Protein AF-A0A1I8GW81-F1 (afdb_monomer_lite)

Organism: NCBI:txid282301

Foldseek 3Di:
DDDDDPQVVLLVVLLVVVVVDPWDKAADPDSQKIWTWAAADPPALRHQFIWIKIWGHDPPPPVQPIWIATPWAAQAFQAARPTRTGNRVLRVVVGDSPDRPVCVRVPSVNCCRRDPDLLRGNRVVLSVCVVPPVVVSSVVRNVSRVCIGHPVNVVVVPDDPDPPPDDDDDDDDDDDDDDDDDDDDDDDDDDDDDDDDDDDDDPDDDDPCDSVPPLVVLLVVLLVVQVVQAADDPVSLVSNVVSLCVQLVVLLVVLVVLVVVLVVQVVDPPDPCNVVSVVVNVVSLVSLVVSLVVLLCSLVVGQCSNDDDLLSNLSSLLVNLVSLLSNLLPDDDPSNVVSLVSSLVSLVSSQVSCVVHPQLLALSNLVSLLVVLVSCCRRVVNNVVSLVSLVVSLVRNVVCLVVDDPVSNVSSVVSSVSSVVSNVVSVVVPDPDD

pLDDT: mean 83.76, std 21.66, range [25.72, 98.88]

Structure (mmCIF, N/CA/C/O backbone):
data_AF-A0A1I8GW81-F1
#
_entry.id   AF-A0A1I8GW81-F1
#
loop_
_atom_site.group_PDB
_atom_site.id
_atom_site.type_symbol
_atom_site.label_atom_id
_atom_site.label_alt_id
_atom_site.label_comp_id
_atom_site.label_asym_id
_atom_site.label_entity_id
_atom_site.label_seq_id
_atom_site.pdbx_PDB_ins_code
_atom_site.Cartn_x
_atom_site.Cartn_y
_atom_site.Cartn_z
_atom_site.occupancy
_atom_site.B_iso_or_equiv
_atom_site.auth_seq_id
_atom_site.auth_comp_id
_atom_site.auth_asym_id
_atom_site.auth_atom_id
_atom_site.pdbx_PDB_model_num
ATOM 1 N N . MET A 1 1 ? 0.591 40.148 5.434 1.00 39.41 1 MET A N 1
ATOM 2 C CA . MET A 1 1 ? -0.159 39.199 4.586 1.00 39.41 1 MET A CA 1
ATOM 3 C C . MET A 1 1 ? 0.541 37.858 4.692 1.00 39.41 1 MET A C 1
ATOM 5 O O . MET A 1 1 ? 1.702 37.778 4.315 1.00 39.41 1 MET A O 1
ATOM 9 N N . SER A 1 2 ? -0.090 36.864 5.317 1.00 41.97 2 SER A N 1
ATOM 10 C CA . SER A 1 2 ? 0.519 35.543 5.515 1.00 41.97 2 SER A CA 1
ATOM 11 C C . SER A 1 2 ? 0.615 34.805 4.182 1.00 41.97 2 SER A C 1
ATOM 13 O O . SER A 1 2 ? -0.361 34.750 3.435 1.00 41.97 2 SER A O 1
ATOM 15 N N . SER A 1 3 ? 1.790 34.257 3.878 1.00 42.06 3 SER A N 1
ATOM 16 C CA . SER A 1 3 ? 2.015 33.408 2.707 1.00 42.06 3 SER A CA 1
ATOM 17 C C . SER A 1 3 ? 1.001 32.253 2.679 1.00 42.06 3 SER A C 1
ATOM 19 O O . SER A 1 3 ? 0.822 31.607 3.713 1.00 42.06 3 S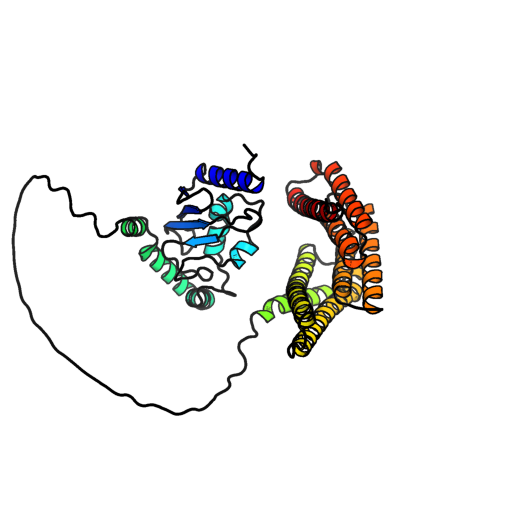ER A O 1
ATOM 21 N N . PRO A 1 4 ? 0.343 31.961 1.538 1.00 52.59 4 PRO A N 1
ATOM 22 C CA . PRO A 1 4 ? -0.596 30.845 1.457 1.00 52.59 4 PRO A CA 1
ATOM 23 C C . PRO A 1 4 ? 0.121 29.526 1.756 1.00 52.59 4 PRO A C 1
ATOM 25 O O . PRO A 1 4 ? 1.276 29.348 1.351 1.00 52.59 4 PRO A O 1
ATOM 28 N N . SER A 1 5 ? -0.567 28.628 2.468 1.00 57.16 5 SER A N 1
ATOM 29 C CA . SER A 1 5 ? -0.049 27.308 2.830 1.00 57.16 5 SER A CA 1
ATOM 30 C C . SER A 1 5 ? 0.350 26.513 1.574 1.00 57.16 5 SER A C 1
ATOM 32 O O . SER A 1 5 ? -0.259 26.696 0.514 1.00 57.16 5 SER A O 1
ATOM 34 N N . PRO A 1 6 ? 1.356 25.623 1.656 1.00 59.84 6 PRO A N 1
ATOM 35 C CA . PRO A 1 6 ? 1.836 24.857 0.502 1.00 59.84 6 PRO A CA 1
ATOM 36 C C . PRO A 1 6 ? 0.731 24.096 -0.253 1.00 59.84 6 PRO A C 1
ATOM 38 O O . PRO A 1 6 ? 0.732 24.096 -1.481 1.00 59.84 6 PRO A O 1
ATOM 41 N N . GLY A 1 7 ? -0.251 23.529 0.460 1.00 60.22 7 GLY A N 1
ATOM 42 C CA . GLY A 1 7 ? -1.398 22.838 -0.149 1.00 60.22 7 GLY A CA 1
ATOM 43 C C . GLY A 1 7 ? -2.308 23.764 -0.960 1.00 60.22 7 GLY A C 1
ATOM 44 O O . GLY A 1 7 ? -2.708 23.423 -2.070 1.00 60.22 7 GLY A O 1
ATOM 45 N N . LYS A 1 8 ? -2.543 24.991 -0.473 1.00 68.50 8 LYS A N 1
ATOM 46 C CA . LYS A 1 8 ? -3.333 25.994 -1.199 1.00 68.50 8 LYS A CA 1
ATOM 47 C C . LYS A 1 8 ? -2.632 26.439 -2.486 1.00 68.50 8 LYS A C 1
ATOM 49 O O . LYS A 1 8 ? -3.270 26.540 -3.523 1.00 68.50 8 LYS A O 1
ATOM 54 N N . ARG A 1 9 ? -1.301 26.593 -2.453 1.00 76.69 9 ARG A N 1
ATOM 55 C CA . ARG A 1 9 ? -0.507 26.903 -3.659 1.00 76.69 9 ARG A CA 1
ATOM 56 C C . ARG A 1 9 ? -0.579 25.795 -4.717 1.00 76.69 9 ARG A C 1
ATOM 58 O O . ARG A 1 9 ? -0.606 26.105 -5.906 1.00 76.69 9 ARG A O 1
ATOM 65 N N . ARG A 1 10 ? -0.598 24.522 -4.301 1.00 84.00 10 ARG A N 1
ATOM 66 C CA . ARG A 1 10 ? -0.701 23.374 -5.218 1.00 84.00 10 ARG A CA 1
ATOM 67 C C . ARG A 1 10 ? -2.068 23.314 -5.897 1.00 84.00 10 ARG A C 1
ATOM 69 O O . ARG A 1 10 ? -2.113 23.192 -7.114 1.00 84.00 10 ARG A O 1
ATOM 76 N N . MET A 1 11 ? -3.148 23.454 -5.129 1.00 87.88 11 MET A N 1
ATOM 77 C CA . MET A 1 11 ? -4.513 23.508 -5.661 1.00 87.88 11 MET A CA 1
ATOM 78 C C . MET A 1 11 ? -4.654 24.599 -6.725 1.00 87.88 11 MET A C 1
ATOM 80 O O . MET A 1 11 ? -5.080 24.314 -7.840 1.00 87.88 11 MET A O 1
ATOM 84 N N . ASP A 1 12 ? -4.225 25.821 -6.405 1.00 87.12 12 ASP A N 1
ATOM 85 C CA . ASP A 1 12 ? -4.325 26.949 -7.330 1.00 87.12 12 ASP A CA 1
ATOM 86 C C . ASP A 1 12 ? -3.555 26.666 -8.634 1.00 87.12 12 ASP A C 1
ATOM 88 O O . ASP A 1 12 ? -4.070 26.896 -9.725 1.00 87.12 12 ASP A O 1
ATOM 92 N N . THR A 1 13 ? -2.347 26.099 -8.529 1.00 88.50 13 THR A N 1
ATOM 93 C CA . THR A 1 13 ? -1.511 25.752 -9.690 1.00 88.50 13 THR A CA 1
ATOM 94 C C . THR A 1 13 ? -2.173 24.702 -10.582 1.00 88.50 13 THR A C 1
ATOM 96 O O . THR A 1 13 ? -2.207 24.867 -11.800 1.00 88.50 13 THR A O 1
ATOM 99 N N . ASP A 1 14 ? -2.707 23.630 -9.998 1.00 91.44 14 ASP A N 1
ATOM 100 C CA . ASP A 1 14 ? -3.291 22.529 -10.767 1.00 91.44 14 ASP A CA 1
ATOM 101 C C . ASP A 1 14 ? -4.582 22.948 -11.469 1.00 91.44 14 ASP A C 1
ATOM 103 O O . ASP A 1 14 ? -4.821 22.563 -12.614 1.00 91.44 14 ASP A O 1
ATOM 107 N N . VAL A 1 15 ? -5.405 23.761 -10.802 1.00 91.62 15 VAL A N 1
ATOM 108 C CA . VAL A 1 15 ? -6.655 24.262 -11.380 1.00 91.62 15 VAL A CA 1
ATOM 109 C C . VAL A 1 15 ? -6.359 25.245 -12.508 1.00 91.62 15 VAL A C 1
ATOM 111 O O . VAL A 1 15 ? -6.983 25.150 -13.560 1.00 91.62 15 VAL A O 1
ATOM 114 N N . ILE A 1 16 ? -5.372 26.134 -12.345 1.00 90.50 16 ILE A N 1
ATOM 115 C CA . ILE A 1 16 ? -4.944 27.044 -13.419 1.00 90.50 16 ILE A CA 1
ATOM 116 C C . ILE A 1 16 ? -4.442 26.249 -14.627 1.00 90.50 16 ILE A C 1
ATOM 118 O O . ILE A 1 16 ? -4.914 26.487 -15.734 1.00 90.50 16 ILE A O 1
ATOM 122 N N . LYS A 1 17 ? -3.571 25.251 -14.426 1.00 90.75 17 LYS A N 1
ATOM 123 C CA . LYS A 1 17 ? -3.110 24.377 -15.518 1.00 90.75 17 LYS A CA 1
ATOM 124 C C . LYS A 1 17 ? -4.267 23.690 -16.244 1.00 90.75 17 LYS A C 1
ATOM 126 O O . LYS A 1 17 ? -4.241 23.571 -17.464 1.00 90.75 17 LYS A O 1
ATOM 131 N N . LEU A 1 18 ? -5.272 23.217 -15.504 1.00 93.19 18 LEU A N 1
ATOM 132 C CA . LEU A 1 18 ? -6.447 22.583 -16.096 1.00 93.19 18 LEU A CA 1
ATOM 133 C C . LEU A 1 18 ? -7.270 23.587 -16.918 1.00 93.19 18 LEU A C 1
ATOM 135 O O . LEU A 1 18 ? -7.709 23.247 -18.012 1.00 93.19 18 LEU A O 1
ATOM 139 N N . VAL A 1 19 ? -7.441 24.817 -16.429 1.00 91.00 19 VAL A N 1
ATOM 140 C CA . VAL A 1 19 ? -8.118 25.908 -17.154 1.00 91.00 19 VAL A CA 1
ATOM 141 C C . VAL A 1 19 ? -7.345 26.320 -18.413 1.00 91.00 19 VAL A C 1
ATOM 143 O O . VAL A 1 19 ? -7.960 26.639 -19.424 1.00 91.00 19 VAL A O 1
ATOM 146 N N . GLU A 1 20 ? -6.013 26.289 -18.373 1.00 89.31 20 GLU A N 1
ATOM 147 C CA . GLU A 1 20 ? -5.134 26.589 -19.515 1.00 89.31 20 GLU A CA 1
ATOM 148 C C . GLU A 1 20 ? -4.990 25.418 -20.504 1.00 89.31 20 GLU A C 1
ATOM 150 O O . GLU A 1 20 ? -4.377 25.562 -21.565 1.00 89.31 20 GLU A O 1
ATOM 155 N N . SER A 1 21 ? -5.542 24.250 -20.173 1.00 91.94 21 SER A N 1
ATOM 156 C CA . SER A 1 21 ? -5.500 23.064 -21.026 1.00 91.94 21 SER A CA 1
ATOM 157 C C . SER A 1 21 ? -6.554 23.109 -22.144 1.00 91.94 21 SER A C 1
ATOM 159 O O . SER A 1 21 ? -7.313 24.061 -22.302 1.00 91.94 21 SER A O 1
ATOM 161 N N . LYS A 1 22 ? -6.642 22.026 -22.926 1.00 90.25 22 LYS A N 1
ATOM 162 C CA . LYS A 1 22 ? -7.671 21.849 -23.967 1.00 90.25 22 LYS A CA 1
ATOM 163 C C . LYS A 1 22 ? -9.094 21.642 -23.420 1.00 90.25 22 LYS A C 1
ATOM 165 O O . LYS A 1 22 ? -10.027 21.531 -24.210 1.00 90.25 22 LYS A O 1
ATOM 170 N N . HIS A 1 23 ? -9.260 21.494 -22.106 1.00 93.12 23 HIS A N 1
ATOM 171 C CA . HIS A 1 23 ? -10.548 21.182 -21.493 1.00 93.12 23 HIS A CA 1
ATOM 172 C C . HIS A 1 23 ? -11.400 22.441 -21.279 1.00 93.12 23 HIS A C 1
ATOM 174 O O . HIS A 1 23 ? -10.908 23.469 -20.826 1.00 93.12 23 HIS A O 1
ATOM 180 N N . GLU A 1 24 ? -12.707 22.356 -21.549 1.00 93.88 24 GLU A N 1
ATOM 181 C CA . GLU A 1 24 ? -13.642 23.440 -21.220 1.00 93.88 24 GLU A CA 1
ATOM 182 C C . GLU A 1 24 ? -13.980 23.385 -19.718 1.00 93.88 24 GLU A C 1
ATOM 184 O O . GLU A 1 24 ? -14.733 22.511 -19.276 1.00 93.88 24 GLU A O 1
ATOM 189 N N . VAL A 1 25 ? -13.422 24.313 -18.932 1.00 95.31 25 VAL A N 1
ATOM 190 C CA . VAL A 1 25 ? -13.583 24.388 -17.468 1.00 95.31 25 VAL A CA 1
ATOM 191 C C . VAL A 1 25 ? -14.464 25.577 -17.072 1.00 95.31 25 VAL A C 1
ATOM 193 O O . VAL A 1 25 ? -14.251 26.702 -17.514 1.00 95.31 25 VAL A O 1
ATOM 196 N N . THR A 1 26 ? -15.446 25.346 -16.202 1.00 93.31 26 THR A N 1
ATOM 197 C CA . THR A 1 26 ? -16.316 26.369 -15.602 1.00 93.31 26 THR A CA 1
ATOM 198 C C . THR A 1 26 ? -16.170 26.346 -14.082 1.00 93.31 26 THR A C 1
ATOM 200 O O . THR A 1 26 ? -16.577 25.383 -13.435 1.00 93.31 26 THR A O 1
ATOM 203 N N . ILE A 1 27 ? -15.610 27.405 -13.496 1.00 91.38 27 ILE A N 1
ATOM 204 C CA . ILE A 1 27 ? -15.498 27.562 -12.036 1.00 91.38 27 ILE A CA 1
ATOM 205 C C . ILE A 1 27 ? -16.873 27.921 -11.449 1.00 91.38 27 ILE A C 1
ATOM 207 O O . ILE A 1 27 ? -17.555 28.781 -12.007 1.00 91.38 27 ILE A O 1
ATOM 211 N N . LEU A 1 28 ? -17.288 27.284 -10.345 1.00 84.62 28 LEU A N 1
ATOM 212 C CA . LEU A 1 28 ? -18.614 27.511 -9.747 1.00 84.62 28 LEU A CA 1
ATOM 213 C C . LEU A 1 28 ? -18.599 28.573 -8.636 1.00 84.62 28 LEU A C 1
ATOM 215 O O . LEU A 1 28 ? -19.233 29.616 -8.772 1.00 84.62 28 LEU A O 1
ATOM 219 N N . GLY A 1 29 ? -17.883 28.312 -7.539 1.00 66.50 29 GLY A N 1
ATOM 220 C CA . GLY A 1 29 ? -17.831 29.194 -6.360 1.00 66.50 29 GLY A CA 1
ATOM 221 C C . GLY A 1 29 ? -16.419 29.482 -5.839 1.00 66.50 29 GLY A C 1
ATOM 222 O O . GLY A 1 29 ? -16.241 30.369 -5.005 1.00 66.50 29 GLY A O 1
ATOM 223 N N . GLY A 1 30 ? -15.412 28.765 -6.347 1.00 81.12 30 GLY A N 1
ATOM 224 C CA . GLY A 1 30 ? -14.006 28.868 -5.958 1.00 81.12 30 GLY A CA 1
ATOM 225 C C . GLY A 1 30 ? -13.150 27.833 -6.693 1.00 81.12 30 GLY A C 1
ATOM 226 O O . GLY A 1 30 ? -13.681 26.962 -7.374 1.00 81.12 30 GLY A O 1
ATOM 227 N N . LEU A 1 31 ? -11.821 27.907 -6.558 1.00 86.25 31 LEU A N 1
ATOM 228 C CA . LEU A 1 31 ? -10.905 26.963 -7.227 1.00 86.25 31 LEU A CA 1
ATOM 229 C C . LEU A 1 31 ? -11.044 25.518 -6.715 1.00 86.25 31 LEU A C 1
ATOM 231 O O . LEU A 1 31 ? -10.553 24.595 -7.351 1.00 86.25 31 LEU A O 1
ATOM 235 N N . ASN A 1 32 ? -11.728 25.312 -5.591 1.00 90.31 32 ASN A N 1
ATOM 236 C CA . ASN A 1 32 ? -12.013 23.993 -5.044 1.00 90.31 32 ASN A CA 1
ATOM 237 C C . ASN A 1 32 ? -13.237 23.312 -5.678 1.00 90.31 32 ASN A C 1
ATOM 239 O O . ASN A 1 32 ? -13.373 22.111 -5.505 1.00 90.31 32 ASN A O 1
ATOM 243 N N . GLU A 1 33 ? -14.108 24.023 -6.402 1.00 94.19 33 GLU A N 1
ATOM 244 C CA . GLU A 1 33 ? -15.288 23.417 -7.033 1.00 94.19 33 GLU A CA 1
ATOM 245 C C . GLU A 1 33 ? -15.505 23.962 -8.450 1.00 94.19 33 GLU A C 1
ATOM 247 O O . GLU A 1 33 ? -15.765 25.153 -8.671 1.00 94.19 33 GLU A O 1
ATOM 252 N N . PHE A 1 34 ? -15.420 23.070 -9.433 1.00 95.19 34 PHE A N 1
ATOM 253 C CA . PHE A 1 34 ? -15.541 23.420 -10.844 1.00 95.19 34 PHE A CA 1
ATOM 254 C C . PHE A 1 34 ? -16.154 22.286 -11.664 1.00 95.19 34 PHE A C 1
ATOM 256 O O . PHE A 1 34 ? -16.250 21.139 -11.233 1.00 95.19 34 PHE A O 1
ATOM 263 N N . VAL A 1 35 ? -16.601 22.623 -12.870 1.00 96.50 35 VAL A N 1
ATOM 264 C CA . VAL A 1 35 ? -17.203 21.697 -13.830 1.00 96.50 35 VAL A CA 1
ATOM 265 C C . VAL A 1 35 ? -16.343 21.647 -15.077 1.00 96.50 35 VAL A C 1
ATOM 267 O O . VAL A 1 35 ? -15.944 22.686 -15.594 1.00 96.50 35 VAL A O 1
ATOM 270 N N . VAL A 1 36 ? -16.097 20.448 -15.588 1.00 97.12 36 VAL A N 1
ATOM 271 C CA . VAL A 1 36 ? -15.345 20.227 -16.822 1.00 97.12 36 VAL A CA 1
ATOM 272 C C . VAL A 1 36 ? -16.226 19.513 -17.829 1.00 97.12 36 VAL A C 1
ATOM 274 O O . VAL A 1 36 ? -16.928 18.554 -17.494 1.00 97.12 36 VAL A O 1
ATOM 277 N N . LYS A 1 37 ? -16.206 19.980 -19.075 1.00 96.19 37 LYS A N 1
ATOM 278 C CA . LYS A 1 37 ? -16.853 19.275 -20.178 1.00 96.19 37 LYS A CA 1
ATOM 279 C C . LYS A 1 37 ? -15.987 18.095 -20.609 1.00 96.19 37 LYS A C 1
ATOM 281 O O . LYS A 1 37 ? -14.825 18.262 -20.977 1.00 96.19 37 LYS A O 1
ATOM 286 N N . PHE A 1 38 ? -16.569 16.907 -20.570 1.00 97.44 38 PHE A N 1
ATOM 287 C CA . PHE A 1 38 ? -15.899 15.650 -20.863 1.00 97.44 38 PHE A CA 1
ATOM 288 C C . PHE A 1 38 ? -16.573 14.952 -22.043 1.00 97.44 38 PHE A C 1
ATOM 290 O O . PHE A 1 38 ? -17.796 14.813 -22.071 1.00 97.44 38 PHE A O 1
ATOM 297 N N . HIS A 1 39 ? -15.770 14.511 -23.007 1.00 96.81 39 HIS A N 1
ATOM 298 C CA . HIS A 1 39 ? -16.231 13.767 -24.174 1.00 96.81 39 HIS A CA 1
ATOM 299 C C . HIS A 1 39 ? -15.968 12.277 -23.971 1.00 96.81 39 HIS A C 1
ATOM 301 O O . HIS A 1 39 ? -14.891 11.890 -23.518 1.00 96.81 39 HIS A O 1
ATOM 307 N N . GLY A 1 40 ? -16.954 11.451 -24.314 1.00 96.19 40 GLY A N 1
ATOM 308 C CA . GLY A 1 40 ? -16.848 10.001 -24.222 1.00 96.19 40 GLY A CA 1
ATOM 309 C C . GLY A 1 40 ? -15.687 9.454 -25.058 1.00 96.19 40 GLY A C 1
ATOM 310 O O . GLY A 1 40 ? -15.480 9.941 -26.173 1.00 96.19 40 GLY A O 1
ATOM 311 N N . PRO A 1 41 ? -14.942 8.451 -24.560 1.00 95.06 41 PRO A N 1
ATOM 312 C CA . PRO A 1 41 ? -13.826 7.863 -25.294 1.00 95.06 41 PRO A CA 1
ATOM 313 C C . PRO A 1 41 ? -14.271 7.248 -26.622 1.00 95.06 41 PRO A C 1
ATOM 315 O O . PRO A 1 41 ? -15.325 6.606 -26.685 1.00 95.06 41 PRO A O 1
ATOM 318 N N . ALA A 1 42 ? -13.441 7.401 -27.654 1.00 91.94 42 ALA A N 1
ATOM 319 C CA . ALA A 1 42 ? -13.593 6.662 -28.904 1.00 91.94 42 ALA A CA 1
ATOM 320 C C . ALA A 1 42 ? -13.472 5.149 -28.661 1.00 91.94 42 ALA A C 1
ATOM 322 O O . ALA A 1 42 ? -12.874 4.723 -27.669 1.00 91.94 42 ALA A O 1
ATOM 323 N N . ASP A 1 43 ? -14.066 4.348 -29.544 1.00 89.69 43 ASP A N 1
ATOM 324 C CA . ASP A 1 43 ? -14.063 2.881 -29.481 1.00 89.69 43 ASP A CA 1
ATOM 325 C C . ASP A 1 43 ? -14.726 2.308 -28.211 1.00 89.69 43 ASP A C 1
ATOM 327 O O . ASP A 1 43 ? -14.570 1.134 -27.863 1.00 89.69 43 ASP A O 1
ATOM 331 N N . SER A 1 44 ? -15.540 3.119 -27.530 1.00 93.94 44 SER A N 1
ATOM 332 C CA . SER A 1 44 ? -16.287 2.736 -26.332 1.00 93.94 44 SER A CA 1
ATOM 333 C C . SER A 1 44 ? -17.800 2.887 -26.543 1.00 93.94 44 SER A C 1
ATOM 335 O O . SER A 1 44 ? -18.243 3.636 -27.414 1.00 93.94 44 SER A O 1
ATOM 337 N N . PRO A 1 45 ? -18.650 2.234 -25.728 1.00 95.25 45 PRO A N 1
ATOM 338 C CA . PRO A 1 45 ? -20.102 2.445 -25.782 1.00 95.25 45 PRO A CA 1
ATOM 339 C C . PRO A 1 45 ? -20.529 3.889 -25.476 1.00 95.25 45 PRO A C 1
ATOM 341 O O . PRO A 1 45 ? -21.667 4.259 -25.758 1.00 95.25 45 PRO A O 1
ATOM 344 N N . TYR A 1 46 ? -19.622 4.677 -24.894 1.00 97.75 46 TYR A N 1
ATOM 345 C CA . TYR A 1 46 ? -19.808 6.069 -24.500 1.00 97.75 46 TYR A CA 1
ATOM 346 C C . TYR A 1 46 ? -19.431 7.062 -25.608 1.00 97.75 46 TYR A C 1
ATOM 348 O O . TYR A 1 46 ? -19.612 8.267 -25.424 1.00 97.75 46 TYR A O 1
ATOM 356 N N . GLU A 1 47 ? -18.903 6.584 -26.739 1.00 96.12 47 GLU A N 1
ATOM 357 C CA . GLU A 1 47 ? -18.481 7.421 -27.861 1.00 96.12 47 GLU A CA 1
ATOM 358 C C . GLU A 1 47 ? -19.612 8.343 -28.348 1.00 96.12 47 GLU A C 1
ATOM 360 O O . GLU A 1 47 ? -20.782 7.961 -28.427 1.00 96.12 47 GLU A O 1
ATOM 365 N N . GLY A 1 48 ? -19.258 9.595 -28.652 1.00 94.81 48 GLY A N 1
ATOM 366 C CA . GLY A 1 48 ? -20.209 10.643 -29.036 1.00 94.81 48 GLY A CA 1
ATOM 367 C C . GLY A 1 48 ? -20.964 11.278 -27.861 1.00 94.81 48 GLY A C 1
ATOM 368 O O . GLY A 1 48 ? -21.653 12.280 -28.059 1.00 94.81 48 GLY A O 1
ATOM 369 N N . GLY A 1 49 ? -20.813 10.742 -26.647 1.00 97.19 49 GLY A N 1
ATOM 370 C CA . GLY A 1 49 ? -21.343 11.340 -25.430 1.00 97.19 49 GLY A CA 1
ATOM 371 C C . GLY A 1 49 ? -20.559 12.569 -24.967 1.00 97.19 49 GLY A C 1
ATOM 372 O O . GLY A 1 49 ? -19.352 12.687 -25.175 1.00 97.19 49 GLY A O 1
ATOM 373 N N . VAL A 1 50 ? -21.262 13.491 -24.320 1.00 97.44 50 VAL A N 1
ATOM 374 C CA . VAL A 1 50 ? -20.763 14.736 -23.748 1.00 97.44 50 VAL A CA 1
ATOM 375 C C . VAL A 1 50 ? -21.385 14.897 -22.367 1.00 97.44 50 VAL A C 1
ATOM 377 O O . VAL A 1 50 ? -22.610 14.929 -22.208 1.00 97.44 50 VAL A O 1
ATOM 380 N N . TRP A 1 51 ? -20.532 15.014 -21.357 1.00 97.69 51 TRP A N 1
ATOM 381 C CA . TRP A 1 51 ? -20.936 15.171 -19.968 1.00 97.69 51 TRP A CA 1
ATOM 382 C C . TRP A 1 51 ? -20.357 16.427 -19.347 1.00 97.69 51 TRP A C 1
ATOM 384 O O . TRP A 1 51 ? -19.266 16.879 -19.691 1.00 97.69 51 TRP A O 1
ATOM 394 N N . LYS A 1 52 ? -21.093 16.967 -18.379 1.00 96.88 52 LYS A N 1
ATOM 395 C CA . LYS A 1 52 ? -20.564 17.928 -17.416 1.00 96.88 52 LYS A CA 1
ATOM 396 C C . LYS A 1 52 ? -20.139 17.170 -16.174 1.00 96.88 52 LYS A C 1
ATOM 398 O O . LYS A 1 52 ? -20.978 16.574 -15.503 1.00 96.88 52 LYS A O 1
ATOM 403 N N . VAL A 1 53 ? -18.850 17.193 -15.879 1.00 97.75 53 VAL A N 1
ATOM 404 C CA . VAL A 1 53 ? -18.268 16.496 -14.736 1.00 97.75 53 VAL A CA 1
ATOM 405 C C . VAL A 1 53 ? -17.912 17.527 -13.678 1.00 97.75 53 VAL A C 1
ATOM 407 O O . VAL A 1 53 ? -17.058 18.381 -13.903 1.00 97.75 53 VAL A O 1
ATOM 410 N N . ARG A 1 54 ? -18.583 17.464 -12.531 1.00 96.75 54 ARG A N 1
ATOM 411 C CA . ARG A 1 54 ? -18.258 18.257 -11.350 1.00 96.75 54 ARG A CA 1
ATOM 412 C C . ARG A 1 54 ? -17.060 17.641 -10.636 1.00 96.75 54 ARG A C 1
ATOM 414 O O . ARG A 1 54 ? -17.041 16.434 -10.389 1.00 96.75 54 ARG A O 1
ATOM 421 N N . VAL A 1 55 ? -16.110 18.492 -10.274 1.00 96.88 55 VAL A N 1
ATOM 422 C CA . VAL A 1 55 ? -14.934 18.168 -9.473 1.00 96.88 55 VAL A CA 1
ATOM 423 C C . VAL A 1 55 ? -14.967 19.009 -8.205 1.00 96.88 55 VAL A C 1
ATOM 425 O O . VAL A 1 55 ? -15.085 20.231 -8.283 1.00 96.88 55 VAL A O 1
ATOM 428 N N . ASP A 1 56 ? -14.851 18.345 -7.059 1.00 95.62 56 ASP A N 1
ATOM 429 C CA . ASP A 1 56 ? -14.702 18.975 -5.747 1.00 95.62 56 ASP A CA 1
ATOM 430 C C . ASP A 1 56 ? -13.348 18.579 -5.139 1.00 95.62 56 ASP A C 1
ATOM 432 O O . ASP A 1 56 ? -13.025 17.393 -5.015 1.00 95.62 56 ASP A O 1
ATOM 436 N N . LEU A 1 57 ? -12.525 19.577 -4.819 1.00 94.94 57 LEU A N 1
ATOM 437 C CA . LEU A 1 57 ? -11.203 19.413 -4.228 1.00 94.94 57 LEU A CA 1
ATOM 438 C C . LEU A 1 57 ? -11.304 19.571 -2.703 1.00 94.94 57 LEU A C 1
ATOM 440 O O . LEU A 1 57 ? -11.656 20.652 -2.223 1.00 94.94 57 LEU A O 1
ATOM 444 N N . PRO A 1 58 ? -10.953 18.537 -1.918 1.00 92.69 58 PRO A N 1
ATOM 445 C CA . PRO A 1 58 ? -11.058 18.598 -0.464 1.00 92.69 58 PRO A CA 1
ATOM 446 C C . PRO A 1 58 ? -9.962 19.476 0.159 1.00 92.69 58 PRO A C 1
ATOM 448 O O . PRO A 1 58 ? -8.890 19.655 -0.413 1.00 92.69 58 PRO A O 1
ATOM 451 N N . ASP A 1 59 ? -10.146 19.892 1.417 1.00 87.50 59 ASP A N 1
ATOM 452 C CA . ASP A 1 59 ? -9.171 20.712 2.168 1.00 87.50 59 ASP A CA 1
ATOM 453 C C . ASP A 1 59 ? -7.749 20.125 2.231 1.00 87.50 59 ASP A C 1
ATOM 455 O O . ASP A 1 59 ? -6.767 20.849 2.401 1.00 87.50 59 ASP A O 1
ATOM 459 N N . ARG A 1 60 ? -7.628 18.792 2.130 1.00 84.94 60 ARG A N 1
ATOM 460 C CA . ARG A 1 60 ? -6.344 18.069 2.134 1.00 84.94 60 ARG A CA 1
ATOM 461 C C . ARG A 1 60 ? -5.845 17.697 0.736 1.00 84.94 60 ARG A C 1
ATOM 463 O O . ARG A 1 60 ? -4.980 16.830 0.623 1.00 84.94 60 ARG A O 1
ATOM 470 N N . TYR A 1 61 ? -6.375 18.307 -0.319 1.00 89.06 61 TYR A N 1
ATOM 471 C CA . TYR A 1 61 ? -5.844 18.167 -1.672 1.00 89.06 61 TYR A CA 1
ATOM 472 C C . TYR A 1 61 ? -4.363 18.607 -1.720 1.00 89.06 61 TYR A C 1
ATOM 474 O O . TYR A 1 61 ? -4.008 19.620 -1.106 1.00 89.06 61 TYR A O 1
ATOM 482 N N . PRO A 1 62 ? -3.474 17.876 -2.422 1.00 89.69 62 PRO A N 1
ATOM 483 C CA . PRO A 1 62 ? -3.732 16.699 -3.270 1.00 89.69 62 PRO A CA 1
ATOM 484 C C . PRO A 1 62 ? -3.619 15.333 -2.558 1.00 89.69 62 PRO A C 1
ATOM 486 O O . PRO A 1 62 ? -3.758 14.292 -3.198 1.00 89.69 62 PRO A O 1
ATOM 489 N N . PHE A 1 63 ? -3.372 15.305 -1.243 1.00 85.44 63 PHE A N 1
ATOM 490 C CA . PHE A 1 63 ? -3.209 14.067 -0.459 1.00 85.44 63 PHE A CA 1
ATOM 491 C C . PHE A 1 63 ? -4.524 13.319 -0.211 1.00 85.44 63 PHE A C 1
ATOM 493 O O . PHE A 1 63 ? -4.517 12.128 0.089 1.00 85.44 63 PHE A O 1
ATOM 500 N N . LYS A 1 64 ? -5.657 14.017 -0.320 1.00 88.88 64 LYS A N 1
ATOM 501 C CA . LYS A 1 64 ? -6.967 13.408 -0.555 1.00 88.88 64 LYS A CA 1
ATOM 502 C C . LYS A 1 64 ? -7.359 13.610 -2.015 1.00 88.88 64 LYS A C 1
ATOM 504 O O . LYS A 1 64 ? -7.161 14.702 -2.548 1.00 88.88 64 LYS A O 1
ATOM 509 N N . SER A 1 65 ? -7.919 12.565 -2.617 1.00 93.12 65 SER A N 1
ATOM 510 C CA . SER A 1 65 ? -8.418 12.587 -3.989 1.00 93.12 65 SER A CA 1
ATOM 511 C C . SER A 1 65 ? -9.563 13.594 -4.164 1.00 93.12 65 SER A C 1
ATOM 513 O O . SER A 1 65 ? -10.307 13.864 -3.214 1.00 93.12 65 SER A O 1
ATOM 515 N N . PRO A 1 66 ? -9.710 14.168 -5.367 1.00 95.62 66 PRO A N 1
ATOM 516 C CA . PRO A 1 66 ? -10.909 14.896 -5.755 1.00 95.62 66 PRO A CA 1
ATOM 517 C C . PRO A 1 66 ? -12.151 14.006 -5.710 1.00 95.62 66 PRO A C 1
ATOM 519 O O . PRO A 1 66 ? -12.081 12.818 -6.014 1.00 95.62 66 PRO A O 1
ATOM 522 N N . SER A 1 67 ? -13.306 14.595 -5.419 1.00 96.19 67 SER A N 1
ATOM 523 C CA . SER A 1 67 ? -14.593 13.933 -5.644 1.00 96.19 67 SER A CA 1
ATOM 524 C C . SER A 1 67 ? -15.090 14.249 -7.051 1.00 96.19 67 SER A C 1
ATOM 526 O O . SER A 1 67 ? -15.114 15.413 -7.452 1.00 96.19 67 SER A O 1
ATOM 528 N N . ILE A 1 68 ? -15.498 13.219 -7.796 1.00 97.69 68 ILE A N 1
ATOM 529 C CA . ILE A 1 68 ? -15.921 13.331 -9.197 1.00 97.69 68 ILE A CA 1
ATOM 530 C C . ILE A 1 68 ? -17.388 12.936 -9.331 1.00 97.69 68 ILE A C 1
ATOM 532 O O . ILE A 1 68 ? -17.801 11.893 -8.823 1.00 97.69 68 ILE A O 1
ATOM 536 N N . GLY A 1 69 ? -18.178 13.755 -10.027 1.00 97.31 69 GLY A N 1
ATOM 537 C CA . GLY A 1 69 ? -19.590 13.468 -10.277 1.00 97.31 69 GLY A CA 1
ATOM 538 C C . GLY A 1 69 ? -20.074 13.925 -11.649 1.00 97.31 69 GLY A C 1
ATOM 539 O O . GLY A 1 69 ? -19.813 15.047 -12.071 1.00 97.31 69 GLY A O 1
ATOM 540 N N . PHE A 1 70 ? -20.817 13.068 -12.340 1.00 97.75 70 PHE A N 1
ATOM 541 C CA . PHE A 1 70 ? -21.474 13.364 -13.609 1.00 97.75 70 PHE A CA 1
ATOM 542 C C . PHE A 1 70 ? -22.789 14.113 -13.363 1.00 97.75 70 PHE A C 1
ATOM 544 O O . PHE A 1 70 ? -23.692 13.605 -12.708 1.00 97.75 70 PHE A O 1
ATOM 551 N N . MET A 1 71 ? -22.916 15.334 -13.886 1.00 95.25 71 MET A N 1
ATOM 552 C CA . MET A 1 71 ? -24.099 16.176 -13.660 1.00 95.25 71 MET A CA 1
ATOM 553 C C . MET A 1 71 ? -25.296 15.776 -14.528 1.00 95.25 71 MET A C 1
ATOM 555 O O . MET A 1 71 ? -26.445 15.975 -14.141 1.00 95.25 71 MET A O 1
ATOM 559 N N . ASN A 1 72 ? -25.038 15.251 -15.723 1.00 94.69 72 ASN A N 1
ATOM 560 C CA . ASN A 1 72 ? -26.045 14.634 -16.577 1.00 94.69 72 ASN A CA 1
ATOM 561 C C . ASN A 1 72 ? -25.891 13.111 -16.538 1.00 94.69 72 ASN A C 1
ATOM 563 O O . ASN A 1 72 ? -24.802 12.593 -16.294 1.00 94.69 72 ASN A O 1
ATOM 567 N N . ARG A 1 73 ? -27.004 12.401 -16.755 1.00 95.25 73 ARG A N 1
ATOM 568 C CA . ARG A 1 73 ? -27.100 10.957 -16.506 1.00 95.25 73 ARG A CA 1
ATOM 569 C C . ARG A 1 73 ? -26.073 10.162 -17.315 1.00 95.25 73 ARG A C 1
ATOM 571 O O . ARG A 1 73 ? -25.832 10.429 -18.493 1.00 95.25 73 ARG A O 1
ATOM 578 N N . ILE A 1 74 ? -25.533 9.135 -16.673 1.00 97.62 74 ILE A N 1
ATOM 579 C CA . ILE A 1 74 ? -24.637 8.140 -17.255 1.00 97.62 74 ILE A CA 1
ATOM 580 C C . ILE A 1 74 ? -24.993 6.770 -16.672 1.00 97.62 74 ILE A C 1
ATOM 582 O O . ILE A 1 74 ? -25.318 6.665 -15.492 1.00 97.62 74 ILE A O 1
ATOM 586 N N . PHE A 1 75 ? -24.975 5.728 -17.501 1.00 97.88 75 PHE A N 1
ATOM 587 C CA . PHE A 1 75 ? -25.254 4.358 -17.070 1.00 97.88 75 PHE A CA 1
ATOM 588 C C . PHE A 1 75 ? -23.943 3.585 -16.968 1.00 97.88 75 PHE A C 1
ATOM 590 O O . PHE A 1 75 ? -23.413 3.188 -17.997 1.00 97.88 75 PHE A O 1
ATOM 597 N N . HIS A 1 76 ? -23.404 3.399 -15.760 1.00 98.19 76 HIS A N 1
ATOM 598 C CA . HIS A 1 76 ? -22.083 2.794 -15.562 1.00 98.19 76 HIS A CA 1
ATOM 599 C C . HIS A 1 76 ? -21.995 2.039 -14.217 1.00 98.19 76 HIS A C 1
ATOM 601 O O . HIS A 1 76 ? -22.483 2.566 -13.219 1.00 98.19 76 HIS A O 1
ATOM 607 N N . PRO A 1 77 ? -21.340 0.859 -14.139 1.00 97.56 77 PRO A N 1
ATOM 608 C CA . PRO A 1 77 ? -21.233 0.054 -12.912 1.00 97.56 77 PRO A CA 1
ATOM 609 C C . PRO A 1 77 ? -20.713 0.801 -11.675 1.00 97.56 77 PRO A C 1
ATOM 611 O O . PRO A 1 77 ? -21.281 0.671 -10.598 1.00 97.56 77 PRO A O 1
ATOM 614 N N . ASN A 1 78 ? -19.666 1.617 -11.812 1.00 97.69 78 ASN A N 1
ATOM 615 C CA . ASN A 1 78 ? -19.038 2.341 -10.691 1.00 97.69 78 ASN A CA 1
ATOM 616 C C . ASN A 1 78 ? -19.499 3.796 -10.523 1.00 97.69 78 ASN A C 1
ATOM 618 O O . ASN A 1 78 ? -18.794 4.585 -9.892 1.00 97.69 78 ASN A O 1
ATOM 622 N N . ILE A 1 79 ? -20.630 4.173 -11.123 1.00 97.88 79 ILE A N 1
ATOM 623 C CA . ILE A 1 79 ? -21.197 5.518 -10.987 1.00 97.88 79 ILE A CA 1
ATOM 624 C C . ILE A 1 79 ? -22.607 5.383 -10.424 1.00 97.88 79 ILE A C 1
ATOM 626 O O . ILE A 1 79 ? -23.423 4.635 -10.963 1.00 97.88 79 ILE A O 1
ATOM 630 N N . ASP A 1 80 ? -22.886 6.099 -9.339 1.00 96.06 80 ASP A N 1
ATOM 631 C CA . ASP A 1 80 ? -24.218 6.123 -8.745 1.00 96.06 80 ASP A CA 1
ATOM 632 C C . ASP A 1 80 ? -25.228 6.768 -9.707 1.00 96.06 80 ASP A C 1
ATOM 634 O O . ASP A 1 80 ? -25.018 7.874 -10.205 1.00 96.06 80 ASP A O 1
ATOM 638 N N . GLU A 1 81 ? -26.341 6.086 -9.974 1.00 91.50 81 GLU A N 1
ATOM 639 C CA . GLU A 1 81 ? -27.303 6.517 -10.999 1.00 91.50 81 GLU A CA 1
ATOM 640 C C . GLU A 1 81 ? -28.106 7.760 -10.587 1.00 91.50 81 GLU A C 1
ATOM 642 O O . GLU A 1 81 ? -28.567 8.514 -11.448 1.00 91.50 81 GLU A O 1
ATOM 647 N N . ALA A 1 82 ? -28.281 7.984 -9.281 1.00 89.88 82 ALA A N 1
ATOM 648 C CA . ALA A 1 82 ? -29.068 9.097 -8.761 1.00 89.88 82 ALA A CA 1
ATOM 649 C C . ALA A 1 82 ? -28.255 10.397 -8.674 1.00 89.88 82 ALA A C 1
ATOM 651 O O . ALA A 1 82 ? -28.733 11.455 -9.083 1.00 89.88 82 ALA A O 1
ATOM 652 N N . SER A 1 83 ? -27.039 10.318 -8.137 1.00 93.31 83 SER A N 1
ATOM 653 C CA . SER A 1 83 ? -26.159 11.464 -7.885 1.00 93.31 83 SER A CA 1
ATOM 654 C C . SER A 1 83 ? -25.120 11.700 -8.981 1.00 93.31 83 SER A C 1
ATOM 656 O O . SER A 1 83 ? -24.575 12.800 -9.068 1.00 93.31 83 SER A O 1
ATOM 658 N N . GLY A 1 84 ? -24.819 10.683 -9.795 1.00 95.69 84 GLY A N 1
ATOM 659 C CA . GLY A 1 84 ? -23.734 10.707 -10.775 1.00 95.69 84 GLY A CA 1
ATOM 660 C C . GLY A 1 84 ? -22.338 10.603 -10.159 1.00 95.69 84 GLY A C 1
ATOM 661 O O . GLY A 1 84 ? -21.351 10.743 -10.882 1.00 95.69 84 GLY A O 1
ATOM 662 N N . SER A 1 85 ? -22.220 10.387 -8.847 1.00 96.69 85 SER A N 1
ATOM 663 C CA . SER A 1 85 ? -20.931 10.277 -8.162 1.00 96.69 85 SER A CA 1
ATOM 664 C C . SER A 1 85 ? -20.168 9.025 -8.583 1.00 96.69 85 SER A C 1
ATOM 666 O O . SER A 1 85 ? -20.705 7.918 -8.587 1.00 96.69 85 SER A O 1
ATOM 668 N N . VAL A 1 86 ? -18.889 9.207 -8.908 1.00 97.00 86 VAL A N 1
ATOM 669 C CA . VAL A 1 86 ? -17.944 8.109 -9.123 1.00 97.00 86 VAL A CA 1
ATOM 670 C C . VAL A 1 86 ? -17.584 7.500 -7.769 1.00 97.00 86 VAL A C 1
ATOM 672 O O . VAL A 1 86 ? -17.366 8.232 -6.801 1.00 97.00 86 VAL A O 1
ATOM 675 N N . CYS A 1 87 ? -17.506 6.170 -7.699 1.00 92.44 87 CYS A N 1
ATOM 676 C CA . CYS A 1 87 ? -17.103 5.467 -6.483 1.00 92.44 87 CYS A CA 1
ATOM 677 C C . CYS A 1 87 ? -15.761 5.983 -5.946 1.00 92.44 87 CYS A C 1
ATOM 679 O O . CYS A 1 87 ? -14.761 6.039 -6.669 1.00 92.44 87 CYS A O 1
ATOM 681 N N . LEU A 1 88 ? -15.746 6.345 -4.660 1.00 87.62 88 LEU A N 1
ATOM 682 C CA . LEU A 1 88 ? -14.580 6.937 -4.012 1.00 87.62 88 LEU A CA 1
ATOM 683 C C . LEU A 1 88 ? -13.391 5.966 -3.980 1.00 87.62 88 LEU A C 1
ATOM 685 O O . LEU A 1 88 ? -12.251 6.386 -4.159 1.00 87.62 88 LEU A O 1
ATOM 689 N N . ASP A 1 89 ? -13.646 4.669 -3.816 1.00 85.88 89 ASP A N 1
ATOM 690 C CA . ASP A 1 89 ? -12.584 3.664 -3.786 1.00 85.88 89 ASP A CA 1
ATOM 691 C C . ASP A 1 89 ? -11.930 3.484 -5.159 1.00 85.88 89 ASP A C 1
ATOM 693 O O . ASP A 1 89 ? -10.708 3.375 -5.247 1.00 85.88 89 ASP A O 1
ATOM 697 N N . VAL A 1 90 ? -12.707 3.579 -6.242 1.00 88.25 90 VAL A N 1
ATOM 698 C CA . VAL A 1 90 ? -12.193 3.495 -7.619 1.00 88.25 90 VAL A CA 1
ATOM 699 C C . VAL A 1 90 ? -11.242 4.651 -7.931 1.00 88.25 90 VAL A C 1
ATOM 701 O O . VAL A 1 90 ? -10.156 4.436 -8.475 1.00 88.25 90 VAL A O 1
ATOM 704 N N . ILE A 1 91 ? -11.603 5.881 -7.549 1.00 88.50 91 ILE A N 1
ATOM 705 C CA . ILE A 1 91 ? -10.683 7.010 -7.716 1.00 88.50 91 ILE A CA 1
ATOM 706 C C . ILE A 1 91 ? -9.509 6.934 -6.738 1.00 88.50 91 ILE A C 1
ATOM 708 O O . ILE A 1 91 ? -8.400 7.254 -7.138 1.00 88.50 91 ILE A O 1
ATOM 712 N N . ASN A 1 92 ? -9.685 6.456 -5.503 1.00 86.88 92 ASN A N 1
ATOM 713 C CA . ASN A 1 92 ? -8.585 6.324 -4.538 1.00 86.88 92 ASN A CA 1
ATOM 714 C C . ASN A 1 92 ? -7.535 5.284 -4.941 1.00 86.88 92 ASN A C 1
ATOM 716 O O . ASN A 1 92 ? -6.366 5.453 -4.607 1.00 86.88 92 ASN A O 1
ATOM 720 N N . GLN A 1 93 ? -7.929 4.229 -5.653 1.00 85.12 93 GLN A N 1
ATOM 721 C CA . GLN A 1 93 ? -6.997 3.228 -6.178 1.00 85.12 93 GLN A CA 1
ATOM 722 C C . GLN A 1 93 ? -6.102 3.792 -7.287 1.00 85.12 93 GLN A C 1
ATOM 724 O O . GLN A 1 93 ? -4.969 3.344 -7.446 1.00 85.12 93 GLN A O 1
ATOM 729 N N . THR A 1 94 ? -6.601 4.778 -8.039 1.00 82.38 94 THR A N 1
ATOM 730 C CA . THR A 1 94 ? -5.879 5.363 -9.178 1.00 82.38 94 THR A CA 1
ATOM 731 C C . THR A 1 94 ? -5.227 6.700 -8.830 1.00 82.38 94 THR A C 1
ATOM 733 O O . THR A 1 94 ? -4.189 7.039 -9.379 1.00 82.38 94 THR A O 1
ATOM 736 N N . TRP A 1 95 ? -5.811 7.496 -7.935 1.00 88.94 95 TRP A N 1
ATOM 737 C CA . TRP A 1 95 ? -5.360 8.852 -7.644 1.00 88.94 95 TRP A CA 1
ATOM 738 C C . TRP A 1 95 ? -4.021 8.864 -6.910 1.00 88.94 95 TRP A C 1
ATOM 740 O O . TRP A 1 95 ? -3.823 8.201 -5.894 1.00 88.94 95 TRP A O 1
ATOM 750 N N . SER A 1 96 ? -3.126 9.724 -7.382 1.00 87.69 96 SER A N 1
ATOM 751 C CA . SER A 1 96 ? -1.876 10.053 -6.715 1.00 87.69 96 SER A CA 1
ATOM 752 C C . SER A 1 96 ? -1.770 11.562 -6.586 1.00 87.69 96 SER A C 1
ATOM 754 O O . SER A 1 96 ? -2.081 12.290 -7.526 1.00 87.69 96 SER A O 1
ATOM 756 N N . ALA A 1 97 ? -1.249 12.038 -5.454 1.00 85.88 97 ALA A N 1
ATOM 757 C CA . ALA A 1 97 ? -0.986 13.457 -5.220 1.00 85.88 97 ALA A CA 1
ATOM 758 C C . ALA A 1 97 ? 0.002 14.085 -6.230 1.00 85.88 97 ALA A C 1
ATOM 760 O O . ALA A 1 97 ? 0.157 15.305 -6.274 1.00 85.88 97 ALA A O 1
ATOM 761 N N . LEU A 1 98 ? 0.690 13.244 -7.012 1.00 78.50 98 LEU A N 1
ATOM 762 C CA . LEU A 1 98 ? 1.600 13.639 -8.084 1.00 78.50 98 LEU A CA 1
ATOM 763 C C . LEU A 1 98 ? 0.888 13.898 -9.415 1.00 78.50 98 LEU A C 1
ATOM 765 O O . LEU A 1 98 ? 1.479 14.512 -10.301 1.00 78.50 98 LEU A O 1
ATOM 769 N N . TYR A 1 99 ? -0.341 13.413 -9.581 1.00 86.50 99 TYR A N 1
ATOM 770 C CA . TYR A 1 99 ? -1.081 13.576 -10.821 1.00 86.50 99 TYR A CA 1
ATOM 771 C C . TYR A 1 99 ? -1.621 14.994 -10.955 1.00 86.50 99 TYR A C 1
ATOM 773 O O . TYR A 1 99 ? -2.173 15.570 -10.020 1.00 86.50 99 TYR A O 1
ATOM 781 N N . ASP A 1 100 ? -1.458 15.549 -12.152 1.00 89.81 100 ASP A N 1
ATOM 782 C CA . ASP A 1 100 ? -2.125 16.787 -12.528 1.00 89.81 100 ASP A CA 1
ATOM 783 C C . ASP A 1 100 ? -3.624 16.501 -12.742 1.00 89.81 100 ASP A C 1
ATOM 785 O O . ASP A 1 100 ? -4.011 15.402 -13.150 1.00 89.81 100 ASP A O 1
ATOM 789 N N . LEU A 1 101 ? -4.486 17.493 -12.492 1.00 93.38 101 LEU A N 1
ATOM 790 C CA . LEU A 1 101 ? -5.942 17.332 -12.630 1.00 93.38 101 LEU A CA 1
ATOM 791 C C . LEU A 1 101 ? -6.378 16.950 -14.053 1.00 93.38 101 LEU A C 1
ATOM 793 O O . LEU A 1 101 ? -7.431 16.340 -14.222 1.00 93.38 101 LEU A O 1
ATOM 797 N N . THR A 1 102 ? -5.568 17.253 -15.074 1.00 93.81 102 THR A N 1
ATOM 798 C CA . THR A 1 102 ? -5.808 16.806 -16.456 1.00 93.81 102 THR A CA 1
ATOM 799 C C . THR A 1 102 ? -5.857 15.283 -16.557 1.00 93.81 102 THR A C 1
ATOM 801 O O . THR A 1 102 ? -6.658 14.751 -17.321 1.00 93.81 102 THR A O 1
ATOM 804 N N . ASN A 1 103 ? -5.105 14.561 -15.717 1.00 92.62 103 ASN A N 1
ATOM 805 C CA . ASN A 1 103 ? -5.071 13.099 -15.713 1.00 92.62 103 ASN A CA 1
ATOM 806 C C . ASN A 1 103 ? -6.449 12.472 -15.428 1.00 92.62 103 ASN A C 1
ATOM 808 O O . ASN A 1 103 ? -6.753 11.379 -15.906 1.00 92.62 103 ASN A O 1
ATOM 812 N N . ILE A 1 104 ? -7.315 13.184 -14.699 1.00 95.25 104 ILE A N 1
ATOM 813 C CA . ILE A 1 104 ? -8.693 12.747 -14.441 1.00 95.25 104 ILE A CA 1
ATOM 814 C C . ILE A 1 104 ? -9.450 12.573 -15.762 1.00 95.25 104 ILE A C 1
ATOM 816 O O . ILE A 1 104 ? -10.142 11.578 -15.955 1.00 95.25 104 ILE A O 1
ATOM 820 N N . PHE A 1 105 ? -9.286 13.521 -16.682 1.00 96.12 105 PHE A N 1
ATOM 821 C CA . PHE A 1 105 ? -10.017 13.576 -17.948 1.00 96.12 105 PHE A CA 1
ATOM 822 C C . PHE A 1 105 ? -9.284 12.881 -19.094 1.00 96.12 105 PHE A C 1
ATOM 824 O O . PHE A 1 105 ? -9.928 12.434 -20.039 1.00 96.12 105 PHE A O 1
ATOM 831 N N . GLU A 1 106 ? -7.958 12.791 -19.025 1.00 93.94 106 GLU A N 1
ATOM 832 C CA . GLU A 1 106 ? -7.138 12.200 -20.085 1.00 93.94 106 GLU A CA 1
ATOM 833 C C . GLU A 1 106 ? -6.885 10.703 -19.893 1.00 93.94 106 GLU A C 1
ATOM 835 O O . GLU A 1 106 ? -6.760 9.995 -20.890 1.00 93.94 106 GLU A O 1
ATOM 840 N N . SER A 1 107 ? -6.873 10.208 -18.649 1.00 93.19 107 SER A N 1
ATOM 841 C CA . SER A 1 107 ? -6.608 8.789 -18.374 1.00 93.19 107 SER A CA 1
ATOM 842 C C . SER A 1 107 ? -7.673 8.145 -17.500 1.00 93.19 107 SER A C 1
ATOM 844 O O . SER A 1 107 ? -8.274 7.162 -17.921 1.00 93.19 107 SER A O 1
ATOM 846 N N . PHE A 1 108 ? -7.946 8.685 -16.308 1.00 95.44 108 PHE A N 1
ATOM 847 C CA . PHE A 1 108 ? -8.794 8.002 -15.323 1.00 95.44 108 PHE A CA 1
ATOM 848 C C . PHE A 1 108 ? -10.224 7.772 -15.827 1.00 95.44 108 PHE A C 1
ATOM 850 O O . PHE A 1 108 ? -10.672 6.630 -15.873 1.00 95.44 108 PHE A O 1
ATOM 857 N N . LEU A 1 109 ? -10.940 8.826 -16.238 1.00 97.06 109 LEU A N 1
ATOM 858 C CA . LEU A 1 109 ? -12.310 8.689 -16.739 1.00 97.06 109 LEU A CA 1
ATOM 859 C C . LEU A 1 109 ? -12.374 7.850 -18.026 1.00 97.06 109 LEU A C 1
ATOM 861 O O . LEU A 1 109 ? -13.224 6.961 -18.086 1.00 97.06 109 LEU A O 1
ATOM 865 N N . PRO A 1 110 ? -11.492 8.039 -19.031 1.00 96.06 110 PRO A N 1
ATOM 866 C CA . PRO A 1 110 ? -11.465 7.152 -20.189 1.00 96.06 110 PRO A CA 1
ATOM 867 C C . PRO A 1 110 ? -11.246 5.676 -19.850 1.00 96.06 110 PRO A C 1
ATOM 869 O O . PRO A 1 110 ? -11.963 4.825 -20.374 1.00 96.06 110 PRO A O 1
ATOM 872 N N . GLN A 1 111 ? -10.304 5.368 -18.955 1.00 93.00 111 GLN A N 1
ATOM 873 C CA . GLN A 1 111 ? -10.043 3.994 -18.523 1.00 93.00 111 GLN A CA 1
ATOM 874 C C . GLN A 1 111 ? -11.218 3.412 -17.745 1.00 93.00 111 GLN A C 1
ATOM 876 O O . GLN A 1 111 ? -11.607 2.280 -18.014 1.00 93.00 111 GLN A O 1
ATOM 881 N N . LEU A 1 112 ? -11.819 4.194 -16.847 1.00 95.56 112 LEU A N 1
ATOM 882 C CA . LEU A 1 112 ? -12.984 3.771 -16.080 1.00 95.56 112 LEU A CA 1
ATOM 883 C C . LEU A 1 112 ? -14.151 3.396 -17.002 1.00 95.56 112 LEU A C 1
ATOM 885 O O . LEU A 1 112 ? -14.731 2.328 -16.846 1.00 95.56 112 LEU A O 1
ATOM 889 N N . LEU A 1 113 ? -14.459 4.242 -17.991 1.00 95.88 113 LEU A N 1
ATOM 890 C CA . LEU A 1 113 ? -15.560 3.993 -18.925 1.00 95.88 113 LEU A CA 1
ATOM 891 C C . LEU A 1 113 ? -15.294 2.817 -19.874 1.00 95.88 113 LEU A C 1
ATOM 893 O O . LEU A 1 113 ? -16.236 2.127 -20.270 1.00 95.88 113 LEU A O 1
ATOM 897 N N . ALA A 1 114 ? -14.036 2.588 -20.255 1.00 91.25 114 ALA A N 1
ATOM 898 C CA . ALA A 1 114 ? -13.655 1.461 -21.102 1.00 91.25 114 ALA A CA 1
ATOM 899 C C . ALA A 1 114 ? -13.647 0.131 -20.332 1.00 91.25 114 ALA A C 1
ATOM 901 O O . ALA A 1 114 ? -14.071 -0.891 -20.874 1.00 91.25 114 ALA A O 1
ATOM 902 N N . TYR A 1 115 ? -13.211 0.157 -19.071 1.00 90.12 115 TYR A N 1
ATOM 903 C CA . TYR A 1 115 ? -13.010 -1.023 -18.234 1.00 90.12 115 TYR A CA 1
ATOM 904 C C . TYR A 1 115 ? -13.658 -0.836 -16.852 1.00 90.12 115 TYR A C 1
ATOM 906 O O . TYR A 1 115 ? -12.956 -0.619 -15.860 1.00 90.12 115 TYR A O 1
ATOM 914 N N . PRO A 1 116 ? -14.999 -0.929 -16.759 1.00 89.88 116 PRO A N 1
ATOM 915 C CA . PRO A 1 116 ? -15.692 -0.852 -15.480 1.00 89.88 116 PRO A CA 1
ATOM 916 C C . PRO A 1 116 ? -15.258 -1.979 -14.538 1.00 89.88 116 PRO A C 1
ATOM 918 O O . PRO A 1 116 ? -14.981 -3.093 -14.985 1.00 89.88 116 PRO A O 1
ATOM 921 N N . ASN A 1 117 ? -15.297 -1.725 -13.230 1.00 86.94 117 ASN A N 1
ATOM 922 C CA . ASN A 1 117 ? -15.152 -2.754 -12.206 1.00 86.94 117 ASN A CA 1
ATOM 923 C C . ASN A 1 117 ? -16.545 -3.271 -11.786 1.00 86.94 117 ASN A C 1
ATOM 925 O O . ASN A 1 117 ? -17.246 -2.585 -11.041 1.00 86.94 117 ASN A O 1
ATOM 929 N N . PRO A 1 118 ? -16.980 -4.464 -12.225 1.00 88.06 118 PRO A N 1
ATOM 930 C CA . PRO A 1 118 ? -18.297 -4.988 -11.876 1.00 88.06 118 PRO A CA 1
ATOM 931 C C . PRO A 1 118 ? -18.353 -5.669 -10.500 1.00 88.06 118 PRO A C 1
ATOM 933 O O . PRO A 1 118 ? -19.440 -6.068 -10.095 1.00 88.06 118 PRO A O 1
ATOM 936 N N . MET A 1 119 ? -17.217 -5.826 -9.808 1.00 84.19 119 MET A N 1
ATOM 937 C CA . MET A 1 119 ? -17.124 -6.591 -8.557 1.00 84.19 119 MET A CA 1
ATOM 938 C C . MET A 1 119 ? -17.674 -5.835 -7.347 1.00 84.19 119 MET A C 1
ATOM 940 O O . MET A 1 119 ? -18.183 -6.460 -6.425 1.00 84.19 119 MET A O 1
ATOM 944 N N . ASP A 1 120 ? -17.587 -4.503 -7.365 1.00 85.25 120 ASP A N 1
ATOM 945 C CA . ASP A 1 120 ? -18.160 -3.629 -6.337 1.00 85.25 120 ASP A CA 1
ATOM 946 C C . ASP A 1 120 ? -18.861 -2.421 -6.992 1.00 85.25 120 ASP A C 1
ATOM 948 O O . ASP A 1 120 ? -18.288 -1.329 -7.130 1.00 85.25 120 ASP A O 1
ATOM 952 N N . PRO A 1 121 ? -20.065 -2.636 -7.556 1.00 93.12 121 PRO A N 1
ATOM 953 C CA . PRO A 1 121 ? -20.739 -1.625 -8.349 1.00 93.12 121 PRO A CA 1
ATOM 954 C C . PRO A 1 121 ? -21.648 -0.731 -7.500 1.00 93.12 121 PRO A C 1
ATOM 956 O O . PRO A 1 121 ? -22.454 -1.203 -6.704 1.00 93.12 121 PRO A O 1
ATOM 959 N N . LEU A 1 122 ? -21.630 0.572 -7.783 1.00 93.81 122 LEU A N 1
ATOM 960 C CA . LEU A 1 122 ? -22.668 1.496 -7.311 1.00 93.81 122 LEU A CA 1
ATOM 961 C C . LEU A 1 122 ? -23.981 1.313 -8.084 1.00 93.81 122 LEU A C 1
ATOM 963 O O . LEU A 1 122 ? -25.062 1.531 -7.543 1.00 93.81 122 LEU A O 1
ATOM 967 N N . ASN A 1 123 ? -23.899 0.878 -9.345 1.00 96.00 123 ASN A N 1
ATOM 968 C CA . ASN A 1 123 ? -25.052 0.530 -10.166 1.00 96.00 123 ASN A CA 1
ATOM 969 C C . ASN A 1 123 ? -25.061 -0.975 -10.468 1.00 96.00 123 ASN A C 1
ATOM 971 O O . ASN A 1 123 ? -24.505 -1.438 -11.471 1.00 96.00 123 ASN A O 1
ATOM 975 N N . GLY A 1 124 ? -25.740 -1.742 -9.612 1.00 95.38 124 GLY A N 1
ATOM 976 C CA . GLY A 1 124 ? -25.867 -3.195 -9.764 1.00 95.38 124 GLY A CA 1
ATOM 977 C C . GLY A 1 124 ? -26.555 -3.625 -11.067 1.00 95.38 124 GLY A C 1
ATOM 978 O O . GLY A 1 124 ? -26.195 -4.650 -11.644 1.00 95.38 124 GLY A O 1
ATOM 979 N N . ALA A 1 125 ? -27.488 -2.824 -11.598 1.00 95.38 125 ALA A N 1
ATOM 980 C CA . ALA A 1 125 ? -28.136 -3.120 -12.876 1.00 95.38 125 ALA A CA 1
ATOM 981 C C . ALA A 1 125 ? -27.159 -2.983 -14.056 1.00 95.38 125 ALA A C 1
ATOM 983 O O . ALA A 1 125 ? -27.169 -3.812 -14.968 1.00 95.38 125 ALA A O 1
ATOM 984 N N . ALA A 1 126 ? -26.299 -1.961 -14.031 1.00 95.88 126 ALA A N 1
ATOM 985 C CA . ALA A 1 126 ? -25.245 -1.779 -15.024 1.00 95.88 126 ALA A CA 1
ATOM 986 C C . ALA A 1 126 ? -24.196 -2.892 -14.940 1.00 95.88 126 ALA A C 1
ATOM 988 O O . ALA A 1 126 ? -23.831 -3.447 -15.973 1.00 95.88 126 ALA A O 1
ATOM 989 N N . ALA A 1 127 ? -23.770 -3.271 -13.731 1.00 95.44 127 ALA A N 1
ATOM 990 C CA . ALA A 1 127 ? -22.817 -4.361 -13.523 1.00 95.44 127 ALA A CA 1
ATOM 991 C C . ALA A 1 127 ? -23.362 -5.719 -13.978 1.00 95.44 127 ALA A C 1
ATOM 993 O O . ALA A 1 127 ? -22.680 -6.453 -14.689 1.00 95.44 127 ALA A O 1
ATOM 994 N N . SER A 1 128 ? -24.617 -6.029 -13.638 1.00 96.12 128 SER A N 1
ATOM 995 C CA . SER A 1 128 ? -25.270 -7.271 -14.054 1.00 96.12 128 SER A CA 1
ATOM 996 C C . SER A 1 128 ? -25.369 -7.378 -15.578 1.00 96.12 128 SER A C 1
ATOM 998 O O . SER A 1 128 ? -25.036 -8.425 -16.137 1.00 96.12 128 SER A O 1
ATOM 1000 N N . LEU A 1 129 ? -25.765 -6.293 -16.260 1.00 96.31 129 LEU A N 1
ATOM 1001 C CA . LEU A 1 129 ? -25.777 -6.248 -17.723 1.00 96.31 129 LEU A CA 1
ATOM 1002 C C . LEU A 1 129 ? -24.365 -6.374 -18.299 1.00 96.31 129 LEU A C 1
ATOM 1004 O O . LEU A 1 129 ? -24.170 -7.149 -19.227 1.00 96.31 129 LEU A O 1
ATOM 1008 N N . TYR A 1 130 ? -23.384 -5.667 -17.741 1.00 94.94 130 TYR A N 1
ATOM 1009 C CA . TYR A 1 130 ? -21.998 -5.729 -18.202 1.00 94.94 130 TYR A CA 1
ATOM 1010 C C . TYR A 1 130 ? -21.418 -7.152 -18.127 1.00 94.94 130 TYR A C 1
ATOM 1012 O O . TYR A 1 130 ? -20.811 -7.606 -19.093 1.00 94.94 130 TYR A O 1
ATOM 1020 N N . LEU A 1 131 ? -21.658 -7.872 -17.024 1.00 93.19 131 LEU A N 1
ATOM 1021 C CA . LEU A 1 131 ? -21.151 -9.232 -16.806 1.00 93.19 131 LEU A CA 1
ATOM 1022 C C . LEU A 1 131 ? -21.864 -10.292 -17.652 1.00 93.19 131 LEU A C 1
ATOM 1024 O O . LEU A 1 131 ? -21.217 -11.156 -18.237 1.00 93.19 131 LEU A O 1
ATOM 1028 N N . HIS A 1 132 ? -23.197 -10.253 -17.701 1.00 95.81 132 HIS A N 1
ATOM 1029 C CA . HIS A 1 132 ? -23.983 -11.371 -18.236 1.00 95.81 132 HIS A CA 1
ATOM 1030 C C . HIS A 1 132 ? -24.520 -11.118 -19.645 1.00 95.81 132 HIS A C 1
ATOM 1032 O O . HIS A 1 132 ? -24.846 -12.065 -20.359 1.00 95.81 132 HIS A O 1
ATOM 1038 N N . ARG A 1 133 ? -24.675 -9.849 -20.043 1.00 95.94 133 ARG A N 1
ATOM 1039 C CA . ARG A 1 133 ? -25.303 -9.438 -21.310 1.00 95.94 133 ARG A CA 1
ATOM 1040 C C . ARG A 1 133 ? -24.593 -8.209 -21.901 1.00 95.94 133 ARG A C 1
ATOM 1042 O O . ARG A 1 133 ? -25.194 -7.136 -21.996 1.00 95.94 133 ARG A O 1
ATOM 1049 N N . PRO A 1 134 ? -23.320 -8.347 -22.315 1.00 91.81 134 PRO A N 1
ATOM 1050 C CA . PRO A 1 134 ? -22.492 -7.215 -22.729 1.00 91.81 134 PRO A CA 1
ATOM 1051 C C . PRO A 1 134 ? -23.073 -6.442 -23.922 1.00 91.81 134 PRO A C 1
ATOM 1053 O O . PRO A 1 134 ? -22.969 -5.219 -23.955 1.00 91.81 134 PRO A O 1
ATOM 1056 N N . GLU A 1 135 ? -23.748 -7.099 -24.868 1.00 96.06 135 GLU A N 1
ATOM 1057 C CA . GLU A 1 135 ? -24.406 -6.399 -25.984 1.00 96.06 135 GLU A CA 1
ATOM 1058 C C . GLU A 1 135 ? -25.598 -5.543 -25.530 1.00 96.06 135 GLU A C 1
ATOM 1060 O O . GLU A 1 135 ? -25.735 -4.399 -25.973 1.00 96.06 135 GLU A O 1
ATOM 1065 N N . ASP A 1 136 ? -26.407 -6.037 -24.586 1.00 97.31 136 ASP A N 1
ATOM 1066 C CA . ASP A 1 136 ? -27.512 -5.274 -23.990 1.00 97.31 136 ASP A CA 1
ATOM 1067 C C . ASP A 1 136 ? -26.973 -4.082 -23.190 1.00 97.31 136 ASP A C 1
ATOM 1069 O O . ASP A 1 136 ? -27.522 -2.982 -23.265 1.00 97.31 136 ASP A O 1
ATOM 1073 N N . TYR A 1 137 ? -25.867 -4.273 -22.461 1.00 97.31 137 TYR A N 1
ATOM 1074 C CA . TYR A 1 137 ? -25.165 -3.181 -21.788 1.00 97.31 137 TYR A CA 1
ATOM 1075 C C . TYR A 1 137 ? -24.726 -2.112 -22.794 1.00 97.31 137 TYR A C 1
ATOM 1077 O O . TYR A 1 137 ? -25.069 -0.942 -22.633 1.00 97.31 137 TYR A O 1
ATOM 1085 N N . ARG A 1 138 ? -24.040 -2.501 -23.879 1.00 96.75 138 ARG A N 1
ATOM 1086 C CA . ARG A 1 138 ? -23.596 -1.571 -24.932 1.00 96.75 138 ARG A CA 1
ATOM 1087 C C . ARG A 1 138 ? -24.773 -0.837 -25.575 1.00 96.75 138 ARG A C 1
ATOM 1089 O O . ARG A 1 138 ? -24.679 0.361 -25.835 1.00 96.75 138 ARG A O 1
ATOM 1096 N N . ALA A 1 139 ? -25.879 -1.529 -25.848 1.00 97.56 139 ALA A N 1
ATOM 1097 C CA . ALA A 1 139 ? -27.093 -0.922 -26.391 1.00 97.56 139 ALA A CA 1
ATOM 1098 C C . ALA A 1 139 ? -27.701 0.103 -25.422 1.00 97.56 139 ALA A C 1
ATOM 1100 O O . ALA A 1 139 ? -27.963 1.235 -25.828 1.00 97.56 139 ALA A O 1
ATOM 1101 N N . LYS A 1 140 ? -27.836 -0.255 -24.141 1.00 97.50 140 LYS A N 1
ATOM 1102 C CA . LYS A 1 140 ? -28.394 0.622 -23.108 1.00 97.50 140 LYS A CA 1
ATOM 1103 C C . LYS A 1 140 ? -27.516 1.843 -22.831 1.00 97.50 140 LYS A C 1
ATOM 1105 O O . LYS A 1 140 ? -28.038 2.945 -22.685 1.00 97.50 140 LYS A O 1
ATOM 1110 N N . VAL A 1 141 ? -26.190 1.689 -22.812 1.00 97.88 141 VAL A N 1
ATOM 1111 C CA . VAL A 1 141 ? -25.269 2.833 -22.688 1.00 97.88 141 VAL A CA 1
ATOM 1112 C C . VAL A 1 141 ? -25.445 3.787 -23.870 1.00 97.88 141 VAL A C 1
ATOM 1114 O O . VAL A 1 141 ? -25.603 4.987 -23.657 1.00 97.88 141 VAL A O 1
ATOM 1117 N N . ARG A 1 142 ? -25.503 3.272 -25.107 1.00 97.19 142 ARG A N 1
ATOM 1118 C CA . ARG A 1 142 ? -25.738 4.104 -26.302 1.00 97.19 142 ARG A CA 1
ATOM 1119 C C . ARG A 1 142 ? -27.085 4.824 -26.258 1.00 97.19 142 ARG A C 1
ATOM 1121 O O . ARG A 1 142 ? -27.158 5.988 -26.639 1.00 97.19 142 ARG A O 1
ATOM 1128 N N . GLU A 1 143 ? -28.134 4.170 -25.765 1.00 97.38 143 GLU A N 1
ATOM 1129 C CA . GLU A 1 143 ? -29.437 4.803 -25.536 1.00 97.38 143 GLU A CA 1
ATOM 1130 C C . GLU A 1 143 ? -29.327 5.961 -24.530 1.00 97.38 143 GLU A C 1
ATOM 1132 O O . GLU A 1 143 ? -29.761 7.075 -24.822 1.00 97.38 143 GLU A O 1
ATOM 1137 N N . TYR A 1 144 ? -28.671 5.740 -23.384 1.00 97.00 144 TYR A N 1
ATOM 1138 C CA . TYR A 1 144 ? -28.428 6.792 -22.389 1.00 97.00 144 TYR A CA 1
ATOM 1139 C C . TYR A 1 144 ? -27.617 7.955 -22.968 1.00 97.00 144 TYR A C 1
ATOM 1141 O O . TYR A 1 144 ? -27.925 9.112 -22.678 1.00 97.00 144 TYR A O 1
ATOM 1149 N N . VAL A 1 145 ? -26.613 7.670 -23.804 1.00 97.50 145 VAL A N 1
ATOM 1150 C CA . VAL A 1 145 ? -25.827 8.701 -24.490 1.00 97.50 145 VAL A CA 1
ATOM 1151 C C . VAL A 1 145 ? -26.730 9.575 -25.358 1.00 97.50 145 VAL A C 1
ATOM 1153 O O . VAL A 1 145 ? -26.698 10.797 -25.224 1.00 97.50 145 VAL A O 1
ATOM 1156 N N . GLN A 1 146 ? -27.580 8.967 -26.189 1.00 96.19 146 GLN A N 1
ATOM 1157 C CA . GLN A 1 146 ? -28.491 9.706 -27.068 1.00 96.19 146 GLN A CA 1
ATOM 1158 C C . GLN A 1 146 ? -29.512 10.544 -26.288 1.00 96.19 146 GLN A C 1
ATOM 1160 O O . GLN A 1 146 ? -29.781 11.689 -26.658 1.00 96.19 146 GLN A O 1
ATOM 1165 N N . LEU A 1 147 ? -30.049 10.002 -25.191 1.00 94.19 147 LEU A N 1
ATOM 1166 C CA . LEU A 1 147 ? -31.074 10.667 -24.384 1.00 94.19 147 LEU A CA 1
ATOM 1167 C C . LEU A 1 147 ? -30.523 11.797 -23.507 1.00 94.19 147 LEU A C 1
ATOM 1169 O O . LEU A 1 147 ? -31.176 12.829 -23.360 1.00 94.19 147 LEU A O 1
ATOM 1173 N N . TYR A 1 148 ? -29.348 11.608 -22.903 1.00 94.81 148 TYR A N 1
ATOM 1174 C CA . TYR A 1 148 ? -28.896 12.450 -21.789 1.00 94.81 148 TYR A CA 1
ATOM 1175 C C . TYR A 1 148 ? -27.527 13.096 -21.982 1.00 94.81 148 TYR A C 1
ATOM 1177 O O . TYR A 1 148 ? -27.187 14.012 -21.231 1.00 94.81 148 TYR A O 1
ATOM 1185 N N . ALA A 1 149 ? -26.733 12.638 -22.950 1.00 95.50 149 ALA A N 1
ATOM 1186 C CA . ALA A 1 149 ? -25.340 13.047 -23.102 1.00 95.50 149 ALA A CA 1
ATOM 1187 C C . ALA A 1 149 ? -25.001 13.509 -24.524 1.00 95.50 149 ALA A C 1
ATOM 1189 O O . ALA A 1 149 ? -23.864 13.398 -24.950 1.00 95.50 149 ALA A O 1
ATOM 1190 N N . THR A 1 150 ? -25.951 14.053 -25.281 1.00 94.31 150 THR A N 1
ATOM 1191 C CA . THR A 1 150 ? -25.637 14.765 -26.531 1.00 94.31 150 THR A CA 1
ATOM 1192 C C . THR A 1 150 ? -25.488 16.266 -26.281 1.00 94.31 150 THR A C 1
ATOM 1194 O O . THR A 1 150 ? -26.047 16.812 -25.329 1.00 94.31 150 THR A O 1
ATOM 1197 N N . GLU A 1 151 ? -24.797 16.979 -27.176 1.00 90.12 151 GLU A N 1
ATOM 1198 C CA . GLU A 1 151 ? -24.753 18.455 -27.167 1.00 90.12 151 GLU A CA 1
ATOM 1199 C C . GLU A 1 151 ? -26.160 19.078 -27.158 1.00 90.12 151 GLU A C 1
ATOM 1201 O O . GLU A 1 151 ? -26.420 20.066 -26.470 1.00 90.12 151 GLU A O 1
ATOM 1206 N N . ALA A 1 152 ? -27.103 18.474 -27.888 1.00 88.69 152 ALA A N 1
ATOM 1207 C CA . ALA A 1 152 ? -28.498 18.901 -27.890 1.00 88.69 152 ALA A CA 1
ATOM 1208 C C . ALA A 1 152 ? -29.167 18.684 -26.520 1.00 88.69 152 ALA A C 1
ATOM 1210 O O . ALA A 1 152 ? -29.817 19.600 -26.010 1.00 88.69 152 ALA A O 1
ATOM 1211 N N . ALA A 1 153 ? -28.961 17.516 -25.899 1.00 87.94 153 ALA A N 1
ATOM 1212 C CA . ALA A 1 153 ? -29.484 17.210 -24.569 1.00 87.94 153 ALA A CA 1
ATOM 1213 C C . ALA A 1 153 ? -28.924 18.170 -23.503 1.00 87.94 153 ALA A C 1
ATOM 1215 O O . ALA A 1 153 ? -29.689 18.736 -22.720 1.00 87.94 153 ALA A O 1
ATOM 1216 N N . LEU A 1 154 ? -27.619 18.461 -23.527 1.00 85.44 154 LEU A N 1
ATOM 1217 C CA . LEU A 1 154 ? -26.996 19.419 -22.606 1.00 85.44 154 LEU A CA 1
ATOM 1218 C C . LEU A 1 154 ? -27.562 20.838 -22.752 1.00 85.44 154 LEU A C 1
ATOM 1220 O O . LEU A 1 154 ? -27.850 21.490 -21.747 1.00 85.44 154 LEU A O 1
ATOM 1224 N N . ARG A 1 155 ? -27.776 21.307 -23.988 1.00 84.69 155 ARG A N 1
ATOM 1225 C CA . ARG A 1 155 ? -28.402 22.617 -24.247 1.00 84.69 155 ARG A CA 1
ATOM 1226 C C . ARG A 1 155 ? -29.847 22.670 -23.762 1.00 84.69 155 ARG A C 1
ATOM 1228 O O . ARG A 1 155 ? -30.286 23.719 -23.299 1.00 84.69 155 ARG A O 1
ATOM 1235 N N . SER A 1 156 ? -30.583 21.562 -23.862 1.00 77.88 156 SER A N 1
ATOM 1236 C CA . SER A 1 156 ? -31.960 21.479 -23.365 1.00 77.88 156 SER A CA 1
ATOM 1237 C C . SER A 1 156 ? -32.035 21.538 -21.834 1.00 77.88 156 SER A C 1
ATOM 1239 O O . SER A 1 156 ? -32.921 22.197 -21.305 1.00 77.88 156 SER A O 1
ATOM 1241 N N . LEU A 1 157 ? -31.054 20.962 -21.126 1.00 68.12 157 LEU A N 1
ATOM 1242 C CA . LEU A 1 157 ? -30.945 21.009 -19.660 1.00 68.12 157 LEU A CA 1
ATOM 1243 C C . LEU A 1 157 ? -30.550 22.393 -19.117 1.00 68.12 157 LEU A C 1
ATOM 1245 O O . LEU A 1 157 ? -30.856 22.711 -17.973 1.00 68.12 157 LEU A O 1
ATOM 1249 N N . GLN A 1 158 ? -29.866 23.219 -19.916 1.00 63.72 158 GLN A N 1
ATOM 1250 C CA . GLN A 1 158 ? -29.499 24.592 -19.537 1.00 63.72 158 GLN A CA 1
ATOM 1251 C C . GLN A 1 158 ? -30.639 25.603 -19.713 1.00 63.72 158 GLN A C 1
ATOM 1253 O O . GLN A 1 158 ? -30.574 26.685 -19.134 1.00 63.72 158 GLN A O 1
ATOM 1258 N N . ARG A 1 159 ? -31.678 25.276 -20.492 1.00 52.06 159 ARG A N 1
ATOM 1259 C CA . ARG A 1 159 ? -32.875 26.114 -20.612 1.00 52.06 159 ARG A CA 1
ATOM 1260 C C . ARG A 1 159 ? -33.837 25.761 -19.483 1.00 52.06 159 ARG A C 1
ATOM 1262 O O . ARG A 1 159 ? -34.585 24.793 -19.576 1.00 52.06 159 ARG A O 1
ATOM 1269 N N . LEU A 1 160 ? -33.824 26.547 -18.410 1.00 38.66 160 LEU A N 1
ATOM 1270 C CA . LEU A 1 160 ? -34.897 26.499 -17.419 1.00 38.66 160 LEU A CA 1
ATOM 1271 C C . LEU A 1 160 ? -36.235 26.894 -18.085 1.00 38.66 160 LEU A C 1
ATOM 1273 O O . LEU A 1 160 ? -36.256 27.799 -18.924 1.00 38.66 160 LEU A O 1
ATOM 1277 N N . PRO A 1 161 ? -37.366 26.268 -17.716 1.00 40.38 161 PRO A N 1
ATOM 1278 C CA . PRO A 1 161 ? -38.683 26.720 -18.146 1.00 40.38 161 PRO A CA 1
ATOM 1279 C C . PRO A 1 161 ? -39.010 28.040 -17.429 1.00 40.38 161 PRO A C 1
ATOM 1281 O O . PRO A 1 161 ? -39.356 28.040 -16.250 1.00 40.38 161 PRO A O 1
ATOM 1284 N N . GLY A 1 162 ? -38.857 29.175 -18.120 1.00 45.50 162 GLY A N 1
ATOM 1285 C CA . GLY A 1 162 ? -39.157 30.487 -17.531 1.00 45.50 162 GLY A CA 1
ATOM 1286 C C . GLY A 1 162 ? -38.771 31.744 -18.320 1.00 45.50 162 GLY A C 1
ATOM 1287 O O . GLY A 1 162 ? -39.167 32.829 -17.906 1.00 45.50 162 GLY A O 1
ATOM 1288 N N . GLU A 1 163 ? -38.055 31.648 -19.445 1.00 39.81 163 GLU A N 1
ATOM 1289 C CA . GLU A 1 163 ? -37.562 32.832 -20.183 1.00 39.81 163 GLU A CA 1
ATOM 1290 C C . GLU A 1 163 ? -38.341 33.204 -21.462 1.00 39.81 163 GLU A C 1
ATOM 1292 O O . GLU A 1 163 ? -37.903 34.074 -22.204 1.00 39.81 163 GLU A O 1
ATOM 1297 N N . ASP A 1 164 ? -39.546 32.669 -21.692 1.00 39.03 164 ASP A N 1
ATOM 1298 C CA . ASP A 1 164 ? -40.433 33.118 -22.791 1.00 39.03 164 ASP A CA 1
ATOM 1299 C C . ASP A 1 164 ? -41.460 34.173 -22.337 1.00 39.03 164 ASP A C 1
ATOM 1301 O O . ASP A 1 164 ? -42.626 34.190 -22.731 1.00 39.03 164 ASP A O 1
ATOM 1305 N N . SER A 1 165 ? -41.059 35.089 -21.457 1.00 41.19 165 SER A N 1
ATOM 1306 C CA . SER A 1 165 ? -41.922 36.193 -21.025 1.00 41.19 165 SER A CA 1
ATOM 1307 C C . SER A 1 165 ? -41.130 37.473 -20.818 1.00 41.19 165 SER A C 1
ATOM 1309 O O . SER A 1 165 ? -41.059 37.964 -19.696 1.00 41.19 165 SER A O 1
ATOM 1311 N N . ARG A 1 166 ? -40.538 38.007 -21.898 1.00 38.50 166 ARG A N 1
ATOM 1312 C CA . ARG A 1 166 ? -40.349 39.454 -22.172 1.00 38.50 166 ARG A CA 1
ATOM 1313 C C . ARG A 1 166 ? -39.411 39.672 -23.366 1.00 38.50 166 ARG A C 1
ATOM 1315 O O . ARG A 1 166 ? -38.223 39.892 -23.184 1.00 38.50 166 ARG A O 1
ATOM 1322 N N . ALA A 1 167 ? -39.981 39.694 -24.567 1.00 34.38 167 ALA A N 1
ATOM 1323 C CA . ALA A 1 167 ? -39.645 40.658 -25.622 1.00 34.38 167 ALA A CA 1
ATOM 1324 C C . ALA A 1 167 ? -40.592 40.431 -26.808 1.00 34.38 167 ALA A C 1
ATOM 1326 O O . ALA A 1 167 ? -40.333 39.620 -27.691 1.00 34.38 167 ALA A O 1
ATOM 1327 N N . GLY A 1 168 ? -41.724 41.137 -26.804 1.00 32.16 168 GLY A N 1
ATOM 1328 C CA . GLY A 1 168 ? -42.483 41.374 -28.027 1.00 32.16 168 GLY A CA 1
ATOM 1329 C C . GLY A 1 168 ? -41.784 42.445 -28.867 1.00 32.16 168 GLY A C 1
ATOM 1330 O O . GLY A 1 168 ? -41.244 43.400 -28.309 1.00 32.16 168 GLY A O 1
ATOM 1331 N N . GLY A 1 169 ? -41.816 42.289 -30.191 1.00 30.41 169 GLY A N 1
ATOM 1332 C CA . GLY A 1 169 ? -41.272 43.275 -31.124 1.00 30.41 169 GLY A CA 1
ATOM 1333 C C . GLY A 1 169 ? -41.288 42.841 -32.590 1.00 30.41 169 GLY A C 1
ATOM 1334 O O . GLY A 1 169 ? -40.231 42.663 -33.170 1.00 30.41 169 GLY A O 1
ATOM 1335 N N . ASP A 1 170 ? -42.497 42.663 -33.129 1.00 30.05 170 ASP A N 1
ATOM 1336 C CA . ASP A 1 170 ? -42.939 43.000 -34.497 1.00 30.05 170 ASP A CA 1
ATOM 1337 C C . ASP A 1 170 ? -42.083 42.621 -35.734 1.00 30.05 170 ASP A C 1
ATOM 1339 O O . ASP A 1 170 ? -41.041 43.211 -36.011 1.00 30.05 170 ASP A O 1
ATOM 1343 N N . SER A 1 171 ? -42.602 41.714 -36.575 1.00 32.06 171 SER A N 1
ATOM 1344 C CA . SER A 1 171 ? -43.144 42.037 -37.919 1.00 32.06 171 SER A CA 1
ATOM 1345 C C . SER A 1 171 ? -43.174 40.820 -38.865 1.00 32.06 171 SER A C 1
ATOM 1347 O O . SER A 1 171 ? -42.215 40.063 -38.967 1.00 32.06 171 SER A O 1
ATOM 1349 N N . GLY A 1 172 ? -44.273 40.674 -39.622 1.00 28.36 172 GLY A N 1
ATOM 1350 C CA . GLY A 1 172 ? -44.201 40.125 -40.987 1.00 28.36 172 GLY A CA 1
ATOM 1351 C C . GLY A 1 172 ? -44.833 38.760 -41.305 1.00 28.36 172 GLY A C 1
ATOM 1352 O O . GLY A 1 172 ? -44.130 37.807 -41.595 1.00 28.36 172 GLY A O 1
ATOM 1353 N N . ALA A 1 173 ? -46.164 38.752 -41.427 1.00 28.75 173 ALA A N 1
ATOM 1354 C CA . ALA A 1 173 ? -46.937 38.156 -42.535 1.00 28.75 173 ALA A CA 1
ATOM 1355 C C . ALA A 1 173 ? -47.055 36.619 -42.774 1.00 28.75 173 ALA A C 1
ATOM 1357 O O . ALA A 1 173 ? -46.172 35.945 -43.291 1.00 28.75 173 ALA A O 1
ATOM 1358 N N . SER A 1 174 ? -48.328 36.198 -42.693 1.00 28.62 174 SER A N 1
ATOM 1359 C CA . SER A 1 174 ? -49.104 35.415 -43.685 1.00 28.62 174 SER A CA 1
ATOM 1360 C C . SER A 1 174 ? -49.390 33.912 -43.457 1.00 28.62 174 SER A C 1
ATOM 1362 O O . SER A 1 174 ? -48.597 33.031 -43.744 1.00 28.62 174 SER A O 1
ATOM 1364 N N . ALA A 1 175 ? -50.645 33.695 -43.037 1.00 30.31 175 ALA A N 1
ATOM 1365 C CA . ALA A 1 175 ? -51.707 32.930 -43.710 1.00 30.31 175 ALA A CA 1
ATOM 1366 C C . ALA A 1 175 ? -51.791 31.382 -43.690 1.00 30.31 175 ALA A C 1
ATOM 1368 O O . ALA A 1 175 ? -50.867 30.650 -44.021 1.00 30.31 175 ALA A O 1
ATOM 1369 N N . SER A 1 176 ? -53.061 30.970 -43.517 1.00 30.12 176 SER A N 1
ATOM 1370 C CA . SER A 1 176 ? -53.745 29.698 -43.839 1.00 30.12 176 SER A CA 1
ATOM 1371 C C . SER A 1 176 ? -53.669 28.600 -42.761 1.00 30.12 176 SER A C 1
ATOM 1373 O O . SER A 1 176 ? -52.622 28.041 -42.482 1.00 30.12 176 SER A O 1
ATOM 1375 N N . SER A 1 177 ? -54.691 28.444 -41.909 1.00 29.02 177 SER A N 1
ATOM 1376 C CA . SER A 1 177 ? -56.035 27.854 -42.112 1.00 29.02 177 SER A CA 1
ATOM 1377 C C . SER A 1 177 ? -56.045 26.324 -42.038 1.00 29.02 177 SER A C 1
ATOM 1379 O O . SER A 1 177 ? -55.612 25.664 -42.974 1.00 29.02 177 SER A O 1
ATOM 1381 N N . ALA A 1 178 ? -56.636 25.771 -40.979 1.00 29.80 178 ALA A N 1
ATOM 1382 C CA . ALA A 1 178 ? -57.898 25.021 -41.034 1.00 29.80 178 ALA A CA 1
ATOM 1383 C C . ALA A 1 178 ? -58.075 24.179 -39.762 1.00 29.80 178 ALA A C 1
ATOM 1385 O O . ALA A 1 178 ? -57.173 23.484 -39.305 1.00 29.80 178 ALA A O 1
ATOM 1386 N N . ALA A 1 179 ? -59.273 24.284 -39.201 1.00 27.59 179 ALA A N 1
ATOM 1387 C CA . ALA A 1 179 ? -59.764 23.560 -38.045 1.00 27.59 179 ALA A CA 1
ATOM 1388 C C . ALA A 1 179 ? -60.289 22.165 -38.418 1.00 27.59 179 ALA A C 1
ATOM 1390 O O . ALA A 1 179 ? -60.814 21.990 -39.514 1.00 27.59 179 ALA A O 1
ATOM 1391 N N . ALA A 1 180 ? -60.239 21.235 -37.461 1.00 29.17 180 ALA A N 1
ATOM 1392 C CA . ALA A 1 180 ? -61.301 20.281 -37.088 1.00 29.17 180 ALA A CA 1
ATOM 1393 C C . ALA A 1 180 ? -60.708 19.378 -35.983 1.00 29.17 180 ALA A C 1
ATOM 1395 O O . ALA A 1 180 ? -59.720 18.699 -36.222 1.00 29.17 180 ALA A O 1
ATOM 1396 N N . ALA A 1 181 ? -61.048 19.512 -34.701 1.00 27.91 181 ALA A N 1
ATOM 1397 C CA . ALA A 1 181 ? -62.328 19.277 -34.026 1.00 27.91 181 ALA A CA 1
ATOM 1398 C C . ALA A 1 181 ? -62.724 17.792 -33.911 1.00 27.91 181 ALA A C 1
ATOM 1400 O O . ALA A 1 181 ? -62.826 17.085 -34.906 1.00 27.91 181 ALA A O 1
AT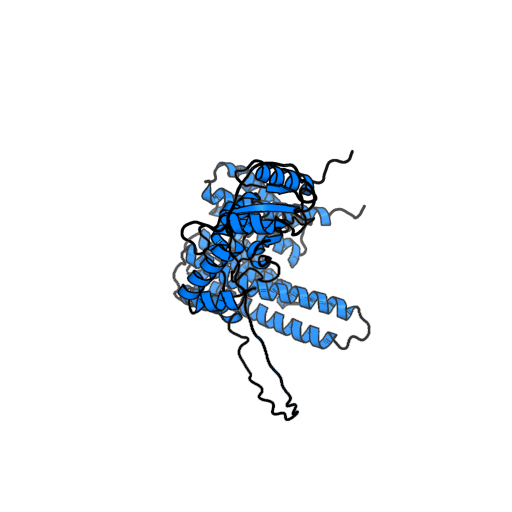OM 1401 N N . ALA A 1 182 ? -63.079 17.450 -32.665 1.00 28.59 182 ALA A N 1
ATOM 1402 C CA . ALA A 1 182 ? -63.775 16.264 -32.161 1.00 28.59 182 ALA A CA 1
ATOM 1403 C C . ALA A 1 182 ? -62.938 14.976 -32.017 1.00 28.59 182 ALA A C 1
ATOM 1405 O O . ALA A 1 182 ? -62.240 14.566 -32.927 1.00 28.59 182 ALA A O 1
ATOM 1406 N N . GLY A 1 183 ? -62.982 14.259 -30.895 1.00 25.72 183 GLY A N 1
ATOM 1407 C CA . GLY A 1 183 ? -63.823 14.393 -29.709 1.00 25.72 183 GLY A CA 1
ATOM 1408 C C . GLY A 1 183 ? -63.940 13.048 -28.985 1.00 25.72 183 GLY A C 1
ATOM 1409 O O . GLY A 1 183 ? -63.774 12.003 -29.602 1.00 25.72 183 GLY A O 1
ATOM 1410 N N . GLY A 1 184 ? -64.289 13.111 -27.697 1.00 25.95 184 GLY A N 1
ATOM 1411 C CA . GLY A 1 184 ? -64.871 12.004 -26.922 1.00 25.95 184 GLY A CA 1
ATOM 1412 C C . GLY A 1 184 ? -63.836 11.153 -26.179 1.00 25.95 184 GLY A C 1
ATOM 1413 O O . GLY A 1 184 ? -63.043 10.478 -26.813 1.00 25.95 184 GLY A O 1
ATOM 1414 N N . ALA A 1 185 ? -63.692 11.274 -24.852 1.00 27.89 185 ALA A N 1
ATOM 1415 C CA . ALA A 1 185 ? -64.566 10.690 -23.811 1.00 27.89 185 ALA A CA 1
ATOM 1416 C C . ALA A 1 185 ? -64.459 9.151 -23.775 1.00 27.89 185 ALA A C 1
ATOM 1418 O O . ALA A 1 185 ? -64.508 8.518 -24.815 1.00 27.89 185 ALA A O 1
ATOM 1419 N N . SER A 1 186 ? -64.408 8.433 -22.657 1.00 27.27 186 SER A N 1
ATOM 1420 C CA . SER A 1 186 ? -64.411 8.683 -21.211 1.00 27.27 186 SER A CA 1
ATOM 1421 C C . SER A 1 186 ? -64.307 7.281 -20.564 1.00 27.27 186 SER A C 1
ATOM 1423 O O . SER A 1 186 ? -64.501 6.279 -21.250 1.00 27.27 186 SER A O 1
ATOM 1425 N N . SER A 1 187 ? -64.170 7.242 -19.236 1.00 27.77 187 SER A N 1
ATOM 1426 C CA . SER A 1 187 ? -64.619 6.156 -18.348 1.00 27.77 187 SER A CA 1
ATOM 1427 C C . SER A 1 187 ? -63.745 4.906 -18.209 1.00 27.77 187 SER A C 1
ATOM 1429 O O . SER A 1 187 ? -63.264 4.362 -19.187 1.00 27.77 187 SER A O 1
ATOM 1431 N N . THR A 1 188 ? -63.578 4.291 -17.035 1.00 28.11 188 THR A N 1
ATOM 1432 C CA . THR A 1 188 ? -63.863 4.610 -15.616 1.00 28.11 188 THR A CA 1
ATOM 1433 C C . THR A 1 188 ? -63.397 3.391 -14.805 1.00 28.11 188 THR A C 1
ATOM 1435 O O . THR A 1 188 ? -63.625 2.267 -15.230 1.00 28.11 188 THR A O 1
ATOM 1438 N N . ASN A 1 189 ? -62.900 3.668 -13.598 1.00 29.89 189 ASN A N 1
ATOM 1439 C CA . ASN A 1 189 ? -63.129 2.976 -12.318 1.00 29.89 189 ASN A CA 1
ATOM 1440 C C . ASN A 1 189 ? -62.751 1.504 -12.060 1.00 29.89 189 ASN A C 1
ATOM 1442 O O . ASN A 1 189 ? -63.388 0.583 -12.554 1.00 29.89 189 ASN A O 1
ATOM 1446 N N . GLY A 1 190 ? -61.946 1.375 -10.991 1.00 26.39 190 GLY A N 1
ATOM 1447 C CA . GLY A 1 190 ? -62.308 0.666 -9.748 1.00 26.39 190 GLY A CA 1
ATOM 1448 C C . GLY A 1 190 ? -61.885 -0.805 -9.664 1.00 26.39 190 GLY A C 1
ATOM 1449 O O . GLY A 1 190 ? -61.864 -1.495 -10.666 1.00 26.39 190 GLY A O 1
ATOM 1450 N N . ALA A 1 191 ? -61.595 -1.413 -8.515 1.00 28.62 191 ALA A N 1
ATOM 1451 C CA . ALA A 1 191 ? -61.352 -1.001 -7.135 1.00 28.62 191 ALA A CA 1
ATOM 1452 C C . ALA A 1 191 ? -60.991 -2.288 -6.345 1.00 28.62 191 ALA A C 1
ATOM 1454 O O . ALA A 1 191 ? -61.547 -3.338 -6.637 1.00 28.62 191 ALA A O 1
ATOM 1455 N N . HIS A 1 192 ? -60.169 -2.149 -5.296 1.00 28.08 192 HIS A N 1
ATOM 1456 C CA . HIS A 1 192 ? -60.184 -2.909 -4.025 1.00 28.08 192 HIS A CA 1
ATOM 1457 C C . HIS A 1 192 ? -59.809 -4.405 -3.970 1.00 28.08 192 HIS A C 1
ATOM 1459 O O . HIS A 1 192 ? -60.362 -5.254 -4.655 1.00 28.08 192 HIS A O 1
ATOM 1465 N N . GLY A 1 193 ? -58.973 -4.723 -2.973 1.00 26.45 193 GLY A N 1
ATOM 1466 C CA . GLY A 1 193 ? -58.802 -6.067 -2.422 1.00 26.45 193 GLY A CA 1
ATOM 1467 C C . GLY A 1 193 ? -57.611 -6.151 -1.467 1.00 26.45 193 GLY A C 1
ATOM 1468 O O . GLY A 1 193 ? -56.504 -6.447 -1.895 1.00 26.45 193 GLY A O 1
ATOM 1469 N N . ALA A 1 194 ? -57.836 -5.864 -0.184 1.00 28.12 194 ALA A N 1
ATOM 1470 C CA . ALA A 1 194 ? -56.887 -6.102 0.903 1.00 28.12 194 ALA A CA 1
ATOM 1471 C C . ALA A 1 194 ? -57.038 -7.534 1.446 1.00 28.12 194 ALA A C 1
ATOM 1473 O O . ALA A 1 194 ? -58.167 -7.989 1.621 1.00 28.12 194 ALA A O 1
ATOM 1474 N N . ALA A 1 195 ? -55.932 -8.201 1.791 1.00 27.12 195 ALA A N 1
ATOM 1475 C CA . ALA A 1 195 ? -55.908 -9.306 2.753 1.00 27.12 195 ALA A CA 1
ATOM 1476 C C . ALA A 1 195 ? -54.489 -9.493 3.314 1.00 27.12 195 ALA A C 1
ATOM 1478 O O . ALA A 1 195 ? -53.505 -9.410 2.584 1.00 27.12 195 ALA A O 1
ATOM 1479 N N . ALA A 1 196 ? -54.413 -9.702 4.626 1.00 26.53 196 ALA A N 1
ATOM 1480 C CA . ALA A 1 196 ? -53.205 -9.835 5.427 1.00 26.53 196 ALA A CA 1
ATOM 1481 C C . ALA A 1 196 ? -52.926 -11.302 5.816 1.00 26.53 196 ALA A C 1
ATOM 1483 O O . ALA A 1 196 ? -53.854 -12.106 5.844 1.00 26.53 196 ALA A O 1
ATOM 1484 N N . ALA A 1 197 ? -51.673 -11.533 6.237 1.00 28.50 197 ALA A N 1
ATOM 1485 C CA . ALA A 1 197 ? -51.131 -12.638 7.047 1.00 28.50 197 ALA A CA 1
ATOM 1486 C C . ALA A 1 197 ? -51.007 -14.034 6.399 1.00 28.50 197 ALA A C 1
ATOM 1488 O O . ALA A 1 197 ? -51.998 -14.646 6.029 1.00 28.50 197 ALA A O 1
ATOM 1489 N N . ASP A 1 198 ? -49.789 -14.583 6.343 1.00 27.17 198 ASP A N 1
ATOM 1490 C CA . ASP A 1 198 ? -49.272 -15.509 7.368 1.00 27.17 198 ASP A CA 1
ATOM 1491 C C . ASP A 1 198 ? -47.784 -15.823 7.101 1.00 27.17 198 ASP A C 1
ATOM 1493 O O . ASP A 1 198 ? -47.307 -15.729 5.969 1.00 27.17 198 ASP A O 1
ATOM 1497 N N . GLY A 1 199 ? -47.032 -16.112 8.160 1.00 29.25 199 GLY A N 1
ATOM 1498 C CA . GLY A 1 199 ? -45.591 -16.314 8.125 1.00 29.25 199 GLY A CA 1
ATOM 1499 C C . GLY A 1 199 ? -45.176 -17.761 7.883 1.00 29.25 199 GLY A C 1
ATOM 1500 O O . GLY A 1 199 ? -45.726 -18.682 8.469 1.00 29.25 199 GLY A O 1
ATOM 1501 N N . THR A 1 200 ? -44.088 -17.937 7.139 1.00 29.42 200 THR A N 1
ATOM 1502 C CA . THR A 1 200 ? -43.143 -19.041 7.348 1.00 29.42 200 THR A CA 1
ATOM 1503 C C . THR A 1 200 ? -41.750 -18.567 6.972 1.00 29.42 200 THR A C 1
ATOM 1505 O O . THR A 1 200 ? -41.491 -18.198 5.829 1.00 29.42 200 THR A O 1
ATOM 1508 N N . ALA A 1 201 ? -40.865 -18.569 7.964 1.00 33.59 201 ALA A N 1
ATOM 1509 C CA . ALA A 1 201 ? -39.443 -18.357 7.800 1.00 33.59 201 ALA A CA 1
ATOM 1510 C C . ALA A 1 201 ? -38.840 -19.466 6.925 1.00 33.59 201 ALA A C 1
ATOM 1512 O O . ALA A 1 201 ? -38.902 -20.643 7.278 1.00 33.59 201 ALA A O 1
ATOM 1513 N N . GLN A 1 202 ? -38.203 -19.078 5.823 1.00 28.47 202 GLN A N 1
ATOM 1514 C CA . GLN A 1 202 ? -37.103 -19.837 5.245 1.00 28.47 202 GLN A CA 1
ATOM 1515 C C . GLN A 1 202 ? -35.839 -19.009 5.438 1.00 28.47 202 GLN A C 1
ATOM 1517 O O . GLN A 1 202 ? -35.637 -17.978 4.807 1.00 28.47 202 GLN A O 1
ATOM 1522 N N . VAL A 1 203 ? -35.017 -19.468 6.375 1.00 35.03 203 VAL A N 1
ATOM 1523 C CA . VAL A 1 203 ? -33.620 -19.072 6.498 1.00 35.03 203 VAL A CA 1
ATOM 1524 C C . VAL A 1 203 ? -32.905 -19.656 5.281 1.00 35.03 203 VAL A C 1
ATOM 1526 O O . VAL A 1 203 ? -32.612 -20.849 5.247 1.00 35.03 203 VAL A O 1
ATOM 1529 N N . SER A 1 204 ? -32.678 -18.834 4.260 1.00 29.42 204 SER A N 1
ATOM 1530 C CA . SER A 1 204 ? -31.701 -19.114 3.212 1.00 29.42 204 SER A CA 1
ATOM 1531 C C . SER A 1 204 ? -30.347 -18.624 3.710 1.00 29.42 204 SER A C 1
ATOM 1533 O O . SER A 1 204 ? -30.044 -17.434 3.683 1.00 29.42 204 SER A O 1
ATOM 1535 N N . THR A 1 205 ? -29.561 -19.550 4.244 1.00 40.19 205 THR A N 1
ATOM 1536 C CA . THR A 1 205 ? -28.129 -19.355 4.448 1.00 40.19 205 THR A CA 1
ATOM 1537 C C . THR A 1 205 ? -27.408 -19.373 3.102 1.00 40.19 205 THR A C 1
ATOM 1539 O O . THR A 1 205 ? -27.631 -20.303 2.326 1.00 40.19 205 THR A O 1
ATOM 1542 N N . ASN A 1 206 ? -26.464 -18.438 2.961 1.00 41.22 206 ASN A N 1
ATOM 1543 C CA . ASN A 1 206 ? -25.299 -18.430 2.065 1.00 41.22 206 ASN A CA 1
ATOM 1544 C C . ASN A 1 206 ? -25.510 -17.813 0.678 1.00 41.22 206 ASN A C 1
ATOM 1546 O O . ASN A 1 206 ? -25.927 -18.524 -0.221 1.00 41.22 206 ASN A O 1
ATOM 1550 N N . ASP A 1 207 ? -25.117 -16.541 0.523 1.00 35.31 207 ASP A N 1
ATOM 1551 C CA . ASP A 1 207 ? -24.625 -15.956 -0.744 1.00 35.31 207 ASP A CA 1
ATOM 1552 C C . ASP A 1 207 ? -23.686 -14.734 -0.514 1.00 35.31 207 ASP A C 1
ATOM 1554 O O . ASP A 1 207 ? -23.477 -13.920 -1.407 1.00 35.31 207 ASP A O 1
ATOM 1558 N N . ASP A 1 208 ? -23.067 -14.596 0.671 1.00 33.69 208 ASP A N 1
ATOM 1559 C CA . ASP A 1 208 ? -22.213 -13.436 1.020 1.00 33.69 208 ASP A CA 1
ATOM 1560 C C . ASP A 1 208 ? -20.687 -13.677 0.847 1.00 33.69 208 ASP A C 1
ATOM 1562 O O . ASP A 1 208 ? -19.884 -12.847 1.268 1.00 33.69 208 ASP A O 1
ATOM 1566 N N . ASP A 1 209 ? -20.243 -14.788 0.239 1.00 37.81 209 ASP A N 1
ATOM 1567 C CA . ASP A 1 209 ? -18.838 -15.255 0.336 1.00 37.81 209 ASP A CA 1
ATOM 1568 C C . ASP A 1 209 ? -18.066 -15.365 -1.000 1.00 37.81 209 ASP A C 1
ATOM 1570 O O . ASP A 1 209 ? -17.144 -16.169 -1.129 1.00 37.81 209 ASP A O 1
ATOM 1574 N N . GLU A 1 210 ? -18.420 -14.587 -2.033 1.00 38.78 210 GLU A N 1
ATOM 1575 C CA . GLU A 1 210 ? -17.740 -14.677 -3.346 1.00 38.78 210 GLU A CA 1
ATOM 1576 C C . GLU A 1 210 ? -16.671 -13.589 -3.590 1.00 38.78 210 GLU A C 1
ATOM 1578 O O . GLU A 1 210 ? -15.703 -13.818 -4.319 1.00 38.78 210 GLU A O 1
ATOM 1583 N N . SER A 1 211 ? -16.771 -12.430 -2.928 1.00 40.25 211 SER A N 1
ATOM 1584 C CA . SER A 1 211 ? -15.794 -11.328 -3.057 1.00 40.25 211 SER A CA 1
ATOM 1585 C C . SER A 1 211 ? -14.497 -11.590 -2.273 1.00 40.25 211 SER A C 1
ATOM 1587 O O . SER A 1 211 ? -13.395 -11.361 -2.777 1.00 40.25 211 SER A O 1
ATOM 1589 N N . SER A 1 212 ? -14.613 -12.192 -1.082 1.00 42.31 212 SER A N 1
ATOM 1590 C CA . SER A 1 212 ? -13.481 -12.664 -0.267 1.00 42.31 212 SER A CA 1
ATOM 1591 C C . SER A 1 212 ? -12.640 -13.712 -1.012 1.00 42.31 212 SER A C 1
ATOM 1593 O O . SER A 1 212 ? -11.437 -13.819 -0.795 1.00 42.31 212 SER A O 1
ATOM 1595 N N . MET A 1 213 ? -13.249 -14.451 -1.942 1.00 45.44 213 MET A N 1
ATOM 1596 C CA . MET A 1 213 ? -12.656 -15.594 -2.627 1.00 45.44 213 MET A CA 1
ATOM 1597 C C . MET A 1 213 ? -11.589 -15.215 -3.674 1.00 45.44 213 MET A C 1
ATOM 1599 O O . MET A 1 213 ? -10.783 -16.064 -4.041 1.00 45.44 213 MET A O 1
ATOM 1603 N N . SER A 1 214 ? -11.542 -13.971 -4.169 1.00 62.50 214 SER A N 1
ATOM 1604 C CA . SER A 1 214 ? -10.637 -13.576 -5.269 1.00 62.50 214 SER A CA 1
ATOM 1605 C C . SER A 1 214 ? -9.169 -13.419 -4.837 1.00 62.50 214 SER A C 1
ATOM 1607 O O . SER A 1 214 ? -8.261 -13.935 -5.490 1.00 62.50 214 SER A O 1
ATOM 1609 N N . GLU A 1 215 ? -8.915 -12.765 -3.699 1.00 60.28 215 GLU A N 1
ATOM 1610 C CA . GLU A 1 215 ? -7.545 -12.511 -3.226 1.00 60.28 215 GLU A CA 1
ATOM 1611 C C . GLU A 1 215 ? -6.879 -13.783 -2.685 1.00 60.28 215 GLU A C 1
ATOM 1613 O O . GLU A 1 215 ? -5.711 -14.045 -2.975 1.00 60.28 215 GLU A O 1
ATOM 1618 N N . PHE A 1 216 ? -7.638 -14.624 -1.971 1.00 72.31 216 PHE A N 1
ATOM 1619 C CA . PHE A 1 216 ? -7.151 -15.930 -1.520 1.00 72.31 216 PHE A CA 1
ATOM 1620 C C . PHE A 1 216 ? -6.862 -16.868 -2.700 1.00 72.31 216 PHE A C 1
ATOM 1622 O O . PHE A 1 216 ? -5.842 -17.549 -2.681 1.00 72.31 216 PHE A O 1
ATOM 1629 N N . LYS A 1 217 ? -7.662 -16.825 -3.779 1.00 80.12 217 LYS A N 1
ATOM 1630 C CA . LYS A 1 217 ? -7.359 -17.556 -5.024 1.00 80.12 217 LYS A CA 1
ATOM 1631 C C . LYS A 1 217 ? -6.033 -17.117 -5.649 1.00 80.12 217 LYS A C 1
ATOM 1633 O O . LYS A 1 217 ? -5.300 -17.960 -6.160 1.00 80.12 217 LYS A O 1
ATOM 1638 N N . MET A 1 218 ? -5.712 -15.820 -5.611 1.00 82.94 218 MET A N 1
ATOM 1639 C CA . MET A 1 218 ? -4.427 -15.319 -6.108 1.00 82.94 218 MET A CA 1
ATOM 1640 C C . MET A 1 218 ? -3.263 -15.813 -5.242 1.00 82.94 218 MET A C 1
ATOM 1642 O O . MET A 1 218 ? -2.247 -16.245 -5.784 1.00 82.94 218 MET A O 1
ATOM 1646 N N . VAL A 1 219 ? -3.420 -15.801 -3.915 1.00 89.38 219 VAL A N 1
ATOM 1647 C CA . VAL A 1 219 ? -2.435 -16.380 -2.989 1.00 89.38 219 VAL A CA 1
ATOM 1648 C C . VAL A 1 219 ? -2.225 -17.864 -3.290 1.00 89.38 219 VAL A C 1
ATOM 1650 O O . VAL A 1 219 ? -1.092 -18.272 -3.528 1.00 89.38 219 VAL A O 1
ATOM 1653 N N . ASP A 1 220 ? -3.293 -18.657 -3.376 1.00 90.81 220 ASP A N 1
ATOM 1654 C CA . ASP A 1 220 ? -3.208 -20.098 -3.637 1.00 90.81 220 ASP A CA 1
ATOM 1655 C C . ASP A 1 220 ? -2.537 -20.412 -4.982 1.00 90.81 220 ASP A C 1
ATOM 1657 O O . ASP A 1 220 ? -1.671 -21.288 -5.059 1.00 90.81 220 ASP A O 1
ATOM 1661 N N . ALA A 1 221 ? -2.875 -19.663 -6.036 1.00 90.75 221 ALA A N 1
ATOM 1662 C CA . ALA A 1 221 ? -2.242 -19.807 -7.343 1.00 90.75 221 ALA A CA 1
ATOM 1663 C C . ALA A 1 221 ? -0.742 -19.487 -7.284 1.00 90.75 221 ALA A C 1
ATOM 1665 O O . ALA A 1 221 ? 0.076 -20.267 -7.770 1.00 90.75 221 ALA A O 1
ATOM 1666 N N . MET A 1 222 ? -0.358 -18.378 -6.647 1.00 93.62 222 MET A N 1
ATOM 1667 C CA . MET A 1 222 ? 1.050 -17.989 -6.553 1.00 93.62 222 MET A CA 1
ATOM 1668 C C . MET A 1 222 ? 1.861 -18.913 -5.638 1.00 93.62 222 MET A C 1
ATOM 1670 O O . MET A 1 222 ? 3.043 -19.140 -5.895 1.00 93.62 222 MET A O 1
ATOM 1674 N N . LYS A 1 223 ? 1.236 -19.513 -4.620 1.00 94.88 223 LYS A N 1
ATOM 1675 C CA . LYS A 1 223 ? 1.852 -20.579 -3.820 1.00 94.88 223 LYS A CA 1
ATOM 1676 C C . LYS A 1 223 ? 2.115 -21.827 -4.648 1.00 94.88 223 LYS A C 1
ATOM 1678 O O . LYS A 1 223 ? 3.192 -22.398 -4.531 1.00 94.88 223 LYS A O 1
ATOM 1683 N N . ALA A 1 224 ? 1.173 -22.230 -5.502 1.00 93.69 224 ALA A N 1
ATOM 1684 C CA . ALA A 1 224 ? 1.362 -23.377 -6.388 1.00 93.69 224 ALA A CA 1
ATOM 1685 C C . ALA A 1 224 ? 2.564 -23.189 -7.332 1.00 93.69 224 ALA A C 1
ATOM 1687 O O . ALA A 1 224 ? 3.254 -24.158 -7.632 1.00 93.69 224 ALA A O 1
ATOM 1688 N N . VAL A 1 225 ? 2.846 -21.948 -7.746 1.00 93.50 225 VAL A N 1
ATOM 1689 C CA . VAL A 1 225 ? 4.067 -21.611 -8.497 1.00 93.50 225 VAL A CA 1
ATOM 1690 C C . VAL A 1 225 ? 5.303 -21.655 -7.589 1.00 93.50 225 VAL A C 1
ATOM 1692 O O . VAL A 1 225 ? 6.318 -22.233 -7.964 1.00 93.50 225 VAL A O 1
ATOM 1695 N N . ALA A 1 226 ? 5.226 -21.094 -6.377 1.00 94.62 226 ALA A N 1
ATOM 1696 C CA . ALA A 1 226 ? 6.347 -21.054 -5.436 1.00 94.62 226 ALA A CA 1
ATOM 1697 C C . ALA A 1 226 ? 6.864 -22.448 -5.036 1.00 94.62 226 ALA A C 1
ATOM 1699 O O . ALA A 1 226 ? 8.074 -22.640 -4.955 1.00 94.62 226 ALA A O 1
ATOM 1700 N N . VAL A 1 227 ? 5.974 -23.429 -4.840 1.00 95.19 227 VAL A N 1
ATOM 1701 C CA . VAL A 1 227 ? 6.343 -24.806 -4.443 1.00 95.19 227 VAL A CA 1
ATOM 1702 C C . VAL A 1 227 ? 6.976 -25.634 -5.568 1.00 95.19 227 VAL A C 1
ATOM 1704 O O . VAL A 1 227 ? 7.291 -26.803 -5.370 1.00 95.19 227 VAL A O 1
ATOM 1707 N N . MET A 1 228 ? 7.148 -25.060 -6.763 1.00 94.81 228 MET A N 1
ATOM 1708 C CA . MET A 1 228 ? 7.863 -25.716 -7.862 1.00 94.81 228 MET A CA 1
ATOM 1709 C C . MET A 1 228 ? 9.390 -25.682 -7.685 1.00 94.81 228 MET A C 1
ATOM 1711 O O . MET A 1 228 ? 10.090 -26.263 -8.511 1.00 94.81 228 MET A O 1
ATOM 1715 N N . ASP A 1 229 ? 9.900 -25.017 -6.639 1.00 94.88 229 ASP A N 1
ATOM 1716 C CA . ASP A 1 229 ? 11.329 -24.919 -6.297 1.00 94.88 229 ASP A CA 1
ATOM 1717 C C . ASP A 1 229 ? 12.200 -24.402 -7.454 1.00 94.88 229 ASP A C 1
ATOM 1719 O O . ASP A 1 229 ? 13.330 -24.839 -7.689 1.00 94.88 229 ASP A O 1
ATOM 1723 N N . VAL A 1 230 ? 11.644 -23.447 -8.203 1.00 94.81 230 VAL A N 1
ATOM 1724 C CA . VAL A 1 230 ? 12.322 -22.730 -9.283 1.00 94.81 230 VAL A CA 1
ATOM 1725 C C . VAL A 1 230 ? 12.362 -21.239 -8.982 1.00 94.81 230 VAL A C 1
ATOM 1727 O O . VAL A 1 230 ? 11.504 -20.692 -8.287 1.00 94.81 230 VAL A O 1
ATOM 1730 N N . GLU A 1 231 ? 13.378 -20.558 -9.508 1.00 95.75 231 GLU A N 1
ATOM 1731 C CA . GLU A 1 231 ? 13.502 -19.116 -9.330 1.00 95.75 231 GLU A CA 1
ATOM 1732 C C . GLU A 1 231 ? 12.357 -18.379 -10.037 1.00 95.75 231 GLU A C 1
ATOM 1734 O O . GLU A 1 231 ? 12.224 -18.447 -11.258 1.00 95.75 231 GLU A O 1
ATOM 1739 N N . LEU A 1 232 ? 11.551 -17.649 -9.258 1.00 95.81 232 LEU A N 1
ATOM 1740 C CA . LEU A 1 232 ? 10.462 -16.839 -9.799 1.00 95.81 232 LEU A CA 1
ATOM 1741 C C . LEU A 1 232 ? 10.988 -15.666 -10.631 1.00 95.81 232 LEU A C 1
ATOM 1743 O O . LEU A 1 232 ? 11.907 -14.934 -10.222 1.00 95.81 232 LEU A O 1
ATOM 1747 N N . THR A 1 233 ? 10.304 -15.426 -11.747 1.00 94.62 233 THR A N 1
ATOM 1748 C CA . THR A 1 233 ? 10.454 -14.215 -12.558 1.00 94.62 233 THR A CA 1
ATOM 1749 C C . THR A 1 233 ? 10.121 -12.957 -11.752 1.00 94.62 233 THR A C 1
ATOM 1751 O O . THR A 1 233 ? 9.576 -13.009 -10.643 1.00 94.62 233 THR A O 1
ATOM 1754 N N . VAL A 1 234 ? 10.475 -11.788 -12.290 1.00 88.06 234 VAL A N 1
ATOM 1755 C CA . VAL A 1 234 ? 10.178 -10.504 -11.639 1.00 88.06 234 VAL A CA 1
ATOM 1756 C C . VAL A 1 234 ? 8.664 -10.316 -11.504 1.00 88.06 234 VAL A C 1
ATOM 1758 O O . VAL A 1 234 ? 8.185 -9.918 -10.442 1.00 88.06 234 VAL A O 1
ATOM 1761 N N . GLU A 1 235 ? 7.908 -10.670 -12.540 1.00 85.19 235 GLU A N 1
ATOM 1762 C CA . GLU A 1 235 ? 6.452 -10.584 -12.588 1.00 85.19 235 GLU A CA 1
ATOM 1763 C C . GLU A 1 235 ? 5.798 -11.517 -11.564 1.00 85.19 235 GLU A C 1
ATOM 1765 O O . GLU A 1 235 ? 4.986 -11.061 -10.760 1.00 85.19 235 GLU A O 1
ATOM 1770 N N . GLU A 1 236 ? 6.187 -12.795 -11.518 1.00 91.06 236 GLU A N 1
ATOM 1771 C CA . GLU A 1 236 ? 5.652 -13.765 -10.549 1.00 91.06 236 GLU A CA 1
ATOM 1772 C C . GLU A 1 236 ? 5.959 -13.351 -9.108 1.00 91.06 236 GLU A C 1
ATOM 1774 O O . GLU A 1 236 ? 5.087 -13.382 -8.238 1.00 91.06 236 GLU A O 1
ATOM 1779 N N . ARG A 1 237 ? 7.187 -12.895 -8.849 1.00 94.75 237 ARG A N 1
ATOM 1780 C CA . ARG A 1 237 ? 7.598 -12.406 -7.529 1.00 94.75 237 ARG A CA 1
ATOM 1781 C C . ARG A 1 237 ? 6.765 -11.201 -7.089 1.00 94.75 237 ARG A C 1
ATOM 1783 O O . ARG A 1 237 ? 6.346 -11.120 -5.930 1.00 94.75 237 ARG A O 1
ATOM 1790 N N . ASN A 1 238 ? 6.506 -10.275 -8.010 1.00 86.12 238 ASN A N 1
ATOM 1791 C CA . ASN A 1 238 ? 5.667 -9.110 -7.755 1.00 86.12 238 ASN A CA 1
ATOM 1792 C C . ASN A 1 238 ? 4.204 -9.511 -7.516 1.00 86.12 238 ASN A C 1
ATOM 1794 O O . ASN A 1 238 ? 3.602 -9.010 -6.568 1.00 86.12 238 ASN A O 1
ATOM 1798 N N . LEU A 1 239 ? 3.654 -10.447 -8.297 1.00 87.88 239 LEU A N 1
ATOM 1799 C CA . LEU A 1 239 ? 2.291 -10.960 -8.117 1.00 87.88 239 LEU A CA 1
ATOM 1800 C C . LEU A 1 239 ? 2.111 -11.639 -6.754 1.00 87.88 239 LEU A C 1
ATOM 1802 O O . LEU A 1 239 ? 1.169 -11.305 -6.039 1.00 87.88 239 LEU A O 1
ATOM 1806 N N . LEU A 1 240 ? 3.036 -12.518 -6.350 1.00 90.94 240 LEU A N 1
ATOM 1807 C CA . LEU A 1 240 ? 3.028 -13.148 -5.023 1.00 90.94 240 LEU A CA 1
ATOM 1808 C C . LEU A 1 240 ? 3.019 -12.085 -3.911 1.00 90.94 240 LEU A C 1
ATOM 1810 O O . LEU A 1 240 ? 2.223 -12.150 -2.974 1.00 90.94 240 LEU A O 1
ATOM 1814 N N . SER A 1 241 ? 3.896 -11.085 -4.024 1.00 90.56 241 SER A N 1
ATOM 1815 C CA . SER A 1 241 ? 4.008 -10.014 -3.034 1.00 90.56 241 SER A CA 1
ATOM 1816 C C . SER A 1 241 ? 2.742 -9.169 -2.935 1.00 90.56 241 SER A C 1
ATOM 1818 O O . SER A 1 241 ? 2.279 -8.899 -1.828 1.00 90.56 241 SER A O 1
ATOM 1820 N N . VAL A 1 242 ? 2.146 -8.797 -4.072 1.00 85.44 242 VAL A N 1
ATOM 1821 C CA . VAL A 1 242 ? 0.880 -8.051 -4.120 1.00 85.44 242 VAL A CA 1
ATOM 1822 C C . VAL A 1 242 ? -0.260 -8.866 -3.510 1.00 85.44 242 VAL A C 1
ATOM 1824 O O . VAL A 1 242 ? -0.982 -8.333 -2.669 1.00 85.44 242 VAL A O 1
ATOM 1827 N N . ALA A 1 243 ? -0.378 -10.150 -3.861 1.00 85.62 243 ALA A N 1
ATOM 1828 C CA . ALA A 1 243 ? -1.429 -11.031 -3.355 1.00 85.62 243 ALA A CA 1
ATOM 1829 C C . ALA A 1 243 ? -1.427 -11.085 -1.821 1.00 85.62 243 ALA A C 1
ATOM 1831 O O . ALA A 1 243 ? -2.415 -10.732 -1.176 1.00 85.62 243 ALA A O 1
ATOM 1832 N N . TYR A 1 244 ? -0.284 -11.428 -1.219 1.00 92.19 244 TYR A N 1
ATOM 1833 C CA . TYR A 1 244 ? -0.189 -11.486 0.237 1.00 92.19 244 TYR A CA 1
ATOM 1834 C C . TYR A 1 244 ? -0.290 -10.101 0.893 1.00 92.19 244 TYR A C 1
ATOM 1836 O O . TYR A 1 244 ? -0.893 -9.986 1.961 1.00 92.19 244 TYR A O 1
ATOM 1844 N N . LYS A 1 245 ? 0.244 -9.039 0.264 1.00 86.06 245 LYS A N 1
ATOM 1845 C CA . LYS A 1 245 ? 0.149 -7.661 0.780 1.00 86.06 245 LYS A CA 1
ATOM 1846 C C . LYS A 1 245 ? -1.303 -7.194 0.897 1.00 86.06 245 LYS A C 1
ATOM 1848 O O . LYS A 1 245 ? -1.625 -6.518 1.875 1.00 86.06 245 LYS A O 1
ATOM 1853 N N . ASN A 1 246 ? -2.158 -7.540 -0.062 1.00 81.69 246 ASN A N 1
ATOM 1854 C CA . ASN A 1 246 ? -3.574 -7.175 -0.032 1.00 81.69 246 ASN A CA 1
ATOM 1855 C C . ASN A 1 246 ? -4.295 -7.898 1.112 1.00 81.69 246 ASN A C 1
ATOM 1857 O O . ASN A 1 246 ? -4.849 -7.240 1.999 1.00 81.69 246 ASN A O 1
ATOM 1861 N N . VAL A 1 247 ? -4.150 -9.226 1.182 1.00 87.94 247 VAL A N 1
ATOM 1862 C CA . VAL A 1 247 ? -4.797 -10.061 2.206 1.00 87.94 247 VAL A CA 1
ATOM 1863 C C . VAL A 1 247 ? -4.358 -9.660 3.623 1.00 87.94 247 VAL A C 1
ATOM 1865 O O . VAL A 1 247 ? -5.196 -9.444 4.505 1.00 87.94 247 VAL A O 1
ATOM 1868 N N . ILE A 1 248 ? -3.049 -9.492 3.863 1.00 91.19 248 ILE A N 1
ATOM 1869 C CA . ILE A 1 248 ? -2.543 -9.070 5.182 1.00 91.19 248 ILE A CA 1
ATOM 1870 C C . ILE A 1 248 ? -2.890 -7.606 5.483 1.00 91.19 248 ILE A C 1
ATOM 1872 O O . ILE A 1 248 ? -3.134 -7.247 6.636 1.00 91.19 248 ILE A O 1
ATOM 1876 N N . GLY A 1 249 ? -2.924 -6.745 4.463 1.00 83.62 249 GLY A N 1
ATOM 1877 C CA . GLY A 1 249 ? -3.238 -5.326 4.589 1.00 83.62 249 GLY A CA 1
ATOM 1878 C C . GLY A 1 249 ? -4.647 -5.097 5.125 1.00 83.62 249 GLY A C 1
ATOM 1879 O O . GLY A 1 249 ? -4.810 -4.356 6.099 1.00 83.62 249 GLY A O 1
ATOM 1880 N N . ALA A 1 250 ? -5.633 -5.794 4.552 1.00 82.56 250 ALA A N 1
ATOM 1881 C CA . ALA A 1 250 ? -7.022 -5.756 5.002 1.00 82.56 250 ALA A CA 1
ATOM 1882 C C . ALA A 1 250 ? -7.143 -6.167 6.478 1.00 82.56 250 ALA A C 1
ATOM 1884 O O . ALA A 1 250 ? -7.681 -5.420 7.297 1.00 82.56 250 ALA A O 1
ATOM 1885 N N . ARG A 1 251 ? -6.540 -7.302 6.860 1.00 88.56 251 ARG A N 1
ATOM 1886 C CA . ARG A 1 251 ? -6.598 -7.807 8.242 1.00 88.56 251 ARG A CA 1
ATOM 1887 C C . ARG A 1 251 ? -5.863 -6.909 9.238 1.00 88.56 251 ARG A C 1
ATOM 1889 O O . ARG A 1 251 ? -6.361 -6.687 10.339 1.00 88.56 251 ARG A O 1
ATOM 1896 N N . ARG A 1 252 ? -4.726 -6.312 8.858 1.00 92.75 252 ARG A N 1
ATOM 1897 C CA . ARG A 1 252 ? -4.003 -5.343 9.707 1.00 92.75 252 ARG A CA 1
ATOM 1898 C C . ARG A 1 252 ? -4.810 -4.064 9.920 1.00 92.75 252 ARG A C 1
ATOM 1900 O O . ARG A 1 252 ? -4.752 -3.483 11.003 1.00 92.75 252 ARG A O 1
ATOM 1907 N N . ALA A 1 253 ? -5.552 -3.603 8.913 1.00 85.19 253 ALA A N 1
ATOM 1908 C CA . ALA A 1 253 ? -6.459 -2.467 9.062 1.00 85.19 253 ALA A CA 1
ATOM 1909 C C . ALA A 1 253 ? -7.603 -2.795 10.035 1.00 85.19 253 ALA A C 1
ATOM 1911 O O . ALA A 1 253 ? -7.827 -2.031 10.976 1.00 85.19 253 ALA A O 1
ATOM 1912 N N . SER A 1 254 ? -8.243 -3.960 9.877 1.00 88.62 254 SER A N 1
ATOM 1913 C CA . SER A 1 254 ? -9.260 -4.456 10.813 1.00 88.62 254 SER A CA 1
ATOM 1914 C C . SER A 1 254 ? -8.721 -4.528 12.240 1.00 88.62 254 SER A C 1
ATOM 1916 O O . SER A 1 254 ? -9.343 -3.987 13.151 1.00 88.62 254 SER A O 1
ATOM 1918 N N . TRP A 1 255 ? -7.530 -5.100 12.437 1.00 93.88 255 TRP A N 1
ATOM 1919 C CA . TRP A 1 255 ? -6.905 -5.199 13.755 1.00 93.88 255 TRP A CA 1
ATOM 1920 C C . TRP A 1 255 ? -6.687 -3.829 14.405 1.00 93.88 255 TRP A C 1
ATOM 1922 O O . TRP A 1 255 ? -7.082 -3.634 15.548 1.00 93.88 255 TRP A O 1
ATOM 1932 N N . ARG A 1 256 ? -6.151 -2.836 13.678 1.00 88.12 256 ARG A N 1
ATOM 1933 C CA . ARG A 1 256 ? -5.973 -1.474 14.225 1.00 88.12 256 ARG A CA 1
ATOM 1934 C C . ARG A 1 256 ? -7.291 -0.839 14.666 1.00 88.12 256 ARG A C 1
ATOM 1936 O O . ARG A 1 256 ? -7.332 -0.180 15.705 1.00 88.12 256 ARG A O 1
ATOM 1943 N N . ILE A 1 257 ? -8.354 -1.019 13.881 1.00 88.31 257 ILE A N 1
ATOM 1944 C CA . ILE A 1 257 ? -9.687 -0.494 14.205 1.00 88.31 257 ILE A CA 1
ATOM 1945 C C . ILE A 1 257 ? -10.204 -1.156 15.484 1.00 88.31 257 ILE A C 1
ATOM 1947 O O . ILE A 1 257 ? -10.607 -0.452 16.410 1.00 88.31 257 ILE A O 1
ATOM 1951 N N . VAL A 1 258 ? -10.150 -2.487 15.556 1.00 91.06 258 VAL A N 1
ATOM 1952 C CA . VAL A 1 258 ? -10.640 -3.251 16.711 1.00 91.06 258 VAL A CA 1
ATOM 1953 C C . VAL A 1 258 ? -9.830 -2.925 17.966 1.00 91.06 258 VAL A C 1
ATOM 1955 O O . VAL A 1 258 ? -10.429 -2.618 18.992 1.00 91.06 258 VAL A O 1
ATOM 1958 N N . SER A 1 259 ? -8.500 -2.867 17.880 1.00 92.38 259 SER A N 1
ATOM 1959 C CA . SER A 1 259 ? -7.630 -2.476 18.998 1.00 92.38 259 SER A CA 1
ATOM 1960 C C . SER A 1 259 ? -7.916 -1.050 19.488 1.00 92.38 259 SER A C 1
ATOM 1962 O O . SER A 1 259 ? -7.925 -0.794 20.690 1.00 92.38 259 SER A O 1
ATOM 1964 N N . SER A 1 260 ? -8.224 -0.110 18.584 1.00 91.56 260 SER A N 1
ATOM 1965 C CA . SER A 1 260 ? -8.639 1.247 18.974 1.00 91.56 260 SER A CA 1
ATOM 1966 C C . SER A 1 260 ? -10.002 1.265 19.677 1.00 91.56 260 SER A C 1
ATOM 1968 O O . SER A 1 260 ? -10.211 2.056 20.601 1.00 91.56 260 SER A O 1
ATOM 1970 N N . ILE A 1 261 ? -10.940 0.412 19.254 1.00 90.62 261 ILE A N 1
ATOM 1971 C CA . ILE A 1 261 ? -12.243 0.255 19.914 1.00 90.62 261 ILE A CA 1
ATOM 1972 C C . ILE A 1 261 ? -12.059 -0.369 21.299 1.00 90.62 261 ILE A C 1
ATOM 1974 O O . ILE A 1 261 ? -12.634 0.146 22.254 1.00 90.62 261 ILE A O 1
ATOM 1978 N N . GLU A 1 262 ? -11.231 -1.408 21.428 1.00 91.88 262 GLU A N 1
ATOM 1979 C CA . GLU A 1 262 ? -10.915 -2.041 22.712 1.00 91.88 262 GLU A CA 1
ATOM 1980 C C . GLU A 1 262 ? -10.369 -1.014 23.701 1.00 91.88 262 GLU A C 1
ATOM 1982 O O . GLU A 1 262 ? -10.941 -0.843 24.773 1.00 91.88 262 GLU A O 1
ATOM 1987 N N . GLN A 1 263 ? -9.360 -0.233 23.302 1.00 90.44 263 GLN A N 1
ATOM 1988 C CA . GLN A 1 263 ? -8.774 0.804 24.154 1.00 90.44 263 GLN A CA 1
ATOM 1989 C C . GLN A 1 263 ? -9.811 1.849 24.611 1.00 90.44 263 GLN A C 1
ATOM 1991 O O . GLN A 1 263 ? -9.784 2.320 25.750 1.00 90.44 263 GLN A O 1
ATOM 1996 N N . LYS A 1 264 ? -10.758 2.215 23.735 1.00 90.06 264 LYS A N 1
ATOM 1997 C CA . LYS A 1 264 ? -11.858 3.128 24.085 1.00 90.06 264 LYS A CA 1
ATOM 1998 C C . LYS A 1 264 ? -12.850 2.489 25.053 1.00 90.06 264 LYS A C 1
ATOM 2000 O O . LYS A 1 264 ? -13.344 3.185 25.936 1.00 90.06 264 LYS A O 1
ATOM 2005 N N . GLU A 1 265 ? -13.165 1.208 24.896 1.00 89.19 265 GLU A N 1
ATOM 2006 C CA . GLU A 1 265 ? -14.072 0.489 25.795 1.00 89.19 265 GLU A CA 1
ATOM 2007 C C . GLU A 1 265 ? -13.435 0.216 27.164 1.00 89.19 265 GLU A C 1
ATOM 2009 O O . GLU A 1 265 ? -14.118 0.367 28.171 1.00 89.19 265 GLU A O 1
ATOM 2014 N N . GLU A 1 266 ? -12.130 -0.064 27.235 1.00 88.88 266 GLU A N 1
ATOM 2015 C CA . GLU A 1 266 ? -11.394 -0.210 28.502 1.00 88.88 266 GLU A CA 1
ATOM 2016 C C . GLU A 1 266 ? -11.413 1.067 29.347 1.00 88.88 266 GLU A C 1
ATOM 2018 O O . GLU A 1 266 ? -11.437 1.009 30.576 1.00 88.88 266 GLU A O 1
ATOM 2023 N N . SER A 1 267 ? -11.451 2.234 28.696 1.00 87.44 267 SER A N 1
ATOM 2024 C CA . SER A 1 267 ? -11.552 3.523 29.389 1.00 87.44 267 SER A CA 1
ATOM 2025 C C . SER A 1 267 ? -12.937 3.796 30.000 1.00 87.44 267 SER A C 1
ATOM 2027 O O . SER A 1 267 ? -13.087 4.738 30.780 1.00 87.44 267 SER A O 1
ATOM 2029 N N . LYS A 1 268 ? -13.955 2.984 29.676 1.00 88.62 268 LYS A N 1
ATOM 2030 C CA . LYS A 1 268 ? -15.320 3.110 30.203 1.00 88.62 268 LYS A CA 1
ATOM 2031 C C . LYS A 1 268 ? -15.524 2.151 31.375 1.00 88.62 268 LYS A C 1
ATOM 2033 O O . LYS A 1 268 ? -15.380 0.938 31.246 1.00 88.62 268 LYS A O 1
ATOM 2038 N N . SER A 1 269 ? -15.931 2.676 32.526 1.00 73.31 269 SER A N 1
ATOM 2039 C CA . SER A 1 269 ? -16.283 1.863 33.691 1.00 73.31 269 SER A CA 1
ATOM 2040 C C . SER A 1 269 ? -17.556 1.041 33.433 1.00 73.31 269 SER A C 1
ATOM 2042 O O . SER A 1 269 ? -18.625 1.601 33.206 1.00 73.31 269 SER A O 1
ATOM 2044 N N . GLY A 1 270 ? -17.444 -0.293 33.500 1.00 69.69 270 GLY A N 1
ATOM 2045 C CA . GLY A 1 270 ? -18.583 -1.222 33.421 1.00 69.69 270 GLY A CA 1
ATOM 2046 C C . GLY A 1 270 ? -19.033 -1.619 32.008 1.00 69.69 270 GLY A C 1
ATOM 2047 O O . GLY A 1 270 ? -20.206 -1.927 31.823 1.00 69.69 270 GLY A O 1
ATOM 2048 N N . SER A 1 271 ? -18.147 -1.597 31.003 1.00 73.88 271 SER A N 1
ATOM 2049 C CA . SER A 1 271 ? -18.515 -2.003 29.637 1.00 73.88 271 SER A CA 1
ATOM 2050 C C . SER A 1 271 ? -18.745 -3.515 29.515 1.00 73.88 271 SER A C 1
ATOM 2052 O O . SER A 1 271 ? -17.803 -4.303 29.542 1.00 73.88 271 SER A O 1
ATOM 2054 N N . GLU A 1 272 ? -19.997 -3.916 29.277 1.00 80.44 272 GLU A N 1
ATOM 2055 C CA . GLU A 1 272 ? -20.381 -5.295 28.915 1.00 80.44 272 GLU A CA 1
ATOM 2056 C C . GLU A 1 272 ? -19.880 -5.706 27.515 1.00 80.44 272 GLU A C 1
ATOM 2058 O O . GLU A 1 272 ? -19.924 -6.876 27.145 1.00 80.44 272 GLU A O 1
ATOM 2063 N N . LYS A 1 273 ? -19.400 -4.745 26.710 1.00 87.44 273 LYS A N 1
ATOM 2064 C CA . LYS A 1 273 ? -18.948 -4.974 25.327 1.00 87.44 273 LYS A CA 1
ATOM 2065 C C . LYS A 1 273 ? -17.482 -5.385 25.239 1.00 87.44 273 LYS A C 1
ATOM 2067 O O . LYS A 1 273 ? -17.056 -5.860 24.187 1.00 87.44 273 LYS A O 1
ATOM 2072 N N . LEU A 1 274 ? -16.712 -5.194 26.311 1.00 90.12 274 LEU A N 1
ATOM 2073 C CA . LEU A 1 274 ? -15.264 -5.383 26.297 1.00 90.12 274 LEU A CA 1
ATOM 2074 C C . LEU A 1 274 ? -14.872 -6.828 25.956 1.00 90.12 274 LEU A C 1
ATOM 2076 O O . LEU A 1 274 ? -13.975 -7.042 25.142 1.00 90.12 274 LEU A O 1
ATOM 2080 N N . ASP A 1 275 ? -15.592 -7.809 26.498 1.00 90.19 275 ASP A N 1
ATOM 2081 C CA . ASP A 1 275 ? -15.327 -9.228 26.235 1.00 90.19 275 ASP A CA 1
ATOM 2082 C C . ASP A 1 275 ? -15.611 -9.614 24.776 1.00 90.19 275 ASP A C 1
ATOM 2084 O O . ASP A 1 275 ? -14.863 -10.388 24.172 1.00 90.19 275 ASP A O 1
ATOM 2088 N N . VAL A 1 276 ? -16.645 -9.021 24.168 1.00 91.88 276 VAL A N 1
ATOM 2089 C CA . VAL A 1 276 ? -16.976 -9.227 22.748 1.00 91.88 276 VAL A CA 1
ATOM 2090 C C . VAL A 1 276 ? -15.882 -8.643 21.854 1.00 91.88 276 VAL A C 1
ATOM 2092 O O . VAL A 1 276 ? -15.416 -9.311 20.932 1.00 91.88 276 VAL A O 1
ATOM 2095 N N . VAL A 1 277 ? -15.432 -7.418 22.146 1.00 92.50 277 VAL A N 1
ATOM 2096 C CA . VAL A 1 277 ? -14.368 -6.754 21.378 1.00 92.50 277 VAL A CA 1
ATOM 2097 C C . VAL A 1 277 ? -13.050 -7.522 21.494 1.00 92.50 277 VAL A C 1
ATOM 2099 O O . VAL A 1 277 ? -12.395 -7.748 20.479 1.00 92.50 277 VAL A O 1
ATOM 2102 N N . ARG A 1 278 ? -12.696 -7.995 22.695 1.00 93.56 278 ARG A N 1
ATOM 2103 C CA . ARG A 1 278 ? -11.510 -8.835 22.928 1.00 93.56 278 ARG A CA 1
ATOM 2104 C C . ARG A 1 278 ? -11.554 -10.131 22.139 1.00 93.56 278 ARG A C 1
ATOM 2106 O O . ARG A 1 278 ? -10.585 -10.467 21.466 1.00 93.56 278 ARG A O 1
ATOM 2113 N N . THR A 1 279 ? -12.690 -10.825 22.180 1.00 94.31 279 THR A N 1
ATOM 2114 C CA . THR A 1 279 ? -12.887 -12.071 21.428 1.00 94.31 279 THR A CA 1
ATOM 2115 C C . THR A 1 279 ? -12.689 -11.834 19.932 1.00 94.31 279 THR A C 1
ATOM 2117 O O . THR A 1 279 ? -11.961 -12.578 19.276 1.00 94.31 279 THR A O 1
ATOM 2120 N N . PHE A 1 280 ? -13.267 -10.753 19.400 1.00 93.88 280 PHE A N 1
ATOM 2121 C CA . PHE A 1 280 ? -13.109 -10.402 17.994 1.00 93.88 280 PHE A CA 1
ATOM 2122 C C . PHE A 1 280 ? -11.670 -9.996 17.645 1.00 93.88 280 PHE A C 1
ATOM 2124 O O . PHE A 1 280 ? -11.153 -10.433 16.617 1.00 93.88 280 PHE A O 1
ATOM 2131 N N . ARG A 1 281 ? -10.974 -9.240 18.511 1.00 94.94 281 ARG A N 1
ATOM 2132 C CA . ARG A 1 281 ? -9.545 -8.933 18.325 1.00 94.94 281 ARG A CA 1
ATOM 2133 C C . ARG A 1 281 ? -8.726 -10.214 18.226 1.00 94.94 281 ARG A C 1
ATOM 2135 O O . ARG A 1 281 ? -7.953 -10.356 17.284 1.00 94.94 281 ARG A O 1
ATOM 2142 N N . THR A 1 282 ? -8.912 -11.149 19.158 1.00 95.50 282 THR A N 1
ATOM 2143 C CA . THR A 1 282 ? -8.183 -12.424 19.165 1.00 95.50 282 THR A CA 1
ATOM 2144 C C . THR A 1 282 ? -8.446 -13.239 17.899 1.00 95.50 282 THR A C 1
ATOM 2146 O O . THR A 1 282 ? -7.515 -13.836 17.365 1.00 95.50 282 THR A O 1
ATOM 2149 N N . GLN A 1 283 ? -9.671 -13.232 17.367 1.00 95.19 283 GLN A N 1
ATOM 2150 C CA . GLN A 1 283 ? -9.968 -13.882 16.088 1.00 95.19 283 GLN A CA 1
ATOM 2151 C C . GLN A 1 283 ? -9.186 -13.242 14.928 1.00 95.19 283 GLN A C 1
ATOM 2153 O O . GLN A 1 283 ? -8.548 -13.952 14.152 1.00 95.19 283 GLN A O 1
ATOM 2158 N N . VAL A 1 284 ? -9.169 -11.908 14.840 1.00 94.25 284 VAL A N 1
ATOM 2159 C CA . VAL A 1 284 ? -8.394 -11.192 13.811 1.00 94.25 284 VAL A CA 1
ATOM 2160 C C . VAL A 1 284 ? -6.891 -11.465 13.954 1.00 94.25 284 VAL A C 1
ATOM 2162 O O . VAL A 1 284 ? -6.199 -11.642 12.954 1.00 94.25 284 VAL A O 1
ATOM 2165 N N . GLU A 1 285 ? -6.371 -11.546 15.181 1.00 97.00 285 GLU A N 1
ATOM 2166 C CA . GLU A 1 285 ? -4.967 -11.893 15.447 1.00 97.00 285 GLU A CA 1
ATOM 2167 C C . GLU A 1 285 ? -4.620 -13.316 15.003 1.00 97.00 285 GLU A C 1
ATOM 2169 O O . GLU A 1 285 ? -3.551 -13.532 14.434 1.00 97.00 285 GLU A O 1
ATOM 2174 N N . GLN A 1 286 ? -5.518 -14.283 15.202 1.00 96.75 286 GLN A N 1
ATOM 2175 C CA . GLN A 1 286 ? -5.329 -15.654 14.717 1.00 96.75 286 GLN A CA 1
ATOM 2176 C C . GLN A 1 286 ? -5.303 -15.717 13.185 1.00 96.75 286 GLN A C 1
ATOM 2178 O O . GLN A 1 286 ? -4.458 -16.407 12.614 1.00 96.75 286 GLN A O 1
ATOM 2183 N N . GLU A 1 287 ? -6.183 -14.973 12.511 1.00 95.38 287 GLU A N 1
ATOM 2184 C CA . GLU A 1 287 ? -6.186 -14.864 11.048 1.00 95.38 287 GLU A CA 1
ATOM 2185 C C . GLU A 1 287 ? -4.896 -14.215 10.528 1.00 95.38 287 GLU A C 1
ATOM 2187 O O . GLU A 1 287 ? -4.264 -14.748 9.616 1.00 95.38 287 GLU A O 1
ATOM 2192 N N . LEU A 1 288 ? -4.463 -13.109 11.145 1.00 96.06 288 LEU A N 1
ATOM 2193 C CA . LEU A 1 288 ? -3.188 -12.452 10.842 1.00 96.06 288 LEU A CA 1
ATOM 2194 C C . LEU A 1 288 ? -2.009 -13.404 11.016 1.00 96.06 288 LEU A C 1
ATOM 2196 O O . LEU A 1 288 ? -1.166 -13.505 10.125 1.00 96.06 288 LEU A O 1
ATOM 2200 N N . LYS A 1 289 ? -1.966 -14.119 12.145 1.00 97.50 289 LYS A N 1
ATOM 2201 C CA . LYS A 1 289 ? -0.907 -15.083 12.431 1.00 97.50 289 LYS A CA 1
ATOM 2202 C C . LYS A 1 289 ? -0.869 -16.174 11.368 1.00 97.50 289 LYS A C 1
ATOM 2204 O O . LYS A 1 289 ? 0.203 -16.453 10.848 1.00 97.50 289 LYS A O 1
ATOM 2209 N N . LYS A 1 290 ? -2.024 -16.731 10.995 1.00 97.19 290 LYS A N 1
ATOM 2210 C CA . LYS A 1 290 ? -2.115 -17.762 9.956 1.00 97.19 290 LYS A CA 1
ATOM 2211 C C . LYS A 1 290 ? -1.564 -17.270 8.617 1.00 97.19 290 LYS A C 1
ATOM 2213 O O . LYS A 1 290 ? -0.810 -17.998 7.986 1.00 97.19 290 LYS A O 1
ATOM 2218 N N . ILE A 1 291 ? -1.906 -16.049 8.198 1.00 96.75 291 ILE A N 1
ATOM 2219 C CA . ILE A 1 291 ? -1.396 -15.470 6.943 1.00 96.75 291 ILE A CA 1
ATOM 2220 C C . ILE A 1 291 ? 0.125 -15.283 7.012 1.00 96.75 291 ILE A C 1
ATOM 2222 O O . ILE A 1 291 ? 0.817 -15.607 6.051 1.00 96.75 291 ILE A O 1
ATOM 2226 N N . CYS A 1 292 ? 0.650 -14.777 8.133 1.00 98.19 292 CYS A N 1
ATOM 2227 C CA . CYS A 1 292 ? 2.090 -14.608 8.325 1.00 98.19 292 CYS A CA 1
ATOM 2228 C C . CYS A 1 292 ? 2.835 -15.947 8.336 1.00 98.19 292 CYS A C 1
ATOM 2230 O O . CYS A 1 292 ? 3.829 -16.078 7.633 1.00 98.19 292 CYS A O 1
ATOM 2232 N N . ASP A 1 293 ? 2.368 -16.929 9.108 1.00 98.12 293 ASP A N 1
ATOM 2233 C CA . ASP A 1 293 ? 2.986 -18.256 9.177 1.00 98.12 293 ASP A CA 1
ATOM 2234 C C . ASP A 1 293 ? 3.014 -18.917 7.789 1.00 98.12 293 ASP A C 1
ATOM 2236 O O . ASP A 1 293 ? 4.024 -19.500 7.408 1.00 98.12 293 ASP A O 1
ATOM 2240 N N . ASP A 1 294 ? 1.938 -18.764 7.011 1.00 97.75 294 ASP A N 1
ATOM 2241 C CA . ASP A 1 294 ? 1.805 -19.340 5.672 1.00 97.75 294 ASP A CA 1
ATOM 2242 C C . ASP A 1 294 ? 2.873 -18.836 4.690 1.00 97.75 294 ASP A C 1
ATOM 2244 O O . ASP A 1 294 ? 3.569 -19.628 4.060 1.00 97.75 294 ASP A O 1
ATOM 2248 N N . ILE A 1 295 ? 3.053 -17.517 4.573 1.00 98.12 295 ILE A N 1
ATOM 2249 C CA . ILE A 1 295 ? 4.093 -16.963 3.693 1.00 98.12 295 ILE A CA 1
ATOM 2250 C C . ILE A 1 295 ? 5.501 -17.193 4.239 1.00 98.12 295 ILE A C 1
ATOM 2252 O O . ILE A 1 295 ? 6.435 -17.352 3.457 1.00 98.12 295 ILE A O 1
ATOM 2256 N N . LEU A 1 296 ? 5.682 -17.205 5.562 1.00 98.62 296 LEU A N 1
ATOM 2257 C CA . LEU A 1 296 ? 6.987 -17.481 6.161 1.00 98.62 296 LEU A CA 1
ATOM 2258 C C . LEU A 1 296 ? 7.442 -18.911 5.859 1.00 98.62 296 LEU A C 1
ATOM 2260 O O . LEU A 1 296 ? 8.610 -19.097 5.522 1.00 98.62 296 LEU A O 1
ATOM 2264 N N . ASP A 1 297 ? 6.526 -19.880 5.890 1.00 98.44 297 ASP A N 1
ATOM 2265 C CA . ASP A 1 297 ? 6.802 -21.255 5.471 1.00 98.44 297 ASP A CA 1
ATOM 2266 C C . ASP A 1 297 ? 7.169 -21.328 3.982 1.00 98.44 297 ASP A C 1
ATOM 2268 O O . ASP A 1 297 ? 8.198 -21.897 3.625 1.00 98.44 297 ASP A O 1
ATOM 2272 N N . VAL A 1 298 ? 6.410 -20.660 3.104 1.00 98.31 298 VAL A N 1
ATOM 2273 C CA . VAL A 1 298 ? 6.723 -20.614 1.663 1.00 98.31 298 VAL A CA 1
ATOM 2274 C C . VAL A 1 298 ? 8.089 -19.967 1.392 1.00 98.31 298 VAL A C 1
ATOM 2276 O O . VAL A 1 298 ? 8.849 -20.429 0.535 1.00 98.31 298 VAL A O 1
ATOM 2279 N N . LEU A 1 299 ? 8.429 -18.901 2.122 1.00 98.56 299 LEU A N 1
ATOM 2280 C CA . LEU A 1 299 ? 9.721 -18.226 2.005 1.00 98.56 299 LEU A CA 1
ATOM 2281 C C . LEU A 1 299 ? 10.877 -19.136 2.423 1.00 98.56 299 LEU A C 1
ATOM 2283 O O . LEU A 1 299 ? 11.869 -19.212 1.698 1.00 98.56 299 LEU A O 1
ATOM 2287 N N . ASP A 1 300 ? 10.752 -19.808 3.566 1.00 98.50 300 ASP A N 1
ATOM 2288 C CA . ASP A 1 300 ? 11.828 -20.617 4.143 1.00 98.50 300 ASP A CA 1
ATOM 2289 C C . ASP A 1 300 ? 12.001 -21.965 3.444 1.00 98.50 300 ASP A C 1
ATOM 2291 O O . ASP A 1 300 ? 13.136 -22.402 3.244 1.00 98.50 300 ASP A O 1
ATOM 2295 N N . SER A 1 301 ? 10.898 -22.591 3.035 1.00 98.19 301 SER A N 1
ATOM 2296 C CA . SER A 1 301 ? 10.899 -23.917 2.417 1.00 98.19 301 SER A CA 1
ATOM 2297 C C . SER A 1 301 ? 11.211 -23.878 0.919 1.00 98.19 301 SER A C 1
ATOM 2299 O O . SER A 1 301 ? 11.853 -24.802 0.425 1.00 98.19 301 SER A O 1
ATOM 2301 N N . HIS A 1 302 ? 10.816 -22.813 0.205 1.00 98.00 302 HIS A N 1
ATOM 2302 C CA . HIS A 1 302 ? 10.844 -22.796 -1.266 1.00 98.00 302 HIS A CA 1
ATOM 2303 C C . HIS A 1 302 ? 11.580 -21.588 -1.863 1.00 98.00 302 HIS A C 1
ATOM 2305 O O . HIS A 1 302 ? 12.548 -21.744 -2.612 1.00 98.00 302 HIS A O 1
ATOM 2311 N N . LEU A 1 303 ? 11.163 -20.360 -1.530 1.00 98.12 303 LEU A N 1
ATOM 2312 C CA . LEU A 1 303 ? 11.595 -19.168 -2.277 1.00 98.12 303 LEU A CA 1
ATOM 2313 C C . LEU A 1 303 ? 13.025 -18.722 -1.963 1.00 98.12 303 LEU A C 1
ATOM 2315 O O . LEU A 1 303 ? 13.785 -18.428 -2.884 1.00 98.12 303 LEU A O 1
ATOM 2319 N N . ILE A 1 304 ? 13.408 -18.657 -0.683 1.00 98.19 304 ILE A N 1
ATOM 2320 C CA . ILE A 1 304 ? 14.772 -18.282 -0.282 1.00 98.19 304 ILE A CA 1
ATOM 2321 C C . ILE A 1 304 ? 15.790 -19.333 -0.760 1.00 98.19 304 ILE A C 1
ATOM 2323 O O . ILE A 1 304 ? 16.799 -18.919 -1.337 1.00 98.19 304 ILE A O 1
ATOM 2327 N N . PRO A 1 305 ? 15.556 -20.655 -0.597 1.00 98.12 305 PRO A N 1
ATOM 2328 C CA . PRO A 1 305 ? 16.448 -21.682 -1.143 1.00 98.12 305 PRO A CA 1
ATOM 2329 C C . PRO A 1 305 ? 16.617 -21.625 -2.667 1.00 98.12 305 PRO A C 1
ATOM 2331 O O . PRO A 1 305 ? 17.715 -21.872 -3.164 1.00 98.12 305 PRO A O 1
ATOM 2334 N N . SER A 1 306 ? 15.557 -21.270 -3.401 1.00 96.75 306 SER A N 1
ATOM 2335 C CA . SER A 1 306 ? 15.557 -21.231 -4.872 1.00 96.75 306 SER A CA 1
ATOM 2336 C C . SER A 1 306 ? 16.098 -19.921 -5.464 1.00 96.75 306 SER A C 1
ATOM 2338 O O . SER A 1 306 ? 16.268 -19.811 -6.676 1.00 96.75 306 SER A O 1
ATOM 2340 N N . ALA A 1 307 ? 16.365 -18.904 -4.640 1.00 97.25 307 ALA A N 1
ATOM 2341 C CA . ALA A 1 307 ? 16.798 -17.585 -5.095 1.00 97.25 307 ALA A CA 1
ATOM 2342 C C . ALA A 1 307 ? 18.301 -17.548 -5.415 1.00 97.25 307 ALA A C 1
ATOM 2344 O O . ALA A 1 307 ? 19.142 -17.595 -4.512 1.00 97.25 307 ALA A O 1
ATOM 2345 N N . THR A 1 308 ? 18.653 -17.386 -6.693 1.00 95.31 308 THR A N 1
ATOM 2346 C CA . THR A 1 308 ? 20.056 -17.384 -7.136 1.00 95.31 308 THR A CA 1
ATOM 2347 C C . THR A 1 308 ? 20.603 -15.978 -7.376 1.00 95.31 308 THR A C 1
ATOM 2349 O O . THR A 1 308 ? 21.800 -15.742 -7.183 1.00 95.31 308 THR A O 1
ATOM 2352 N N . VAL A 1 309 ? 19.744 -15.007 -7.710 1.00 95.88 309 VAL A N 1
ATOM 2353 C CA . VAL A 1 309 ? 20.169 -13.620 -7.958 1.00 95.88 309 VAL A CA 1
ATOM 2354 C C . VAL A 1 309 ? 20.092 -12.730 -6.711 1.00 95.88 309 VAL A C 1
ATOM 2356 O O . VAL A 1 309 ? 19.429 -13.024 -5.717 1.00 95.88 309 VAL A O 1
ATOM 2359 N N . ALA A 1 310 ? 20.844 -11.624 -6.698 1.00 97.19 310 ALA A N 1
ATOM 2360 C CA . ALA A 1 310 ? 20.854 -10.687 -5.568 1.00 97.19 310 ALA A CA 1
ATOM 2361 C C . ALA A 1 310 ? 19.475 -10.073 -5.305 1.00 97.19 310 ALA A C 1
ATOM 2363 O O . ALA A 1 310 ? 19.026 -10.031 -4.164 1.00 97.19 310 ALA A O 1
ATOM 2364 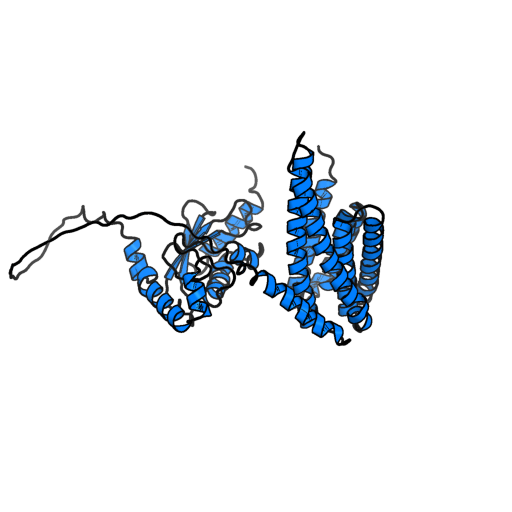N N . GLU A 1 311 ? 18.793 -9.641 -6.364 1.00 96.38 311 GLU A N 1
ATOM 2365 C CA . GLU A 1 311 ? 17.488 -8.989 -6.268 1.00 96.38 311 GLU A CA 1
ATOM 2366 C C . GLU A 1 311 ? 16.423 -9.889 -5.635 1.00 96.38 311 GLU A C 1
ATOM 2368 O O . GLU A 1 311 ? 15.710 -9.437 -4.741 1.00 96.38 311 GLU A O 1
ATOM 2373 N N . SER A 1 312 ? 16.333 -11.158 -6.052 1.00 97.38 312 SER A N 1
ATOM 2374 C CA . SER A 1 312 ? 15.373 -12.128 -5.511 1.00 97.38 312 SER A CA 1
ATOM 2375 C C . SER A 1 312 ? 15.661 -12.418 -4.039 1.00 97.38 312 SER A C 1
ATOM 2377 O O . SER A 1 312 ? 14.762 -12.311 -3.207 1.00 97.38 312 SER A O 1
ATOM 2379 N N . ARG A 1 313 ? 16.928 -12.655 -3.675 1.00 98.38 313 ARG A N 1
ATOM 2380 C CA . ARG A 1 313 ? 17.331 -12.870 -2.275 1.00 98.38 313 ARG A CA 1
ATOM 2381 C C . ARG A 1 313 ? 16.997 -11.677 -1.380 1.00 98.38 313 ARG A C 1
ATOM 2383 O O . ARG A 1 313 ? 16.390 -11.861 -0.327 1.00 98.38 313 ARG A O 1
ATOM 2390 N N . VAL A 1 314 ? 17.349 -10.452 -1.789 1.00 98.69 314 VAL A N 1
ATOM 2391 C CA . VAL A 1 314 ? 17.021 -9.238 -1.015 1.00 98.69 314 VAL A CA 1
ATOM 2392 C C . VAL A 1 314 ? 15.508 -9.088 -0.883 1.00 98.69 314 VAL A C 1
ATOM 2394 O O . VAL A 1 314 ? 15.021 -8.789 0.206 1.00 98.69 314 VAL A O 1
ATOM 2397 N N . PHE A 1 315 ? 14.761 -9.328 -1.962 1.00 98.19 315 PHE A N 1
ATOM 2398 C CA . PHE A 1 315 ? 13.305 -9.254 -1.957 1.00 98.19 315 PHE A CA 1
ATOM 2399 C C . PHE A 1 315 ? 12.683 -10.231 -0.953 1.00 98.19 315 PHE A C 1
ATOM 2401 O O . PHE A 1 315 ? 11.860 -9.817 -0.137 1.00 98.19 315 PHE A O 1
ATOM 2408 N N . TYR A 1 316 ? 13.101 -11.499 -0.958 1.00 98.69 316 TYR A N 1
ATOM 2409 C CA . TYR A 1 316 ? 12.547 -12.519 -0.068 1.00 98.69 316 TYR A CA 1
ATOM 2410 C C . TYR A 1 316 ? 12.952 -12.318 1.392 1.00 98.69 316 TYR A C 1
ATOM 2412 O O . TYR A 1 316 ? 12.096 -12.408 2.267 1.00 98.69 316 TYR A O 1
ATOM 2420 N N . TYR A 1 317 ? 14.204 -11.950 1.686 1.00 98.81 317 TYR A N 1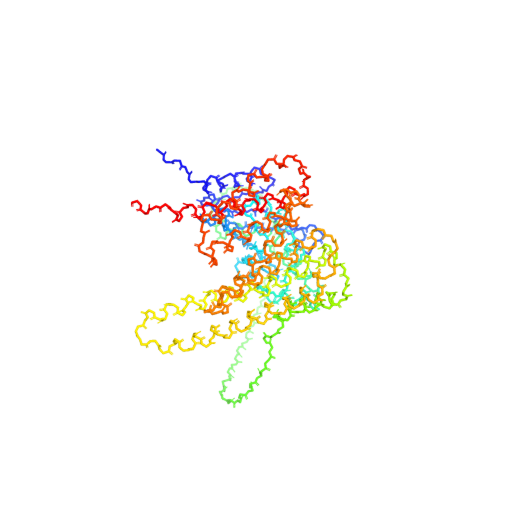
ATOM 2421 C CA . TYR A 1 317 ? 14.594 -11.617 3.063 1.00 98.81 317 TYR A CA 1
ATOM 2422 C C . TYR A 1 317 ? 13.896 -10.354 3.577 1.00 98.81 317 TYR A C 1
ATOM 2424 O O . TYR A 1 317 ? 13.490 -10.304 4.740 1.00 98.81 317 TYR A O 1
ATOM 2432 N N . LYS A 1 318 ? 13.696 -9.347 2.718 1.00 98.62 318 LYS A N 1
ATOM 2433 C CA . LYS A 1 318 ? 12.879 -8.175 3.050 1.00 98.62 318 LYS A CA 1
ATOM 2434 C C . LYS A 1 318 ? 11.441 -8.593 3.367 1.00 98.62 318 LYS A C 1
ATOM 2436 O O . LYS A 1 318 ? 10.900 -8.150 4.376 1.00 98.62 318 LYS A O 1
ATOM 2441 N N . MET A 1 319 ? 10.839 -9.438 2.528 1.00 98.50 319 MET A N 1
ATOM 2442 C CA . MET A 1 319 ? 9.483 -9.952 2.726 1.00 98.50 319 MET A CA 1
ATOM 2443 C C . MET A 1 319 ? 9.385 -10.741 4.039 1.00 98.50 319 MET A C 1
ATOM 2445 O O . MET A 1 319 ? 8.504 -10.465 4.845 1.00 98.50 319 MET A O 1
ATOM 2449 N N . LYS A 1 320 ? 10.351 -11.621 4.328 1.00 98.88 320 LYS A N 1
ATOM 2450 C CA . LYS A 1 320 ? 10.459 -12.337 5.608 1.00 98.88 320 LYS A CA 1
ATOM 2451 C C . LYS A 1 320 ? 10.486 -11.370 6.797 1.00 98.88 320 LYS A C 1
ATOM 2453 O O . LYS A 1 320 ? 9.724 -11.542 7.745 1.00 98.88 320 LYS A O 1
ATOM 2458 N N . GLY A 1 321 ? 11.311 -10.322 6.722 1.00 98.75 321 GLY A N 1
ATOM 2459 C CA . GLY A 1 321 ? 11.349 -9.255 7.727 1.00 98.75 321 GLY A CA 1
ATOM 2460 C C . GLY A 1 321 ? 10.004 -8.542 7.889 1.00 98.75 321 GLY A C 1
ATOM 2461 O O . GLY A 1 321 ? 9.558 -8.324 9.011 1.00 98.75 321 GLY A O 1
ATOM 2462 N N . ASP A 1 322 ? 9.313 -8.241 6.787 1.00 98.56 322 ASP A N 1
ATOM 2463 C CA . ASP A 1 322 ? 7.993 -7.605 6.805 1.00 98.56 322 ASP A CA 1
ATOM 2464 C C . ASP A 1 322 ? 6.935 -8.454 7.528 1.00 98.56 322 ASP A C 1
ATOM 2466 O O . ASP A 1 322 ? 6.251 -7.931 8.408 1.00 98.56 322 ASP A O 1
ATOM 2470 N N . TYR A 1 323 ? 6.825 -9.753 7.231 1.00 98.62 323 TYR A N 1
ATOM 2471 C CA . TYR A 1 323 ? 5.821 -10.618 7.871 1.00 98.62 323 TYR A CA 1
ATOM 2472 C C . TYR A 1 323 ? 6.145 -10.941 9.334 1.00 98.62 323 TYR A C 1
ATOM 2474 O O . TYR A 1 323 ? 5.242 -10.963 10.171 1.00 98.62 323 TYR A O 1
ATOM 2482 N N . LEU A 1 324 ? 7.426 -11.082 9.688 1.00 98.75 324 LEU A N 1
ATOM 2483 C CA . LEU A 1 324 ? 7.848 -11.195 11.090 1.00 98.75 324 LEU A CA 1
ATOM 2484 C C . LEU A 1 324 ? 7.596 -9.897 11.867 1.00 98.75 324 LEU A C 1
ATOM 2486 O O . LEU A 1 324 ? 7.184 -9.931 13.026 1.00 98.75 324 LEU A O 1
ATOM 2490 N N . ARG A 1 325 ? 7.778 -8.737 11.227 1.00 98.50 325 ARG A N 1
ATOM 2491 C CA . ARG A 1 325 ? 7.382 -7.450 11.799 1.00 98.50 325 ARG A CA 1
ATOM 2492 C C . ARG A 1 325 ? 5.876 -7.380 12.023 1.00 98.50 325 ARG A C 1
ATOM 2494 O O . ARG A 1 325 ? 5.476 -6.932 13.090 1.00 98.50 325 ARG A O 1
ATOM 2501 N N . TYR A 1 326 ? 5.054 -7.826 11.071 1.00 98.00 326 TYR A N 1
ATOM 2502 C CA . TYR A 1 326 ? 3.599 -7.851 11.246 1.00 98.00 326 TYR A CA 1
ATOM 2503 C C . TYR A 1 326 ? 3.185 -8.733 12.427 1.00 98.00 326 TYR A C 1
ATOM 2505 O O . TYR A 1 326 ? 2.339 -8.311 13.206 1.00 98.00 326 TYR A O 1
ATOM 2513 N N . LEU A 1 327 ? 3.823 -9.894 12.624 1.00 97.94 327 LEU A N 1
ATOM 2514 C CA . LEU A 1 327 ? 3.634 -10.706 13.836 1.00 97.94 327 LEU A CA 1
ATOM 2515 C C . LEU A 1 327 ? 3.994 -9.922 15.108 1.00 97.94 327 LEU A C 1
ATOM 2517 O O . LEU A 1 327 ? 3.238 -9.918 16.078 1.00 97.94 327 LEU A O 1
ATOM 2521 N N . ALA A 1 328 ? 5.121 -9.207 15.096 1.00 98.06 328 ALA A N 1
ATOM 2522 C CA . ALA A 1 328 ? 5.564 -8.408 16.235 1.00 98.06 328 ALA A CA 1
ATOM 2523 C C . ALA A 1 328 ? 4.639 -7.217 16.563 1.00 98.06 328 ALA A C 1
ATOM 2525 O O . ALA A 1 328 ? 4.706 -6.713 17.683 1.00 98.06 328 ALA A O 1
ATOM 2526 N N . GLU A 1 329 ? 3.789 -6.753 15.637 1.00 95.75 329 GLU A N 1
ATOM 2527 C CA . GLU A 1 329 ? 2.850 -5.644 15.883 1.00 95.75 329 GLU A CA 1
ATOM 2528 C C . GLU A 1 329 ? 1.818 -6.002 16.961 1.00 95.75 329 GLU A C 1
ATOM 2530 O O . GLU A 1 329 ? 1.572 -5.186 17.852 1.00 95.75 329 GLU A O 1
ATOM 2535 N N . PHE A 1 330 ? 1.272 -7.221 16.913 1.00 94.75 330 PHE A N 1
ATOM 2536 C CA . PHE A 1 330 ? 0.184 -7.672 17.788 1.00 94.75 330 PHE A CA 1
ATOM 2537 C C . PHE A 1 330 ? 0.598 -8.733 18.815 1.00 94.75 330 PHE A C 1
ATOM 2539 O O . PHE A 1 330 ? -0.090 -8.915 19.818 1.00 94.75 330 PHE A O 1
ATOM 2546 N N . ALA A 1 331 ? 1.728 -9.415 18.614 1.00 95.62 331 ALA A N 1
ATOM 2547 C CA . ALA A 1 331 ? 2.247 -10.359 19.595 1.00 95.62 331 ALA A CA 1
ATOM 2548 C C . ALA A 1 331 ? 2.614 -9.667 20.920 1.00 95.62 331 ALA A C 1
ATOM 2550 O O . ALA A 1 331 ? 2.952 -8.477 20.977 1.00 95.62 331 ALA A O 1
ATOM 2551 N N . THR A 1 332 ? 2.620 -10.450 22.002 1.00 93.50 332 THR A N 1
ATOM 2552 C CA . THR A 1 332 ? 2.982 -9.991 23.352 1.00 93.50 332 THR A CA 1
ATOM 2553 C C . THR A 1 332 ? 4.043 -10.894 23.985 1.00 93.50 332 THR A C 1
ATOM 2555 O O . THR A 1 332 ? 4.337 -11.982 23.492 1.00 93.50 332 THR A O 1
ATOM 2558 N N . GLY A 1 333 ? 4.679 -10.425 25.062 1.00 96.12 333 GLY A N 1
ATOM 2559 C CA . GLY A 1 333 ? 5.625 -11.228 25.843 1.00 96.12 333 GLY A CA 1
ATOM 2560 C C . GLY A 1 333 ? 6.784 -11.816 25.023 1.00 96.12 333 GLY A C 1
ATOM 2561 O O . GLY A 1 333 ? 7.467 -11.099 24.289 1.00 96.12 333 GLY A O 1
ATOM 2562 N N . ALA A 1 334 ? 7.023 -13.120 25.191 1.00 97.06 334 ALA A N 1
ATOM 2563 C CA . ALA A 1 334 ? 8.117 -13.840 24.538 1.00 97.06 334 ALA A CA 1
ATOM 2564 C C . ALA A 1 334 ? 7.947 -13.919 23.012 1.00 97.06 334 ALA A C 1
ATOM 2566 O O . ALA A 1 334 ? 8.915 -13.695 22.291 1.00 97.06 334 ALA A O 1
ATOM 2567 N N . GLU A 1 335 ? 6.721 -14.136 22.530 1.00 95.44 335 GLU A N 1
ATOM 2568 C CA . GLU A 1 335 ? 6.420 -14.228 21.095 1.00 95.44 335 GLU A CA 1
ATOM 2569 C C . GLU A 1 335 ? 6.740 -12.916 20.370 1.00 95.44 335 GLU A C 1
ATOM 2571 O O . GLU A 1 335 ? 7.352 -12.922 19.304 1.00 95.44 335 GLU A O 1
ATOM 2576 N N . ARG A 1 336 ? 6.409 -11.764 20.979 1.00 97.56 336 ARG A N 1
ATOM 2577 C CA . ARG A 1 336 ? 6.770 -10.448 20.422 1.00 97.56 336 ARG A CA 1
ATOM 2578 C C . ARG A 1 336 ? 8.277 -10.295 20.275 1.00 97.56 336 ARG A C 1
ATOM 2580 O O . ARG A 1 336 ? 8.753 -9.770 19.269 1.00 97.56 336 ARG A O 1
ATOM 2587 N N . LYS A 1 337 ? 9.019 -10.705 21.306 1.00 97.50 337 LYS A N 1
ATOM 2588 C CA . LYS A 1 337 ? 10.478 -10.602 21.332 1.00 97.50 337 LYS A CA 1
ATOM 2589 C C . LYS A 1 337 ? 11.093 -11.466 20.233 1.00 97.50 337 LYS A C 1
ATOM 2591 O O . LYS A 1 337 ? 11.915 -10.963 19.475 1.00 97.50 337 LYS A O 1
ATOM 2596 N N . GLU A 1 338 ? 10.652 -12.713 20.116 1.00 98.06 338 GLU A N 1
ATOM 2597 C CA . GLU A 1 338 ? 11.114 -13.642 19.086 1.00 98.06 338 GLU A CA 1
ATOM 2598 C C . GLU A 1 338 ? 10.799 -13.129 17.673 1.00 98.06 338 GLU A C 1
ATOM 2600 O O . GLU A 1 338 ? 11.692 -13.049 16.829 1.00 98.06 338 GLU A O 1
ATOM 2605 N N . ALA A 1 339 ? 9.563 -12.681 17.422 1.00 98.19 339 ALA A N 1
ATOM 2606 C CA . ALA A 1 339 ? 9.173 -12.110 16.134 1.00 98.19 339 ALA A CA 1
ATOM 2607 C C . ALA A 1 339 ? 10.025 -10.879 15.767 1.00 98.19 339 ALA A C 1
ATOM 2609 O O . ALA A 1 339 ? 10.484 -10.750 14.629 1.00 98.19 339 ALA A O 1
ATOM 2610 N N . ALA A 1 340 ? 10.304 -9.998 16.734 1.00 98.44 340 ALA A N 1
ATOM 2611 C CA . ALA A 1 340 ? 11.161 -8.834 16.526 1.00 98.44 340 ALA A CA 1
ATOM 2612 C C . ALA A 1 340 ? 12.629 -9.218 16.253 1.00 98.44 340 ALA A C 1
ATOM 2614 O O . ALA A 1 340 ? 13.255 -8.640 15.362 1.00 98.44 340 ALA A O 1
ATOM 2615 N N . GLU A 1 341 ? 13.188 -10.188 16.979 1.00 98.62 341 GLU A N 1
ATOM 2616 C CA . GLU A 1 341 ? 14.559 -10.680 16.774 1.00 98.62 341 GLU A CA 1
ATOM 2617 C C . GLU A 1 341 ? 14.722 -11.358 15.406 1.00 98.62 341 GLU A C 1
ATOM 2619 O O . GLU A 1 341 ? 15.684 -11.080 14.676 1.00 98.62 341 GLU A O 1
ATOM 2624 N N . ASN A 1 342 ? 13.744 -12.171 15.008 1.00 98.62 342 ASN A N 1
ATOM 2625 C CA . ASN A 1 342 ? 13.723 -12.828 13.705 1.00 98.62 342 ASN A CA 1
ATOM 2626 C C . ASN A 1 342 ? 13.553 -11.803 12.569 1.00 98.62 342 ASN A C 1
ATOM 2628 O O . ASN A 1 342 ? 14.278 -11.865 11.574 1.00 98.62 342 ASN A O 1
ATOM 2632 N N . SER A 1 343 ? 12.664 -10.814 12.734 1.00 98.81 343 SER A N 1
ATOM 2633 C CA . SER A 1 343 ? 12.488 -9.698 11.790 1.00 98.81 343 SER A CA 1
ATOM 2634 C C . SER A 1 343 ? 13.791 -8.917 11.595 1.00 98.81 343 SER A C 1
ATOM 2636 O O . SER A 1 343 ? 14.237 -8.697 10.467 1.00 98.81 343 SER A O 1
ATOM 2638 N N . LEU A 1 344 ? 14.459 -8.557 12.698 1.00 98.69 344 LEU A N 1
ATOM 2639 C CA . LEU A 1 344 ? 15.745 -7.860 12.670 1.00 98.69 344 LEU A CA 1
ATOM 2640 C C . LEU A 1 344 ? 16.812 -8.670 11.925 1.00 98.69 344 LEU A C 1
ATOM 2642 O O . LEU A 1 344 ? 17.592 -8.102 11.161 1.00 98.69 344 LEU A O 1
ATOM 2646 N N . THR A 1 345 ? 16.856 -9.983 12.148 1.00 98.75 345 THR A N 1
ATOM 2647 C CA . THR A 1 345 ? 17.806 -10.884 11.485 1.00 98.75 345 THR A CA 1
ATOM 2648 C C . THR A 1 345 ? 17.561 -10.935 9.977 1.00 98.75 345 THR A C 1
ATOM 2650 O O . THR A 1 345 ? 18.506 -10.781 9.203 1.00 98.75 345 THR A O 1
ATOM 2653 N N . ALA A 1 346 ? 16.302 -11.059 9.550 1.00 98.81 346 ALA A N 1
ATOM 2654 C CA . ALA A 1 346 ? 15.936 -11.078 8.136 1.00 98.81 346 ALA A CA 1
ATOM 2655 C C . ALA A 1 346 ? 16.259 -9.749 7.430 1.00 98.81 346 ALA A C 1
ATOM 2657 O O . ALA A 1 346 ? 16.885 -9.750 6.369 1.00 98.81 346 ALA A O 1
ATOM 2658 N N . TYR A 1 347 ? 15.924 -8.605 8.039 1.00 98.88 347 TYR A N 1
ATOM 2659 C CA . TYR A 1 347 ? 16.261 -7.299 7.464 1.00 98.88 347 TYR A CA 1
ATOM 2660 C C . TYR A 1 347 ? 17.771 -7.057 7.375 1.00 98.88 347 TYR A C 1
ATOM 2662 O O . TYR A 1 347 ? 18.234 -6.477 6.391 1.00 98.88 347 TYR A O 1
ATOM 2670 N N . LYS A 1 348 ? 18.556 -7.513 8.360 1.00 98.69 348 LYS A N 1
ATOM 2671 C CA . LYS A 1 348 ? 20.023 -7.435 8.299 1.00 98.69 348 LYS A CA 1
ATOM 2672 C C . LYS A 1 348 ? 20.585 -8.272 7.155 1.00 98.69 348 LYS A C 1
ATOM 2674 O O . LYS A 1 348 ? 21.345 -7.734 6.359 1.00 98.69 348 LYS A O 1
ATOM 2679 N N . ALA A 1 349 ? 20.139 -9.521 7.010 1.00 98.50 349 ALA A N 1
ATOM 2680 C CA . ALA A 1 349 ? 20.547 -10.379 5.898 1.00 98.50 349 ALA A CA 1
ATOM 2681 C C . ALA A 1 349 ? 20.229 -9.735 4.535 1.00 98.50 349 ALA A C 1
ATOM 2683 O O . ALA A 1 349 ? 21.084 -9.698 3.650 1.00 98.50 349 ALA A O 1
ATOM 2684 N N . ALA A 1 350 ? 19.036 -9.146 4.384 1.00 98.69 350 ALA A N 1
ATOM 2685 C CA . ALA A 1 350 ? 18.678 -8.390 3.183 1.00 98.69 350 ALA A CA 1
ATOM 2686 C C . ALA A 1 350 ? 19.598 -7.174 2.963 1.00 98.69 350 ALA A C 1
ATOM 2688 O O . ALA A 1 350 ? 20.011 -6.911 1.836 1.00 98.69 350 ALA A O 1
ATOM 2689 N N . THR A 1 351 ? 19.930 -6.441 4.031 1.00 98.56 351 THR A N 1
ATOM 2690 C CA . THR A 1 351 ? 20.749 -5.218 3.975 1.00 98.56 351 THR A CA 1
ATOM 2691 C C . THR A 1 351 ? 22.186 -5.526 3.568 1.00 98.56 351 THR A C 1
ATOM 2693 O O . THR A 1 351 ? 22.742 -4.823 2.726 1.00 98.56 351 THR A O 1
ATOM 2696 N N . ASP A 1 352 ? 22.767 -6.600 4.099 1.00 98.38 352 ASP A N 1
ATOM 2697 C CA . ASP A 1 352 ? 24.132 -7.019 3.777 1.00 98.38 352 ASP A CA 1
ATOM 2698 C C . ASP A 1 352 ? 24.264 -7.388 2.288 1.00 98.38 352 ASP A C 1
ATOM 2700 O O . ASP A 1 352 ? 25.208 -6.974 1.606 1.00 98.38 352 ASP A O 1
ATOM 2704 N N . ILE A 1 353 ? 23.274 -8.101 1.739 1.00 98.50 353 ILE A N 1
ATOM 2705 C CA . ILE A 1 353 ? 23.228 -8.423 0.305 1.00 98.50 353 ILE A CA 1
ATOM 2706 C C . ILE A 1 353 ? 22.985 -7.151 -0.522 1.00 98.50 353 ILE A C 1
ATOM 2708 O O . ILE A 1 353 ? 23.684 -6.912 -1.507 1.00 98.50 353 ILE A O 1
ATOM 2712 N N . ALA A 1 354 ? 22.032 -6.304 -0.126 1.00 98.38 354 ALA A N 1
ATOM 2713 C CA . ALA A 1 354 ? 21.676 -5.102 -0.877 1.00 98.38 354 ALA A CA 1
ATOM 2714 C C . ALA A 1 354 ? 22.835 -4.100 -0.962 1.00 98.38 354 ALA A C 1
ATOM 2716 O O . ALA A 1 354 ? 23.097 -3.562 -2.033 1.00 98.38 354 ALA A O 1
ATOM 2717 N N . ASN A 1 355 ? 23.566 -3.888 0.133 1.00 96.75 355 ASN A N 1
ATOM 2718 C CA . ASN A 1 355 ? 24.694 -2.957 0.171 1.00 96.75 355 ASN A CA 1
ATOM 2719 C C . ASN A 1 355 ? 25.880 -3.413 -0.687 1.00 96.75 355 ASN A C 1
ATOM 2721 O O . ASN A 1 355 ? 26.678 -2.579 -1.108 1.00 96.75 355 ASN A O 1
ATOM 2725 N N . THR A 1 356 ? 26.006 -4.717 -0.942 1.00 96.69 356 THR A N 1
ATOM 2726 C CA . THR A 1 356 ? 27.107 -5.277 -1.737 1.00 96.69 356 THR A CA 1
ATOM 2727 C C . THR A 1 356 ? 26.762 -5.442 -3.213 1.00 96.69 356 THR A C 1
ATOM 2729 O O . THR A 1 356 ? 27.662 -5.391 -4.046 1.00 96.69 356 THR A O 1
ATOM 2732 N N . GLN A 1 357 ? 25.486 -5.658 -3.549 1.00 97.75 357 GLN A N 1
ATOM 2733 C CA . GLN A 1 357 ? 25.084 -6.098 -4.891 1.00 97.75 357 GLN A CA 1
ATOM 2734 C C . GLN A 1 357 ? 24.034 -5.212 -5.571 1.00 97.75 357 GLN A C 1
ATOM 2736 O O . GLN A 1 357 ? 23.813 -5.380 -6.767 1.00 97.75 357 GLN A O 1
ATOM 2741 N N . LEU A 1 358 ? 23.404 -4.267 -4.863 1.00 96.56 358 LEU A N 1
ATOM 2742 C CA . LEU A 1 358 ? 22.407 -3.355 -5.432 1.00 96.56 358 LEU A CA 1
ATOM 2743 C C . LEU A 1 358 ? 22.857 -1.899 -5.288 1.00 96.56 358 LEU A C 1
ATOM 2745 O O . LEU A 1 358 ? 23.355 -1.488 -4.237 1.00 96.56 358 LEU A O 1
ATOM 2749 N N . LYS A 1 359 ? 22.627 -1.089 -6.326 1.00 95.94 359 LYS A N 1
ATOM 2750 C CA . LYS A 1 359 ? 22.889 0.357 -6.268 1.00 95.94 359 LYS A CA 1
ATOM 2751 C C . LYS A 1 359 ? 22.035 1.031 -5.183 1.00 95.94 359 LYS A C 1
ATOM 2753 O O . LYS A 1 359 ? 20.911 0.576 -4.953 1.00 95.94 359 LYS A O 1
ATOM 2758 N N . PRO A 1 360 ? 22.499 2.125 -4.552 1.00 96.94 360 PRO A N 1
ATOM 2759 C CA . PRO A 1 360 ? 21.711 2.875 -3.568 1.00 96.94 360 PRO A CA 1
ATOM 2760 C C . PRO A 1 360 ? 20.345 3.337 -4.084 1.00 96.94 360 PRO A C 1
ATOM 2762 O O . PRO A 1 360 ? 19.380 3.387 -3.329 1.00 96.94 360 PRO A O 1
ATOM 2765 N N . THR A 1 361 ? 20.247 3.607 -5.384 1.00 95.62 361 THR A N 1
ATOM 2766 C CA . THR A 1 361 ? 19.012 4.013 -6.060 1.00 95.62 361 THR A CA 1
ATOM 2767 C C . THR A 1 361 ? 18.085 2.853 -6.419 1.00 95.62 361 THR A C 1
ATOM 2769 O O . THR A 1 361 ? 16.981 3.095 -6.893 1.00 95.62 361 THR A O 1
ATOM 2772 N N . HIS A 1 362 ? 18.479 1.594 -6.214 1.00 95.31 362 HIS A N 1
ATOM 2773 C CA . HIS A 1 362 ? 17.671 0.442 -6.612 1.00 95.31 362 HIS A CA 1
ATOM 2774 C C . HIS A 1 362 ? 16.356 0.367 -5.799 1.00 95.31 362 HIS A C 1
ATOM 2776 O O . HIS A 1 362 ? 16.425 0.324 -4.564 1.00 95.31 362 HIS A O 1
ATOM 2782 N N . PRO A 1 363 ? 15.165 0.246 -6.426 1.00 93.50 363 PRO A N 1
ATOM 2783 C CA . PRO A 1 363 ? 13.875 0.270 -5.721 1.00 93.50 363 PRO A CA 1
ATOM 2784 C C . PRO A 1 363 ? 13.748 -0.760 -4.591 1.00 93.50 363 PRO A C 1
ATOM 2786 O O . PRO A 1 363 ? 13.296 -0.433 -3.497 1.00 93.50 363 PRO A O 1
ATOM 2789 N N . ILE A 1 364 ? 14.221 -1.995 -4.798 1.00 95.62 364 ILE A N 1
ATOM 2790 C CA . ILE A 1 364 ? 14.228 -3.031 -3.744 1.00 95.62 364 ILE A CA 1
ATOM 2791 C C . ILE A 1 364 ? 15.092 -2.617 -2.533 1.00 95.62 364 ILE A C 1
ATOM 2793 O O . ILE A 1 364 ? 14.668 -2.820 -1.394 1.00 95.62 364 ILE A O 1
ATOM 2797 N N . ARG A 1 365 ? 16.270 -2.006 -2.749 1.00 98.00 365 ARG A N 1
ATOM 2798 C CA . ARG A 1 365 ? 17.166 -1.549 -1.668 1.00 98.00 365 ARG A CA 1
ATOM 2799 C C . ARG A 1 365 ? 16.558 -0.367 -0.912 1.00 98.00 365 ARG A C 1
ATOM 2801 O O . ARG A 1 365 ? 16.552 -0.371 0.317 1.00 98.00 365 ARG A O 1
ATOM 2808 N N . LEU A 1 366 ? 15.982 0.594 -1.630 1.00 97.69 366 LEU A N 1
ATOM 2809 C CA . LEU A 1 366 ? 15.250 1.714 -1.034 1.00 97.69 366 LEU A CA 1
ATOM 2810 C C . LEU A 1 366 ? 14.037 1.235 -0.228 1.00 97.69 366 LEU A C 1
ATOM 2812 O O . LEU A 1 366 ? 13.839 1.654 0.911 1.00 97.69 366 LEU A O 1
ATOM 2816 N N . GLY A 1 367 ? 13.249 0.311 -0.784 1.00 97.00 367 GLY A N 1
ATOM 2817 C CA . GLY A 1 367 ? 12.079 -0.260 -0.118 1.00 97.00 367 GLY A CA 1
ATOM 2818 C C . GLY A 1 367 ? 12.448 -1.079 1.120 1.00 97.00 367 GLY A C 1
ATOM 2819 O O . GLY A 1 367 ? 11.708 -1.084 2.104 1.00 97.00 367 GLY A O 1
ATOM 2820 N N . LEU A 1 368 ? 13.599 -1.756 1.102 1.00 98.50 368 LEU A N 1
ATOM 2821 C CA . LEU A 1 368 ? 14.171 -2.404 2.280 1.00 98.50 368 LEU A CA 1
ATOM 2822 C C . LEU A 1 368 ? 14.513 -1.375 3.363 1.00 98.50 368 LEU A C 1
ATOM 2824 O O . LEU A 1 368 ? 14.080 -1.543 4.501 1.00 98.50 368 LEU A O 1
ATOM 2828 N N . ALA A 1 369 ? 15.243 -0.310 3.021 1.00 98.56 369 ALA A N 1
ATOM 2829 C CA . ALA A 1 369 ? 15.605 0.736 3.977 1.00 98.56 369 ALA A CA 1
ATOM 2830 C C . ALA A 1 369 ? 14.366 1.416 4.581 1.00 98.56 369 ALA A C 1
ATOM 2832 O O . ALA A 1 369 ? 14.310 1.627 5.794 1.00 98.56 369 ALA A O 1
ATOM 2833 N N . LEU A 1 370 ? 13.344 1.682 3.759 1.00 98.12 370 LEU A N 1
ATOM 2834 C CA . LEU A 1 370 ? 12.056 2.213 4.204 1.00 98.12 370 LEU A CA 1
ATOM 2835 C C . LEU A 1 370 ? 11.425 1.304 5.262 1.00 98.12 370 LEU A C 1
ATOM 2837 O O . LEU A 1 370 ? 11.201 1.740 6.390 1.00 98.12 370 LEU A O 1
ATOM 2841 N N . ASN A 1 371 ? 11.202 0.031 4.945 1.00 97.62 371 ASN A N 1
ATOM 2842 C CA . ASN A 1 371 ? 10.524 -0.882 5.865 1.00 97.62 371 ASN A CA 1
ATOM 2843 C C . ASN A 1 371 ? 11.356 -1.177 7.120 1.00 97.62 371 ASN A C 1
ATOM 2845 O O . ASN A 1 371 ? 10.806 -1.280 8.216 1.00 97.62 371 ASN A O 1
ATOM 2849 N N . PHE A 1 372 ? 12.680 -1.254 6.988 1.00 98.75 372 PHE A N 1
ATOM 2850 C CA . PHE A 1 372 ? 13.562 -1.488 8.122 1.00 98.75 372 PHE A CA 1
ATOM 2851 C C . PHE A 1 372 ? 13.656 -0.257 9.043 1.00 98.75 372 PHE A C 1
ATOM 2853 O O . PHE A 1 372 ? 13.728 -0.397 10.264 1.00 98.75 372 PHE A O 1
ATOM 2860 N N . SER A 1 373 ? 13.564 0.961 8.498 1.00 98.56 373 SER A N 1
ATOM 2861 C CA . SER A 1 373 ? 13.455 2.174 9.319 1.00 98.56 373 SER A CA 1
ATOM 2862 C C . SER A 1 373 ? 12.140 2.210 10.107 1.00 98.56 373 SER A C 1
ATOM 2864 O O . SER A 1 373 ? 12.163 2.467 11.310 1.00 98.56 373 SER A O 1
ATOM 2866 N N . VAL A 1 374 ? 11.017 1.832 9.481 1.00 97.69 374 VAL A N 1
ATOM 2867 C CA . VAL A 1 374 ? 9.716 1.680 10.159 1.00 97.69 374 VAL A CA 1
ATOM 2868 C C . VAL A 1 374 ? 9.798 0.624 11.261 1.00 97.69 374 VAL A C 1
ATOM 2870 O O . VAL A 1 374 ? 9.327 0.860 12.366 1.00 97.69 374 VAL A O 1
ATOM 2873 N N . PHE A 1 375 ? 10.463 -0.508 11.015 1.00 98.62 375 PHE A N 1
ATOM 2874 C CA . PHE A 1 375 ? 10.706 -1.523 12.042 1.00 98.62 375 PHE A CA 1
ATOM 2875 C C . PHE A 1 375 ? 11.466 -0.963 13.257 1.00 98.62 375 PHE A C 1
ATOM 2877 O O . PHE A 1 375 ? 11.073 -1.206 14.402 1.00 98.62 375 PHE A O 1
ATOM 2884 N N . TYR A 1 376 ? 12.540 -0.199 13.027 1.00 98.50 376 TYR A N 1
ATOM 2885 C CA . TYR A 1 376 ? 13.278 0.441 14.117 1.00 98.50 376 TYR A CA 1
ATOM 2886 C C . TYR A 1 376 ? 12.406 1.405 14.919 1.00 98.50 376 TYR A C 1
ATOM 2888 O O . TYR A 1 376 ? 12.536 1.445 16.143 1.00 98.50 376 TYR A O 1
ATOM 2896 N N . TYR A 1 377 ? 11.535 2.155 14.246 1.00 97.56 377 TYR A N 1
ATOM 2897 C CA . TYR A 1 377 ? 10.650 3.122 14.881 1.00 97.56 377 TYR A CA 1
ATOM 2898 C C . TYR A 1 377 ? 9.516 2.430 15.654 1.00 97.56 377 TYR A C 1
ATOM 2900 O O . TYR A 1 377 ? 9.431 2.570 16.870 1.00 97.56 377 TYR A O 1
ATOM 2908 N N . GLU A 1 378 ? 8.690 1.630 14.977 1.00 95.00 378 GLU A N 1
ATOM 2909 C CA . GLU A 1 378 ? 7.438 1.087 15.522 1.00 95.00 378 GLU A CA 1
ATOM 2910 C C . GLU A 1 378 ? 7.635 -0.142 16.421 1.00 95.00 378 GLU A C 1
ATOM 2912 O O . GLU A 1 378 ? 6.905 -0.315 17.397 1.00 95.00 378 GLU A O 1
ATOM 2917 N N . ILE A 1 379 ? 8.606 -1.013 16.120 1.00 97.56 379 ILE A N 1
ATOM 2918 C CA . ILE A 1 379 ? 8.779 -2.278 16.859 1.00 97.56 379 ILE A CA 1
ATOM 2919 C C . ILE A 1 379 ? 9.851 -2.164 17.932 1.00 97.56 379 ILE A C 1
ATOM 2921 O O . ILE A 1 379 ? 9.632 -2.582 19.069 1.00 97.56 379 ILE A O 1
ATOM 2925 N N . LEU A 1 380 ? 11.013 -1.607 17.577 1.00 96.31 380 LEU A N 1
ATOM 2926 C CA . LEU A 1 380 ? 12.147 -1.483 18.498 1.00 96.31 380 LEU A CA 1
ATOM 2927 C C . LEU A 1 380 ? 12.154 -0.175 19.293 1.00 96.31 380 LEU A C 1
ATOM 2929 O O . LEU A 1 380 ? 13.078 0.025 20.084 1.00 96.31 380 LEU A O 1
ATOM 2933 N N . ASN A 1 381 ? 11.166 0.701 19.078 1.00 95.56 381 ASN A N 1
ATOM 2934 C CA . ASN A 1 381 ? 11.040 2.000 19.740 1.00 95.56 381 ASN A CA 1
ATOM 2935 C C . ASN A 1 381 ? 12.359 2.797 19.725 1.00 95.56 381 ASN A C 1
ATOM 2937 O O . ASN A 1 381 ? 12.831 3.314 20.737 1.00 95.56 381 ASN A O 1
ATOM 2941 N N . SER A 1 382 ? 13.029 2.806 18.572 1.00 96.50 382 SER A N 1
ATOM 2942 C CA . SER A 1 382 ? 14.379 3.337 18.405 1.00 96.50 382 SER A CA 1
ATOM 2943 C C . SER A 1 382 ? 14.408 4.350 17.272 1.00 96.50 382 SER A C 1
ATOM 2945 O O . SER A 1 382 ? 14.978 4.122 16.204 1.00 96.50 382 SER A O 1
ATOM 2947 N N . ALA A 1 383 ? 13.783 5.494 17.537 1.00 95.19 383 ALA A N 1
ATOM 2948 C CA . ALA A 1 383 ? 13.591 6.544 16.552 1.00 95.19 383 ALA A CA 1
ATOM 2949 C C . ALA A 1 383 ? 14.919 7.143 16.033 1.00 95.19 383 ALA A C 1
ATOM 2951 O O . ALA A 1 383 ? 15.015 7.451 14.850 1.00 95.19 383 ALA A O 1
ATOM 2952 N N . ASP A 1 384 ? 15.982 7.199 16.850 1.00 95.12 384 ASP A N 1
ATOM 2953 C CA . ASP A 1 384 ? 17.333 7.585 16.392 1.00 95.12 384 ASP A CA 1
ATOM 2954 C C . ASP A 1 384 ? 17.844 6.666 15.268 1.00 95.12 384 ASP A C 1
ATOM 2956 O O . ASP A 1 384 ? 18.212 7.132 14.187 1.00 95.12 384 ASP A O 1
ATOM 2960 N N . ARG A 1 385 ? 17.782 5.343 15.481 1.00 97.06 385 ARG A N 1
ATOM 2961 C CA . ARG A 1 385 ? 18.213 4.355 14.480 1.00 97.06 385 ARG A CA 1
ATOM 2962 C C . ARG A 1 385 ? 17.338 4.397 13.232 1.00 97.06 385 ARG A C 1
ATOM 2964 O O . ARG A 1 385 ? 17.873 4.285 12.132 1.00 97.06 385 ARG A O 1
ATOM 2971 N N . ALA A 1 386 ? 16.029 4.586 13.399 1.00 97.44 386 ALA A N 1
ATOM 2972 C CA . ALA A 1 386 ? 15.091 4.727 12.289 1.00 97.44 386 ALA A CA 1
ATOM 2973 C C . ALA A 1 386 ? 15.437 5.935 11.407 1.00 97.44 386 ALA A C 1
ATOM 2975 O O . ALA A 1 386 ? 15.650 5.779 10.204 1.00 97.44 386 ALA A O 1
ATOM 2976 N N . CYS A 1 387 ? 15.578 7.118 12.014 1.00 96.38 387 CYS A N 1
ATOM 2977 C CA . CYS A 1 387 ? 15.934 8.347 11.313 1.00 96.38 387 CYS A CA 1
ATOM 2978 C C . CYS A 1 387 ? 17.314 8.250 10.662 1.00 96.38 387 CYS A C 1
ATOM 2980 O O . CYS A 1 387 ? 17.478 8.650 9.512 1.00 96.38 387 CYS A O 1
ATOM 2982 N N . LYS A 1 388 ? 18.306 7.682 11.358 1.00 97.62 388 LYS A N 1
ATOM 2983 C CA . LYS A 1 388 ? 19.648 7.491 10.802 1.00 97.62 388 LYS A CA 1
ATOM 2984 C C . LYS A 1 388 ? 19.616 6.607 9.558 1.00 97.62 388 LYS A C 1
ATOM 2986 O O . LYS A 1 388 ? 20.172 6.996 8.538 1.00 97.62 388 LYS A O 1
ATOM 2991 N N . LEU A 1 389 ? 18.942 5.456 9.623 1.00 98.06 389 LEU A N 1
ATOM 2992 C CA . LEU A 1 389 ? 18.838 4.536 8.490 1.00 98.06 389 LEU A CA 1
ATOM 2993 C C . LEU A 1 389 ? 18.111 5.179 7.301 1.00 98.06 389 LEU A C 1
ATOM 2995 O O . LEU A 1 389 ? 18.621 5.135 6.183 1.00 98.06 389 LEU A O 1
ATOM 2999 N N . ALA A 1 390 ? 16.955 5.805 7.545 1.00 97.44 390 ALA A N 1
ATOM 3000 C CA . ALA A 1 390 ? 16.170 6.449 6.496 1.00 97.44 390 ALA A CA 1
ATOM 3001 C C . ALA A 1 390 ? 16.931 7.610 5.838 1.00 97.44 390 ALA A C 1
ATOM 3003 O O . ALA A 1 390 ? 16.948 7.720 4.613 1.00 97.44 390 ALA A O 1
ATOM 3004 N N . LYS A 1 391 ? 17.612 8.439 6.641 1.00 96.00 391 LYS A N 1
ATOM 3005 C CA . LYS A 1 391 ? 18.420 9.560 6.151 1.00 96.00 391 LYS A CA 1
ATOM 3006 C C . LYS A 1 391 ? 19.618 9.080 5.337 1.00 96.00 391 LYS A C 1
ATOM 3008 O O . LYS A 1 391 ? 19.844 9.606 4.257 1.00 96.00 391 LYS A O 1
ATOM 3013 N N . THR A 1 392 ? 20.356 8.077 5.816 1.00 97.88 392 THR A N 1
ATOM 3014 C CA . THR A 1 392 ? 21.490 7.514 5.068 1.00 97.88 392 THR A CA 1
ATOM 3015 C C . THR A 1 392 ? 21.042 6.962 3.716 1.00 97.88 392 THR A C 1
ATOM 3017 O O . THR A 1 392 ? 21.635 7.319 2.706 1.00 97.88 392 THR A O 1
ATOM 3020 N N . ALA A 1 393 ? 19.964 6.173 3.670 1.00 97.62 393 ALA A N 1
ATOM 3021 C CA . ALA A 1 393 ? 19.452 5.637 2.408 1.00 97.62 393 ALA A CA 1
ATOM 3022 C C . ALA A 1 393 ? 18.995 6.741 1.437 1.00 97.62 393 ALA A C 1
ATOM 3024 O O . ALA A 1 393 ? 19.252 6.653 0.238 1.00 97.62 393 ALA A O 1
ATOM 3025 N N . PHE A 1 394 ? 18.346 7.791 1.951 1.00 96.25 394 PHE A N 1
ATOM 3026 C CA . PHE A 1 394 ? 17.933 8.942 1.149 1.00 96.25 394 PHE A CA 1
ATOM 3027 C C . PHE A 1 394 ? 19.138 9.708 0.583 1.00 96.25 394 PHE A C 1
ATOM 3029 O O . PHE A 1 394 ? 19.184 9.968 -0.617 1.00 96.25 394 PHE A O 1
ATOM 3036 N N . ASP A 1 395 ? 20.118 10.036 1.429 1.00 94.44 395 ASP A N 1
ATOM 3037 C CA . ASP A 1 395 ? 21.311 10.797 1.042 1.00 94.44 395 ASP A CA 1
ATOM 3038 C C . ASP A 1 395 ? 22.161 10.026 0.011 1.00 94.44 395 ASP A C 1
ATOM 3040 O O . ASP A 1 395 ? 22.600 10.608 -0.982 1.00 94.44 395 ASP A O 1
ATOM 3044 N N . GLU A 1 396 ? 22.350 8.714 0.204 1.00 95.88 396 GLU A N 1
ATOM 3045 C CA . GLU A 1 396 ? 23.069 7.851 -0.746 1.00 95.88 396 GLU A CA 1
ATOM 3046 C C . GLU A 1 396 ? 22.353 7.769 -2.102 1.00 95.88 396 GLU A C 1
ATOM 3048 O O . GLU A 1 396 ? 22.998 7.834 -3.146 1.00 95.88 396 GLU A O 1
ATOM 3053 N N . ALA A 1 397 ? 21.021 7.663 -2.113 1.00 95.19 397 ALA A N 1
ATOM 3054 C CA . ALA A 1 397 ? 20.259 7.605 -3.357 1.00 95.19 397 ALA A CA 1
ATOM 3055 C C . ALA A 1 397 ? 20.225 8.948 -4.100 1.00 95.19 397 ALA A C 1
ATOM 3057 O O . ALA A 1 397 ? 20.291 8.959 -5.326 1.00 95.19 397 ALA A O 1
ATOM 3058 N N . ILE A 1 398 ? 20.176 10.080 -3.385 1.00 92.50 398 ILE A N 1
ATOM 3059 C CA . ILE A 1 398 ? 20.293 11.418 -3.990 1.00 92.50 398 ILE A CA 1
ATOM 3060 C C . ILE A 1 398 ? 21.630 11.579 -4.722 1.00 92.50 398 ILE A C 1
ATOM 3062 O O . ILE A 1 398 ? 21.655 12.167 -5.801 1.00 92.50 398 ILE A O 1
ATOM 3066 N N . ALA A 1 399 ? 22.721 11.054 -4.158 1.00 94.12 399 ALA A N 1
ATOM 3067 C CA . ALA A 1 399 ? 24.063 11.196 -4.721 1.00 94.12 399 ALA A CA 1
ATOM 3068 C C . ALA A 1 399 ? 24.261 10.482 -6.072 1.00 94.12 399 ALA A C 1
ATOM 3070 O O . ALA A 1 399 ? 25.183 10.835 -6.800 1.00 94.12 399 ALA A O 1
ATOM 3071 N N . GLU A 1 400 ? 23.413 9.505 -6.404 1.00 92.75 400 GLU A N 1
ATOM 3072 C CA . GLU A 1 400 ? 23.481 8.733 -7.655 1.00 92.75 400 GLU A CA 1
ATOM 3073 C C . GLU A 1 400 ? 22.200 8.855 -8.503 1.00 92.75 400 GLU A C 1
ATOM 3075 O O . GLU A 1 400 ? 21.994 8.087 -9.449 1.00 92.75 400 GLU A O 1
ATOM 3080 N N . LEU A 1 401 ? 21.303 9.788 -8.163 1.00 87.94 401 LEU A N 1
ATOM 3081 C CA . LEU A 1 401 ? 19.971 9.890 -8.770 1.00 87.94 401 LEU A CA 1
ATOM 3082 C C . LEU A 1 401 ? 20.019 10.266 -10.258 1.00 87.94 401 LEU A C 1
ATOM 3084 O O . LEU A 1 401 ? 19.169 9.841 -11.038 1.00 87.94 401 LEU A O 1
ATOM 3088 N N . ASP A 1 402 ? 21.028 11.039 -10.652 1.00 87.06 402 ASP A N 1
ATOM 3089 C CA . ASP A 1 402 ? 21.303 11.462 -12.027 1.00 87.06 402 ASP A CA 1
ATOM 3090 C C . ASP A 1 402 ? 21.732 10.308 -12.948 1.00 87.06 402 ASP A C 1
ATOM 3092 O O . ASP A 1 402 ? 21.712 10.452 -14.169 1.00 87.06 402 ASP A O 1
ATOM 3096 N N . THR A 1 403 ? 22.074 9.147 -12.382 1.00 85.81 403 THR A N 1
ATOM 3097 C CA . THR A 1 403 ? 22.488 7.953 -13.136 1.00 85.81 403 THR A CA 1
ATOM 3098 C C . THR A 1 403 ? 21.333 7.026 -13.531 1.00 85.81 403 THR A C 1
ATOM 3100 O O . THR A 1 403 ? 21.561 6.015 -14.202 1.00 85.81 403 THR A O 1
ATOM 3103 N N . LEU A 1 404 ? 20.101 7.327 -13.104 1.00 84.69 404 LEU A N 1
ATOM 3104 C CA . LEU A 1 404 ? 18.927 6.491 -13.359 1.00 84.69 404 LEU A CA 1
ATOM 3105 C C . LEU A 1 404 ? 18.356 6.679 -14.770 1.00 84.69 404 LEU A C 1
ATOM 3107 O O . LEU A 1 404 ? 18.334 7.779 -15.317 1.00 84.69 404 LEU A O 1
ATOM 3111 N N . SER A 1 405 ? 17.822 5.593 -15.333 1.00 80.62 405 SER A N 1
ATOM 3112 C CA . SER A 1 405 ? 16.949 5.646 -16.509 1.00 80.62 405 SER A CA 1
ATOM 3113 C C . SER A 1 405 ? 15.575 6.220 -16.142 1.00 80.62 405 SER A C 1
ATOM 3115 O O . SER A 1 405 ? 15.158 6.143 -14.986 1.00 80.62 405 SER A O 1
ATOM 3117 N N . GLU A 1 406 ? 14.828 6.741 -17.124 1.00 74.75 406 GLU A N 1
ATOM 3118 C CA . GLU A 1 406 ? 13.463 7.254 -16.893 1.00 74.75 406 GLU A CA 1
ATOM 3119 C C . GLU A 1 406 ? 12.519 6.211 -16.270 1.00 74.75 406 GLU A C 1
ATOM 3121 O O . GLU A 1 406 ? 11.647 6.565 -15.476 1.00 74.75 406 GLU A O 1
ATOM 3126 N N . GLU A 1 407 ? 12.705 4.932 -16.608 1.00 69.25 407 GLU A N 1
ATOM 3127 C CA . GLU A 1 407 ? 11.901 3.818 -16.102 1.00 69.25 407 GLU A CA 1
ATOM 3128 C C . GLU A 1 407 ? 12.131 3.592 -14.602 1.00 69.25 407 GLU A C 1
ATOM 3130 O O . GLU A 1 407 ? 11.182 3.596 -13.822 1.00 69.25 407 GLU A O 1
ATOM 3135 N N . SER A 1 408 ? 13.392 3.495 -14.164 1.00 74.88 408 SER A N 1
ATOM 3136 C CA . SER A 1 408 ? 13.723 3.283 -12.748 1.00 74.88 408 SER A CA 1
ATOM 3137 C C . SER A 1 408 ? 13.595 4.552 -11.899 1.00 74.88 408 SER A C 1
ATOM 3139 O O . SER A 1 408 ? 13.422 4.467 -10.684 1.00 74.88 408 SER A O 1
ATOM 3141 N N . TYR A 1 409 ? 13.654 5.737 -12.515 1.00 80.31 409 TYR A N 1
ATOM 3142 C CA . TYR A 1 409 ? 13.557 7.018 -11.813 1.00 80.31 409 TYR A CA 1
ATOM 3143 C C . TYR A 1 409 ? 12.233 7.164 -11.055 1.00 80.31 409 TYR A C 1
ATOM 3145 O O . TYR A 1 409 ? 12.221 7.620 -9.909 1.00 80.31 409 TYR A O 1
ATOM 3153 N N . LYS A 1 410 ? 11.113 6.754 -11.665 1.00 80.50 410 LYS A N 1
ATOM 3154 C CA . LYS A 1 410 ? 9.778 6.884 -11.059 1.00 80.50 410 LYS A CA 1
ATOM 3155 C C . LYS A 1 410 ? 9.646 6.061 -9.777 1.00 80.50 410 LYS A C 1
ATOM 3157 O O . LYS A 1 410 ? 9.221 6.595 -8.754 1.00 80.50 410 LYS A O 1
ATOM 3162 N N . ASP A 1 411 ? 10.071 4.802 -9.810 1.00 80.38 411 ASP A N 1
ATOM 3163 C CA . ASP A 1 411 ? 9.951 3.898 -8.663 1.00 80.38 411 ASP A CA 1
ATOM 3164 C C . ASP A 1 411 ? 10.877 4.309 -7.514 1.00 80.38 411 ASP A C 1
ATOM 3166 O O . ASP A 1 411 ? 10.465 4.356 -6.351 1.00 80.38 411 ASP A O 1
ATOM 3170 N N . SER A 1 412 ? 12.122 4.673 -7.829 1.00 87.88 412 SER A N 1
ATOM 3171 C CA . SER A 1 412 ? 13.094 5.101 -6.822 1.00 87.88 412 SER A CA 1
ATOM 3172 C C . SER A 1 412 ? 12.682 6.409 -6.149 1.00 87.88 412 SER A C 1
ATOM 3174 O O . SER A 1 412 ? 12.715 6.507 -4.921 1.00 87.88 412 SER A O 1
ATOM 3176 N N . THR A 1 413 ? 12.230 7.404 -6.921 1.00 87.31 413 THR A N 1
ATOM 3177 C CA . THR A 1 413 ? 11.806 8.699 -6.362 1.00 87.31 413 THR A CA 1
ATOM 3178 C C . THR A 1 413 ? 10.547 8.592 -5.507 1.00 87.31 413 THR A C 1
ATOM 3180 O O . THR A 1 413 ? 10.468 9.265 -4.477 1.00 87.31 413 THR A O 1
ATOM 3183 N N . LEU A 1 414 ? 9.608 7.703 -5.853 1.00 86.62 414 LEU A N 1
ATOM 3184 C CA . LEU A 1 414 ? 8.438 7.420 -5.019 1.00 86.62 414 LEU A CA 1
ATOM 3185 C C . LEU A 1 414 ? 8.852 6.920 -3.627 1.00 86.62 414 LEU A C 1
ATOM 3187 O O . LEU A 1 414 ? 8.376 7.430 -2.613 1.00 86.62 414 LEU A O 1
ATOM 3191 N N . ILE A 1 415 ? 9.773 5.955 -3.558 1.00 90.25 415 ILE A N 1
ATOM 3192 C CA . ILE A 1 415 ? 10.224 5.392 -2.278 1.00 90.25 415 ILE A CA 1
ATOM 3193 C C . ILE A 1 415 ? 11.065 6.407 -1.491 1.00 90.25 415 ILE A C 1
ATOM 3195 O O . ILE A 1 415 ? 10.925 6.514 -0.271 1.00 90.25 415 ILE A O 1
ATOM 3199 N N . MET A 1 416 ? 11.903 7.197 -2.168 1.00 93.00 416 MET A N 1
ATOM 3200 C CA . MET A 1 416 ? 12.658 8.285 -1.536 1.00 93.00 416 MET A CA 1
ATOM 3201 C C . MET A 1 416 ? 11.736 9.341 -0.918 1.00 93.00 416 MET A C 1
ATOM 3203 O O . MET A 1 416 ? 12.027 9.848 0.166 1.00 93.00 416 MET A O 1
ATOM 3207 N N . GLN A 1 417 ? 10.604 9.646 -1.557 1.00 88.81 417 GLN A N 1
ATOM 3208 C CA . GLN A 1 417 ? 9.610 10.545 -0.977 1.00 88.81 417 GLN A CA 1
ATOM 3209 C C . GLN A 1 417 ? 8.994 9.951 0.298 1.00 88.81 417 GLN A C 1
ATOM 3211 O O . GLN A 1 417 ? 8.919 10.650 1.303 1.00 88.81 417 GLN A O 1
ATOM 3216 N N . LEU A 1 418 ? 8.663 8.655 0.315 1.00 89.19 418 LEU A N 1
ATOM 3217 C CA . LEU A 1 418 ? 8.165 7.983 1.525 1.00 89.19 418 LEU A CA 1
ATOM 3218 C C . LEU A 1 418 ? 9.191 7.996 2.672 1.00 89.19 418 LEU A C 1
ATOM 3220 O O . LEU A 1 418 ? 8.828 8.212 3.828 1.00 89.19 418 LEU A O 1
ATOM 3224 N N . LEU A 1 419 ? 10.482 7.816 2.367 1.00 92.38 419 LEU A N 1
ATOM 3225 C CA . LEU A 1 419 ? 11.563 7.966 3.351 1.00 92.38 419 LEU A CA 1
ATOM 3226 C C . LEU A 1 419 ? 11.594 9.384 3.939 1.00 92.38 419 LEU A C 1
ATOM 3228 O O . LEU A 1 419 ? 11.711 9.553 5.154 1.00 92.38 419 LEU A O 1
ATOM 3232 N N . ARG A 1 420 ? 11.459 10.405 3.088 1.00 92.38 420 ARG A N 1
ATOM 3233 C CA . ARG A 1 420 ? 11.413 11.812 3.503 1.00 92.38 420 ARG A CA 1
ATOM 3234 C C . ARG A 1 420 ? 10.177 12.134 4.347 1.00 92.38 420 ARG A C 1
ATOM 3236 O O . ARG A 1 420 ? 10.291 12.883 5.320 1.00 92.38 420 ARG A O 1
ATOM 3243 N N . ASP A 1 421 ? 9.022 11.585 3.992 1.00 89.06 421 ASP A N 1
ATOM 3244 C CA . ASP A 1 421 ? 7.774 11.778 4.734 1.00 89.06 421 ASP A CA 1
ATOM 3245 C C . ASP A 1 421 ? 7.895 11.187 6.145 1.00 89.06 421 ASP A C 1
ATOM 3247 O O . ASP A 1 421 ? 7.617 11.879 7.126 1.00 89.06 421 ASP A O 1
ATOM 3251 N N . ASN A 1 422 ? 8.433 9.967 6.262 1.00 90.31 422 ASN A N 1
ATOM 3252 C CA . ASN A 1 422 ? 8.731 9.343 7.553 1.00 90.31 422 ASN A CA 1
ATOM 3253 C C . ASN A 1 422 ? 9.719 10.170 8.384 1.00 90.31 422 ASN A C 1
ATOM 3255 O O . ASN A 1 422 ? 9.473 10.418 9.561 1.00 90.31 422 ASN A O 1
ATOM 3259 N N . LEU A 1 423 ? 10.812 10.653 7.783 1.00 91.81 423 LEU A N 1
ATOM 3260 C CA . LEU A 1 423 ? 11.771 11.520 8.477 1.00 91.81 423 LEU A CA 1
ATOM 3261 C C . LEU A 1 423 ? 11.112 12.796 9.006 1.00 91.81 423 LEU A C 1
ATOM 3263 O O . LEU A 1 423 ? 11.404 13.221 10.122 1.00 91.81 423 LEU A O 1
ATOM 3267 N N . THR A 1 424 ? 10.221 13.400 8.221 1.00 90.94 424 THR A N 1
ATOM 3268 C CA . THR A 1 424 ? 9.496 14.614 8.617 1.00 90.94 424 THR A CA 1
ATOM 3269 C C . THR A 1 424 ? 8.579 14.332 9.805 1.00 90.94 424 THR A C 1
ATOM 3271 O O . THR A 1 424 ? 8.605 15.074 10.785 1.00 90.94 424 THR A O 1
ATOM 3274 N N . LEU A 1 425 ? 7.823 13.233 9.747 1.00 88.69 425 LEU A N 1
ATOM 3275 C CA . LEU A 1 425 ? 6.944 12.800 10.831 1.00 88.69 425 LEU A CA 1
ATOM 3276 C C . LEU A 1 425 ? 7.741 12.544 12.121 1.00 88.69 425 LEU A C 1
ATOM 3278 O O . LEU A 1 425 ? 7.511 13.195 13.137 1.00 88.69 425 LEU A O 1
ATOM 3282 N N . TRP A 1 426 ? 8.755 11.681 12.064 1.00 91.75 426 TRP A N 1
ATOM 3283 C CA . TRP A 1 426 ? 9.499 11.249 13.250 1.00 91.75 426 TRP A CA 1
ATOM 3284 C C . TRP A 1 426 ? 10.348 12.351 13.883 1.00 91.75 426 TRP A C 1
ATOM 3286 O O . TRP A 1 426 ? 10.528 12.366 15.098 1.00 91.75 426 TRP A O 1
ATOM 3296 N N . THR A 1 427 ? 10.874 13.287 13.089 1.00 85.38 427 THR A N 1
ATOM 3297 C CA . THR A 1 427 ? 11.610 14.439 13.636 1.00 85.38 427 THR A CA 1
ATOM 3298 C C . THR A 1 427 ? 10.688 15.480 14.259 1.00 85.38 427 THR A C 1
ATOM 3300 O O . THR A 1 427 ? 11.115 16.168 15.186 1.00 85.38 427 THR A O 1
ATOM 3303 N N . SER A 1 428 ? 9.431 1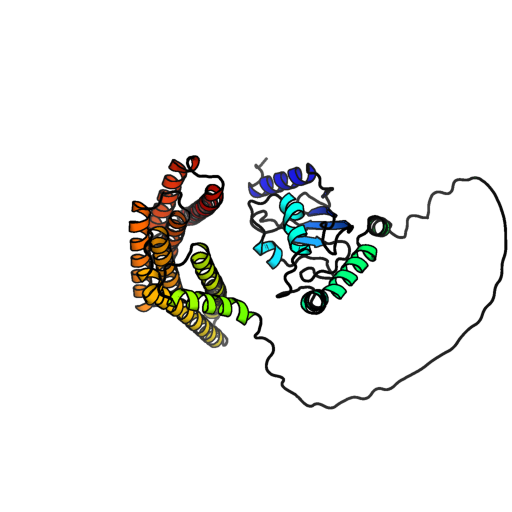5.573 13.810 1.00 81.75 428 SER A N 1
ATOM 3304 C CA . SER A 1 428 ? 8.427 16.416 14.465 1.00 81.75 428 SER A CA 1
ATOM 3305 C C . SER A 1 428 ? 8.021 15.867 15.837 1.00 81.75 428 SER A C 1
ATOM 3307 O O . SER A 1 428 ? 7.940 16.641 16.787 1.00 81.75 428 SER A O 1
ATOM 3309 N N . ASP A 1 429 ? 7.910 14.542 15.984 1.00 73.31 429 ASP A N 1
ATOM 3310 C CA . ASP A 1 429 ? 7.597 13.888 17.266 1.00 73.31 429 ASP A CA 1
ATOM 3311 C C . ASP A 1 429 ? 8.723 14.024 18.310 1.00 73.31 429 ASP A C 1
ATOM 3313 O O . ASP A 1 429 ? 8.487 13.913 19.512 1.00 73.31 429 ASP A O 1
ATOM 3317 N N . MET A 1 430 ? 9.963 14.254 17.862 1.00 68.12 430 MET A N 1
ATOM 3318 C CA . MET A 1 430 ? 11.130 14.433 18.733 1.00 68.12 430 MET A CA 1
ATOM 3319 C C . MET A 1 430 ? 11.287 15.856 19.287 1.00 68.12 430 MET A C 1
ATOM 3321 O O . MET A 1 430 ? 12.105 16.063 20.187 1.00 68.12 430 MET A O 1
ATOM 3325 N N . GLN A 1 431 ? 10.566 16.851 18.757 1.00 57.44 431 GLN A N 1
ATOM 3326 C CA . GLN A 1 431 ? 10.645 18.212 19.286 1.00 57.44 431 GLN A CA 1
ATOM 3327 C C . GLN A 1 431 ? 9.868 18.293 20.610 1.00 57.44 431 GLN A C 1
ATOM 3329 O O . GLN A 1 431 ? 8.703 17.896 20.650 1.00 57.44 431 GLN A O 1
ATOM 3334 N N . PRO A 1 432 ? 10.472 18.792 21.707 1.00 50.34 432 PRO A N 1
ATOM 3335 C CA . PRO A 1 432 ? 9.731 18.989 22.946 1.00 50.34 432 PRO A CA 1
ATOM 3336 C C . PRO A 1 432 ? 8.571 19.952 22.681 1.00 50.34 432 PRO A C 1
ATOM 3338 O O . PRO A 1 432 ? 8.767 20.980 22.031 1.00 50.34 432 PRO A O 1
ATOM 3341 N N . ALA A 1 433 ? 7.375 19.609 23.170 1.00 50.06 433 ALA A N 1
ATOM 3342 C CA . ALA A 1 433 ? 6.220 20.498 23.126 1.00 50.06 433 ALA A CA 1
ATOM 3343 C C . ALA A 1 433 ? 6.621 21.843 23.753 1.00 50.06 433 ALA A C 1
ATOM 3345 O O . ALA A 1 433 ? 6.974 21.890 24.934 1.00 50.06 433 ALA A O 1
ATOM 3346 N N . GLY A 1 434 ? 6.675 22.881 22.914 1.00 39.50 434 GLY A N 1
ATOM 3347 C CA . GLY A 1 434 ? 7.094 24.230 23.293 1.00 39.50 434 GLY A CA 1
ATOM 3348 C C . GLY A 1 434 ? 6.119 24.931 24.222 1.00 39.50 434 GLY A C 1
ATOM 3349 O O . GLY A 1 434 ? 4.916 24.579 24.200 1.00 39.50 434 GLY A O 1
#

Secondary structure (DSSP, 8-state):
-PPPPHHHHHHHHHHHHHHTSSS-EEEEEETTEEEEEEEPPTTSTTTT-EEEEEEE--TTTTTSPPEEEESS----TTB-TTT-BBPHHHHHHH--TTS-THHIIIIIHHHHHHS---SS-S-HHHHHHHHH-HHHHHHHHHHHHHHHSSHHHHHHHHS-TT--SS-----------------------------------------S-SSTHHHHHHHHHHHHHHTT-SPPPHHHHHHHHHHHHHHHHHHHHHHHHHHHHHHHHHTSTT-TTHHHHHHHHHHHHHHHHHHHHHHHHHIIIIIHHH--SHHHHHHHHHHHHHHHHHHHHH--HHHHHHHHHHHHHHHHHHHHHHHHHS-TT-HHHHHHHHHHHHHHHHTT--HHHHHHHHHHHHHHHHHTGGG--HHHHHHHHHHHHHHHHHHHHHHHHTS---

Sequence (434 aa):
MSSPSPGKRRMDTDVIKLVESKHEVTILGGLNEFVVKFHGPADSPYEGGVWKVRVDLPDRYPFKSPSIGFMNRIFHPNIDEASGSVCLDVINQTWSALYDLTNIFESFLPQLLAYPNPMDPLNGAAASLYLHRPEDYRAKVREYVQLYATEAALRSLQRLPGEDSRAGGDSGASASSAAAAAGGASSTNGAHGAAAADGTAQVSTNDDDESSMSEFKMVDAMKAVAVMDVELTVEERNLLSVAYKNVIGARRASWRIVSSIEQKEESKSGSEKLDVVRTFRTQVEQELKKICDDILDVLDSHLIPSATVAESRVFYYKMKGDYLRYLAEFATGAERKEAAENSLTAYKAATDIANTQLKPTHPIRLGLALNFSVFYYEILNSADRACKLAKTAFDEAIAELDTLSEESYKDSTLIMQLLRDNLTLWTSDMQPAG

InterPro domains:
  IPR000308 14-3-3 protein [PR00305] (231-260)
  IPR000308 14-3-3 protein [PR00305] (280-304)
  IPR000308 14-3-3 protein [PR00305] (311-333)
  IPR000308 14-3-3 protein [PR00305] (346-372)
  IPR000308 14-3-3 protein [PR00305] (373-399)
  IPR000308 14-3-3 protein [PR00305] (400-429)
  IPR000308 14-3-3 protein [PTHR18860] (217-430)
  IPR000608 Ubiquitin-conjugating (UBC), catalytic core domain [PF00179] (30-144)
  IPR000608 Ubiquitin-conjugating (UBC), catalytic core domain [PS50127] (1-150)
  IPR016135 Ubiquitin-conjugating enzyme/RWD-like [G3DSA:3.10.110.10] (6-159)
  IPR016135 Ubiquitin-conjugating enzyme/RWD-like [SSF54495] (5-150)
  IPR023313 Ubiquitin-conjugating enzyme, active site [PS00183] (75-91)
  IPR023409 14-3-3 protein, conserved site [PS00796] (237-247)
  IPR023409 14-3-3 protein, conserved site [PS00797] (409-428)
  IPR023410 14-3-3 domain [PF00244] (217-427)
  IPR023410 14-3-3 domain [SM00101] (208-434)
  IPR036815 14-3-3 domain superfamily [G3DSA:1.20.190.20] (177-434)
  IPR036815 14-3-3 domain superfamily [SSF48445] (217-429)

Rad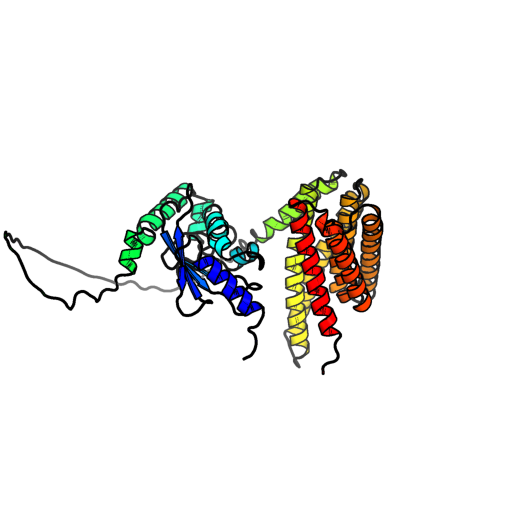ius of gyration: 29.86 Å; chains: 1; bounding box: 92×69×78 Å